Protein 7V6H (pdb70)

Foldseek 3Di:
DDDDLLCLLCPLQDQFKFFAPPFDVVCVPPDASSVRVLVVLVVVCVQFDLAAAFEEEEEDCFQLVSVVVSCVPSVYAYEYEAQPVVRQVNNCVVCVVVVNNPRYHYDHDQLLDDPAQFAGGQEYEYRAPQVVRDCNLSSQLSVLRHHHAFGKYKYKHKDLVHHQVVVVCSNVVSPWAWDDKDWSQRGIDGNLVRLLVVLVVVLVVVCVPPVVCNVVVLVVSLVVSCVPRNNSNSVVSVVVNVVVVDCVCVVVVSSMTMMMTMIGHHD/DDDDLQCLLCVLQDAAWFFDDPFDVVCVPPDARSVRSVVVLVVVLVPADQAAPFEEEEEDCFLLPSVVVSCPPRVYAYEYEHQDVVRLVNNQVVCVVVVNNVRYHYDHDQLLDDPAQFQAGLEYEYHQPQLPRDDRLSNQLVVNRRHHFFRKYKYKHKALNYHQVVVVVSNVVSQWAFDDKDWCQRGIGGNLRRLLVVLVVVLVVVCVPPVVCSVVVLVVSLVVSCVPSNNSNSVVSVVVNVVVVPCVCVVVRSSMTMMMTMTGHHD

Structure (mmCIF, N/CA/C/O backbone):
data_7V6H
#
_entry.id   7V6H
#
_cell.length_a   177.351
_cell.length_b   177.351
_cell.length_c   116.252
_cell.angle_alpha   90.00
_cell.angle_beta   90.00
_cell.angle_gamma   120.00
#
_symmetry.space_group_name_H-M   'H 3 2'
#
loop_
_entity.id
_entity.type
_entity.pdbx_description
1 polymer 'Cyclopropane fatty-acyl-phospholipid synthase-like methyltransferase'
2 non-polymer S-ADENOSYL-L-HOMOCYSTEINE
#
loop_
_atom_site.group_PDB
_atom_site.id
_atom_site.type_symbol
_atom_site.label_atom_id
_atom_site.label_alt_id
_atom_site.label_comp_id
_atom_site.label_asym_id
_atom_site.label_entity_id
_atom_site.label_seq_id
_atom_site.pdbx_PDB_ins_code
_atom_site.Cartn_x
_atom_site.Cartn_y
_atom_site.Cartn_z
_atom_site.occupancy
_atom_site.B_iso_or_equiv
_atom_site.auth_seq_id
_atom_site.auth_comp_id
_atom_site.auth_asym_id
_atom_site.auth_atom_id
_atom_site.pdbx_PDB_model_num
ATOM 1 N N . MET A 1 1 ? -31.032 35.968 -28.056 1.00 114.74 21 MET A N 1
ATOM 2 C CA . MET A 1 1 ? -32.359 35.376 -27.800 1.00 118.87 21 MET A CA 1
ATOM 3 C C . MET A 1 1 ? -33.117 34.951 -29.050 1.00 106.77 21 MET A C 1
ATOM 4 O O . MET A 1 1 ? -33.312 35.748 -29.957 1.00 122.19 21 MET A O 1
ATOM 9 N N . VAL A 1 2 ? -33.571 33.698 -29.065 1.00 88.56 22 VAL A N 1
ATOM 10 C CA . VAL A 1 2 ? -34.397 33.145 -30.141 1.00 79.66 22 VAL A CA 1
ATOM 11 C C . VAL A 1 2 ? -35.588 32.431 -29.524 1.00 81.68 22 VAL A C 1
ATOM 12 O O . VAL A 1 2 ? -35.425 31.464 -28.768 1.00 72.78 22 VAL A O 1
ATOM 16 N N . GLU A 1 3 ? -36.781 32.874 -29.884 1.00 87.49 23 GLU A N 1
ATOM 17 C CA . GLU A 1 3 ? -37.999 32.275 -29.383 1.00 86.11 23 GLU A CA 1
ATOM 18 C C . GLU A 1 3 ? -38.582 31.342 -30.424 1.00 86.82 23 GLU A C 1
ATOM 19 O O . GLU A 1 3 ? -38.362 31.494 -31.627 1.00 90.93 23 GLU A O 1
ATOM 25 N N . SER A 1 4 ? -39.273 30.325 -29.934 1.00 90.77 24 SER A N 1
ATOM 26 C CA . SER A 1 4 ? -40.147 29.574 -30.805 1.00 82.17 24 SER A CA 1
ATOM 27 C C . SER A 1 4 ? -41.031 30.536 -31.580 1.00 81.92 24 SER A C 1
ATOM 28 O O . SER A 1 4 ? -41.538 31.525 -31.042 1.00 80.75 24 SER A O 1
ATOM 31 N N . ILE A 1 5 ? -41.206 30.242 -32.861 1.00 81.00 25 ILE A N 1
ATOM 32 C CA . ILE A 1 5 ? -41.927 31.170 -33.706 1.00 80.29 25 ILE A CA 1
ATOM 33 C C . ILE A 1 5 ? -43.392 31.275 -33.273 1.00 83.43 25 ILE A C 1
ATOM 34 O O . ILE A 1 5 ? -44.034 32.313 -33.477 1.00 79.34 25 ILE A O 1
ATOM 39 N N . PHE A 1 6 ? -43.944 30.230 -32.645 1.00 84.89 26 PHE A N 1
ATOM 40 C CA . PHE A 1 6 ? -45.271 30.389 -32.053 1.00 73.61 26 PHE A CA 1
ATOM 41 C C . PHE A 1 6 ? -45.239 31.455 -30.957 1.00 73.58 26 PHE A C 1
ATOM 42 O O . PHE A 1 6 ? -45.995 32.434 -30.995 1.00 66.32 26 PHE A O 1
ATOM 50 N N . ASP A 1 7 ? -44.294 31.332 -30.018 1.00 88.69 27 ASP A N 1
ATOM 51 C CA . ASP A 1 7 ? -44.164 32.349 -28.977 1.00 83.32 27 ASP A CA 1
ATOM 52 C C . ASP A 1 7 ? -43.907 33.718 -29.601 1.00 77.12 27 ASP A C 1
ATOM 53 O O . ASP A 1 7 ? -44.477 34.731 -29.170 1.00 80.08 27 ASP A O 1
ATOM 58 N N . ALA A 1 8 ? -43.079 33.755 -30.646 1.00 71.41 28 ALA A N 1
ATOM 59 C CA . ALA A 1 8 ? -42.772 35.008 -31.326 1.00 67.04 28 ALA A CA 1
ATOM 60 C C . ALA A 1 8 ? -44.024 35.683 -31.908 1.00 76.56 28 ALA A C 1
ATOM 61 O O . ALA A 1 8 ? -44.145 36.915 -31.875 1.00 83.61 28 ALA A O 1
ATOM 63 N N . LEU A 1 9 ? -44.965 34.901 -32.450 1.00 71.78 29 LEU A N 1
ATOM 64 C CA . LEU A 1 9 ? -46.163 35.498 -33.031 1.00 54.13 29 LEU A CA 1
ATOM 65 C C . LEU A 1 9 ? -47.177 35.894 -31.971 1.00 69.67 29 LEU A C 1
ATOM 66 O O . LEU A 1 9 ? -47.844 36.936 -32.104 1.00 70.75 29 LEU A O 1
ATOM 71 N N . ALA A 1 10 ? -47.333 35.054 -30.938 1.00 78.86 30 ALA A N 1
ATOM 72 C CA . ALA A 1 10 ? -48.188 35.421 -29.813 1.00 77.44 30 ALA A CA 1
ATOM 73 C C . ALA A 1 10 ? -47.775 36.750 -29.229 1.00 79.49 30 ALA A C 1
ATOM 74 O O . ALA A 1 10 ? -48.623 37.507 -28.761 1.00 75.62 30 ALA A O 1
ATOM 76 N N . HIS A 1 11 ? -46.477 37.043 -29.250 1.00 76.75 31 HIS A N 1
ATOM 77 C CA . HIS A 1 11 ? -45.974 38.373 -28.980 1.00 82.93 31 HIS A CA 1
ATOM 78 C C . HIS A 1 11 ? -46.556 38.919 -27.685 1.00 85.43 31 HIS A C 1
ATOM 79 O O . HIS A 1 11 ? -47.049 40.044 -27.629 1.00 90.51 31 HIS A O 1
ATOM 86 N N . GLY A 1 12 ? -46.540 38.082 -26.644 1.00 79.51 32 GLY A N 1
ATOM 87 C CA . GLY A 1 12 ? -46.859 38.524 -25.307 1.00 76.11 32 GLY A CA 1
ATOM 88 C C . GLY A 1 12 ? -48.287 38.281 -24.873 1.00 78.40 32 GLY A C 1
ATOM 89 O O . GLY A 1 12 ? -48.564 38.287 -23.661 1.00 89.85 32 GLY A O 1
ATOM 90 N N . ARG A 1 13 ? -49.203 38.112 -25.813 1.00 78.38 33 ARG A N 1
ATOM 91 C CA . ARG A 1 13 ? -50.561 37.716 -25.483 1.00 72.04 33 ARG A CA 1
ATOM 92 C C . ARG A 1 13 ? -50.563 36.177 -25.367 1.00 68.03 33 ARG A C 1
ATOM 93 O O . ARG A 1 13 ? -49.522 35.531 -25.554 1.00 69.24 33 ARG A O 1
ATOM 101 N N . PRO A 1 14 ? -51.669 35.540 -24.966 1.00 58.39 34 PRO A N 1
ATOM 102 C CA . PRO A 1 14 ? -51.563 34.175 -24.414 1.00 51.86 34 PRO A CA 1
ATOM 103 C C . PRO A 1 14 ? -51.357 33.056 -25.436 1.00 59.95 34 PRO A C 1
ATOM 104 O O . PRO A 1 14 ? -51.635 33.184 -26.629 1.00 61.16 34 PRO A O 1
ATOM 108 N N . LEU A 1 15 ? -50.870 31.920 -24.921 1.00 61.67 35 LEU A N 1
ATOM 109 C CA . LEU A 1 15 ? -50.491 30.746 -25.709 1.00 66.99 35 LEU A CA 1
ATOM 110 C C . LEU A 1 15 ? -51.586 29.682 -25.794 1.00 75.43 35 LEU A C 1
ATOM 111 O O . LEU A 1 15 ? -51.271 28.519 -26.054 1.00 79.00 35 LEU A O 1
ATOM 116 N N . HIS A 1 16 ? -52.821 29.996 -25.424 1.00 77.01 36 HIS A N 1
ATOM 117 C CA . HIS A 1 16 ? -53.913 29.047 -25.588 1.00 72.58 36 HIS A CA 1
ATOM 118 C C . HIS A 1 16 ? -54.847 29.421 -26.749 1.00 82.21 36 HIS A C 1
ATOM 119 O O . HIS A 1 16 ? -54.633 30.387 -27.494 1.00 82.68 36 HIS A O 1
ATOM 126 N N . HIS A 1 17 ? -55.875 28.584 -26.927 1.00 75.10 37 HIS A N 1
ATOM 127 C CA . HIS A 1 17 ? -56.908 28.783 -27.932 1.00 59.55 37 HIS A CA 1
ATOM 128 C C . HIS A 1 17 ? -57.731 30.023 -27.665 1.00 59.15 37 HIS A C 1
ATOM 129 O O . HIS A 1 17 ? -57.765 30.559 -26.557 1.00 72.98 37 HIS A O 1
ATOM 136 N N . GLY A 1 18 ? -58.353 30.512 -28.735 1.00 62.29 38 GLY A N 1
ATOM 137 C CA . GLY A 1 18 ? -59.347 31.553 -28.602 1.00 72.13 38 GLY A CA 1
ATOM 138 C C . GLY A 1 18 ? -60.659 30.877 -28.270 1.00 90.17 38 GLY A C 1
ATOM 139 O O . GLY A 1 18 ? -60.935 29.769 -28.725 1.00 104.96 38 GLY A O 1
ATOM 140 N N . TYR A 1 19 ? -61.437 31.507 -27.405 1.00 80.74 39 TYR A N 1
ATOM 141 C CA . TYR A 1 19 ? -62.746 30.975 -27.062 1.00 73.63 39 TYR A CA 1
ATOM 142 C C . TYR A 1 19 ? -63.809 31.960 -27.513 1.00 77.87 39 TYR A C 1
ATOM 143 O O . TYR A 1 19 ? -63.925 33.053 -26.954 1.00 88.29 39 TYR A O 1
ATOM 152 N N . TRP A 1 20 ? -64.622 31.575 -28.472 1.00 90.88 40 TRP A N 1
ATOM 153 C CA . TRP A 1 20 ? -65.655 32.480 -28.941 1.00 93.20 40 TRP A CA 1
ATOM 154 C C . TRP A 1 20 ? -66.928 31.802 -28.496 1.00 90.72 40 TRP A C 1
ATOM 155 O O . TRP A 1 20 ? -67.325 30.803 -29.098 1.00 92.76 40 TRP A O 1
ATOM 166 N N . ALA A 1 21 ? -67.565 32.332 -27.453 1.00 91.92 41 ALA A N 1
ATOM 167 C CA . ALA A 1 21 ? -68.811 31.729 -26.981 1.00 92.45 41 ALA A CA 1
ATOM 168 C C . ALA A 1 21 ? -69.817 31.648 -28.129 1.00 107.05 41 ALA A C 1
ATOM 169 O O . ALA A 1 21 ? -69.890 32.542 -28.978 1.00 122.17 41 ALA A O 1
ATOM 171 N N . GLY A 1 22 ? -70.537 30.536 -28.207 1.00 100.45 42 GLY A N 1
ATOM 172 C CA . GLY A 1 22 ? -71.463 30.348 -29.309 1.00 103.77 42 GLY A CA 1
ATOM 173 C C . GLY A 1 22 ? -70.843 30.406 -30.693 1.00 109.21 42 GLY A C 1
ATOM 174 O O . GLY A 1 22 ? -71.282 31.165 -31.555 1.00 114.70 42 GLY A O 1
ATOM 175 N N . GLY A 1 23 ? -69.779 29.647 -30.892 1.00 109.65 43 GLY A N 1
ATOM 176 C CA . GLY A 1 23 ? -69.258 29.315 -32.203 1.00 105.09 43 GLY A CA 1
ATOM 177 C C . GLY A 1 23 ? -68.302 30.321 -32.793 1.00 100.85 43 GLY A C 1
ATOM 178 O O . GLY A 1 23 ? -68.497 31.540 -32.701 1.00 103.01 43 GLY A O 1
ATOM 179 N N . TYR A 1 24 ? -67.288 29.786 -33.468 1.00 96.54 44 TYR A N 1
ATOM 180 C CA . TYR A 1 24 ? -66.271 30.602 -34.120 1.00 94.74 44 TYR A CA 1
ATOM 181 C C . TYR A 1 24 ? -66.719 31.082 -35.499 1.00 101.67 44 TYR A C 1
ATOM 182 O O . TYR A 1 24 ? -66.599 32.275 -35.813 1.00 99.05 44 TYR A O 1
ATOM 191 N N . ARG A 1 25 ? -67.199 30.162 -36.358 1.00 98.02 45 ARG A N 1
ATOM 192 C CA . ARG A 1 25 ? -67.693 30.607 -37.655 1.00 99.08 45 ARG A CA 1
ATOM 193 C C . ARG A 1 25 ? -68.942 31.439 -37.477 1.00 106.31 45 ARG A C 1
ATOM 194 O O . ARG A 1 25 ? -69.210 32.340 -38.281 1.00 116.71 45 ARG A O 1
ATOM 202 N N . GLU A 1 26 ? -69.738 31.112 -36.460 1.00 104.48 46 GLU A N 1
ATOM 203 C CA . GLU A 1 26 ? -70.906 31.921 -36.158 1.00 114.97 46 GLU A CA 1
ATOM 204 C C . GLU A 1 26 ? -70.489 33.368 -35.937 1.00 111.37 46 GLU A C 1
ATOM 205 O O . GLU A 1 26 ? -71.129 34.300 -36.438 1.00 120.95 46 GLU A O 1
ATOM 211 N N . ASP A 1 27 ? -69.421 33.575 -35.166 1.00 105.68 47 ASP A N 1
ATOM 212 C CA . ASP A 1 27 ? -68.952 34.926 -34.893 1.00 106.34 47 ASP A CA 1
ATOM 213 C C . ASP A 1 27 ? -68.364 35.587 -36.138 1.00 111.55 47 ASP A C 1
ATOM 214 O O . ASP A 1 27 ? -68.163 36.810 -36.144 1.00 108.59 47 ASP A O 1
ATOM 219 N N . ALA A 1 28 ? -68.027 34.791 -37.161 1.00 116.89 48 ALA A N 1
ATOM 220 C CA . ALA A 1 28 ? -67.558 35.281 -38.463 1.00 119.24 48 ALA A CA 1
ATOM 221 C C . ALA A 1 28 ? -66.446 36.307 -38.305 1.00 120.06 48 ALA A C 1
ATOM 222 O O . ALA A 1 28 ? -66.303 37.225 -39.114 1.00 109.88 48 ALA A O 1
ATOM 224 N N . GLY A 1 29 ? -65.650 36.156 -37.255 1.00 130.46 49 GLY A N 1
ATOM 225 C CA . GLY A 1 29 ? -64.585 37.107 -37.013 1.00 134.90 49 GLY A CA 1
ATOM 226 C C . GLY A 1 29 ? -65.012 38.539 -36.768 1.00 136.68 49 GLY A C 1
ATOM 227 O O . GLY A 1 29 ? -64.408 39.460 -37.327 1.00 143.14 49 GLY A O 1
ATOM 228 N N . ALA A 1 30 ? -66.046 38.756 -35.962 1.00 121.13 50 ALA A N 1
ATOM 229 C CA . ALA A 1 30 ? -66.234 40.090 -35.406 1.00 118.74 50 ALA A CA 1
ATOM 230 C C . ALA A 1 30 ? -65.496 40.247 -34.087 1.00 120.54 50 ALA A C 1
ATOM 231 O O . ALA A 1 30 ? -65.324 41.380 -33.611 1.00 122.34 50 ALA A O 1
ATOM 233 N N . THR A 1 31 ? -65.066 39.125 -33.504 1.00 113.98 51 THR A N 1
ATOM 234 C CA . THR A 1 31 ? -64.313 39.053 -32.261 1.00 103.29 51 THR A CA 1
ATOM 235 C C . THR A 1 31 ? -62.981 38.395 -32.585 1.00 101.23 51 THR A C 1
ATOM 236 O O . THR A 1 31 ? -62.983 37.245 -33.041 1.00 104.52 51 THR A O 1
ATOM 240 N N . PRO A 1 32 ? -61.837 39.044 -32.347 1.00 104.47 52 PRO A N 1
ATOM 241 C CA . PRO A 1 32 ? -60.532 38.452 -32.700 1.00 93.39 52 PRO A CA 1
ATOM 242 C C . PRO A 1 32 ? -60.002 37.406 -31.713 1.00 87.02 52 PRO A C 1
ATOM 243 O O . PRO A 1 32 ? -60.374 37.352 -30.538 1.00 98.75 52 PRO A O 1
ATOM 247 N N . TRP A 1 33 ? -59.063 36.593 -32.215 1.00 65.75 53 TRP A N 1
ATOM 248 C CA . TRP A 1 33 ? -58.309 35.705 -31.336 1.00 57.56 53 TRP A CA 1
ATOM 249 C C . TRP A 1 33 ? -57.717 36.458 -30.156 1.00 79.28 53 TRP A C 1
ATOM 250 O O . TRP A 1 33 ? -57.848 36.026 -29.011 1.00 85.26 53 TRP A O 1
ATOM 261 N N . SER A 1 34 ? -57.047 37.587 -30.410 1.00 102.95 54 SER A N 1
ATOM 262 C CA . SER A 1 34 ? -56.357 38.265 -29.316 1.00 99.86 54 SER A CA 1
ATOM 263 C C . SER A 1 34 ? -57.300 38.464 -28.134 1.00 104.16 54 SER A C 1
ATOM 264 O O . SER A 1 34 ? -56.890 38.332 -26.972 1.00 112.01 54 SER A O 1
ATOM 267 N N . ASP A 1 35 ? -58.585 38.726 -28.423 1.00 99.42 55 ASP A N 1
ATOM 268 C CA . ASP A 1 35 ? -59.612 38.881 -27.396 1.00 97.85 55 ASP A CA 1
ATOM 269 C C . ASP A 1 35 ? -60.202 37.546 -26.951 1.00 92.46 55 ASP A C 1
ATOM 270 O O . ASP A 1 35 ? -60.494 37.349 -25.768 1.00 97.64 55 ASP A O 1
ATOM 275 N N . ALA A 1 36 ? -60.414 36.630 -27.884 1.00 95.42 56 ALA A N 1
ATOM 276 C CA . ALA A 1 36 ? -61.022 35.348 -27.535 1.00 92.90 56 ALA A CA 1
ATOM 277 C C . ALA A 1 36 ? -60.135 34.514 -26.607 1.00 93.44 56 ALA A C 1
ATOM 278 O O . ALA A 1 36 ? -60.638 33.721 -25.800 1.00 101.98 56 ALA A O 1
ATOM 280 N N . ALA A 1 37 ? -58.819 34.630 -26.738 1.00 83.82 57 ALA A N 1
ATOM 281 C CA . ALA A 1 37 ? -57.950 33.926 -25.819 1.00 82.56 57 ALA A CA 1
ATOM 282 C C . ALA A 1 37 ? -58.189 34.422 -24.419 1.00 87.06 57 ALA A C 1
ATOM 283 O O . ALA A 1 37 ? -58.279 33.628 -23.470 1.00 92.97 57 ALA A O 1
ATOM 285 N N . ASP A 1 38 ? -58.334 35.741 -24.282 1.00 87.76 58 ASP A N 1
ATOM 286 C CA . ASP A 1 38 ? -58.667 36.303 -22.983 1.00 94.39 58 ASP A CA 1
ATOM 287 C C . ASP A 1 38 ? -60.042 35.845 -22.530 1.00 94.53 58 ASP A C 1
ATOM 288 O O . ASP A 1 38 ? -60.239 35.581 -21.343 1.00 103.79 58 ASP A O 1
ATOM 293 N N . GLN A 1 39 ? -60.986 35.676 -23.460 1.00 95.14 59 GLN A N 1
ATOM 294 C CA . GLN A 1 39 ? -62.286 35.120 -23.086 1.00 97.62 59 GLN A CA 1
ATOM 295 C C . GLN A 1 39 ? -62.140 33.726 -22.500 1.00 90.92 59 GLN A C 1
ATOM 296 O O . GLN A 1 39 ? -62.772 33.403 -21.486 1.00 94.58 59 GLN A O 1
ATOM 302 N N . LEU A 1 40 ? -61.285 32.897 -23.107 1.00 86.83 60 LEU A N 1
ATOM 303 C CA . LEU A 1 40 ? -61.031 31.563 -22.572 1.00 79.54 60 LEU A CA 1
ATOM 304 C C . LEU A 1 40 ? -60.424 31.640 -21.171 1.00 80.94 60 LEU A C 1
ATOM 305 O O . LEU A 1 40 ? -60.813 30.878 -20.267 1.00 75.33 60 LEU A O 1
ATOM 310 N N . THR A 1 41 ? -59.474 32.566 -20.966 1.00 87.92 61 THR A N 1
ATOM 311 C CA . THR A 1 41 ? -58.921 32.762 -19.626 1.00 85.34 61 THR A CA 1
ATOM 312 C C . THR A 1 41 ? -60.024 33.084 -18.626 1.00 85.77 61 THR A C 1
ATOM 313 O O . THR A 1 41 ? -60.174 32.402 -17.604 1.00 79.54 61 THR A O 1
ATOM 317 N N . ASP A 1 42 ? -60.825 34.116 -18.923 1.00 97.90 62 ASP A N 1
ATOM 318 C CA . ASP A 1 42 ? -61.944 34.485 -18.060 1.00 108.57 62 ASP A CA 1
ATOM 319 C C . ASP A 1 42 ? -62.821 33.279 -17.790 1.00 98.42 62 ASP A C 1
ATOM 320 O O . ASP A 1 42 ? -63.454 33.178 -16.730 1.00 102.58 62 ASP A O 1
ATOM 325 N N . LEU A 1 43 ? -62.843 32.340 -18.729 1.00 91.81 63 LEU A N 1
ATOM 326 C CA . LEU A 1 43 ? -63.613 31.124 -18.529 1.00 88.82 63 LEU A CA 1
ATOM 327 C C . LEU A 1 43 ? -62.994 30.238 -17.446 1.00 84.90 63 LEU A C 1
ATOM 328 O O . LEU A 1 43 ? -63.728 29.702 -16.604 1.00 88.91 63 LEU A O 1
ATOM 333 N N . PHE A 1 44 ? -61.658 30.054 -17.440 1.00 83.37 64 PHE A N 1
ATOM 334 C CA . PHE A 1 44 ? -61.078 29.300 -16.315 1.00 82.03 64 PHE A CA 1
ATOM 335 C C . PHE A 1 44 ? -61.292 30.033 -14.992 1.00 98.11 64 PHE A C 1
ATOM 336 O O . PHE A 1 44 ? -61.404 29.406 -13.926 1.00 105.33 64 PHE A O 1
ATOM 344 N N . ILE A 1 45 ? -61.235 31.364 -15.032 1.00 93.85 65 ILE A N 1
ATOM 345 C CA . ILE A 1 45 ? -61.496 32.163 -13.842 1.00 86.03 65 ILE A CA 1
ATOM 346 C C . ILE A 1 45 ? -62.874 31.842 -13.280 1.00 91.23 65 ILE A C 1
ATOM 347 O O . ILE A 1 45 ? -63.034 31.559 -12.084 1.00 98.93 65 ILE A O 1
ATOM 352 N N . ASP A 1 46 ? -63.893 31.909 -14.134 1.00 94.62 66 ASP A N 1
ATOM 353 C CA . ASP A 1 46 ? -65.260 31.732 -13.665 1.00 115.73 66 ASP A CA 1
ATOM 354 C C . ASP A 1 46 ? -65.458 30.376 -13.024 1.00 115.92 66 ASP A C 1
ATOM 355 O O . ASP A 1 46 ? -66.187 30.247 -12.031 1.00 134.79 66 ASP A O 1
ATOM 360 N N . LYS A 1 47 ? -64.789 29.363 -13.554 1.00 98.28 67 LYS A N 1
ATOM 361 C CA . LYS A 1 47 ? -65.082 27.989 -13.194 1.00 91.20 67 LYS A CA 1
ATOM 362 C C . LYS A 1 47 ? -64.167 27.386 -12.131 1.00 101.59 67 LYS A C 1
ATOM 363 O O . LYS A 1 47 ? -64.365 26.220 -11.762 1.00 103.71 67 LYS A O 1
ATOM 369 N N . ALA A 1 48 ? -63.183 28.121 -11.618 1.00 102.46 68 ALA A N 1
ATOM 370 C CA . ALA A 1 48 ? -62.431 27.511 -10.535 1.00 101.42 68 ALA A CA 1
ATOM 371 C C . ALA A 1 48 ? -62.458 28.341 -9.265 1.00 118.17 68 ALA A C 1
ATOM 372 O O . ALA A 1 48 ? -63.360 28.189 -8.431 1.00 99.61 68 ALA A O 1
ATOM 374 N N . ALA A 1 49 ? -61.540 29.309 -9.182 1.00 147.41 69 ALA A N 1
ATOM 375 C CA . ALA A 1 49 ? -61.350 30.105 -7.974 1.00 151.50 69 ALA A CA 1
ATOM 376 C C . ALA A 1 49 ? -62.027 31.421 -8.250 1.00 134.48 69 ALA A C 1
ATOM 377 O O . ALA A 1 49 ? -61.442 32.335 -8.832 1.00 125.49 69 ALA A O 1
ATOM 379 N N . LEU A 1 50 ? -63.213 31.543 -7.740 1.00 123.77 70 LEU A N 1
ATOM 380 C CA . LEU A 1 50 ? -63.963 32.745 -7.968 1.00 141.39 70 LEU A CA 1
ATOM 381 C C . LEU A 1 50 ? -63.568 33.768 -6.928 1.00 140.19 70 LEU A C 1
ATOM 382 O O . LEU A 1 50 ? -63.913 34.946 -7.054 1.00 148.52 70 LEU A O 1
ATOM 387 N N . ARG A 1 51 ? -62.810 33.323 -5.936 1.00 126.86 71 ARG A N 1
ATOM 388 C CA . ARG A 1 51 ? -62.610 33.865 -4.604 1.00 128.04 71 ARG A CA 1
ATOM 389 C C . ARG A 1 51 ? -61.376 34.765 -4.525 1.00 126.25 71 ARG A C 1
ATOM 390 O O . ARG A 1 51 ? -60.267 34.314 -4.844 1.00 116.28 71 ARG A O 1
ATOM 398 N N . PRO A 1 52 ? -61.528 36.014 -4.061 1.00 128.14 72 PRO A N 1
ATOM 399 C CA . PRO A 1 52 ? -60.368 36.887 -3.838 1.00 115.06 72 PRO A CA 1
ATOM 400 C C . PRO A 1 52 ? -59.635 36.563 -2.549 1.00 108.63 72 PRO A C 1
ATOM 401 O O . PRO A 1 52 ? -60.233 36.196 -1.535 1.00 102.61 72 PRO A O 1
ATOM 405 N N . GLY A 1 53 ? -58.316 36.761 -2.591 1.00 114.35 73 GLY A N 1
ATOM 406 C CA . GLY A 1 53 ? -57.438 36.339 -1.526 1.00 120.77 73 GLY A CA 1
ATOM 407 C C . GLY A 1 53 ? -57.011 34.896 -1.623 1.00 116.76 73 GLY A C 1
ATOM 408 O O . GLY A 1 53 ? -56.001 34.513 -1.012 1.00 108.25 73 GLY A O 1
ATOM 409 N N . ALA A 1 54 ? -57.719 34.098 -2.416 1.00 122.45 74 ALA A N 1
ATOM 410 C CA . ALA A 1 54 ? -57.452 32.678 -2.481 1.00 122.46 74 ALA A CA 1
ATOM 411 C C . ALA A 1 54 ? -56.125 32.450 -3.196 1.00 112.95 74 ALA A C 1
ATOM 412 O O . ALA A 1 54 ? -55.499 33.384 -3.712 1.00 106.25 74 ALA A O 1
ATOM 414 N N . HIS A 1 55 ? -55.693 31.192 -3.254 1.00 108.29 75 HIS A N 1
ATOM 415 C CA . HIS A 1 55 ? -54.429 30.885 -3.896 1.00 100.95 75 HIS A CA 1
ATOM 416 C C . HIS A 1 55 ? -54.627 29.850 -5.003 1.00 100.89 75 HIS A C 1
ATOM 417 O O . HIS A 1 55 ? -55.332 28.831 -4.842 1.00 109.95 75 HIS A O 1
ATOM 424 N N . LEU A 1 56 ? -53.994 30.148 -6.132 1.00 93.08 76 LEU A N 1
ATOM 425 C CA . LEU A 1 56 ? -54.161 29.447 -7.391 1.00 80.49 76 LEU A CA 1
ATOM 426 C C . LEU A 1 56 ? -52.850 28.826 -7.826 1.00 76.42 76 LEU A C 1
ATOM 427 O O . LEU A 1 56 ? -51.825 29.524 -7.926 1.00 70.71 76 LEU A O 1
ATOM 432 N N . PHE A 1 57 ? -52.878 27.519 -8.072 1.00 74.72 77 PHE A N 1
ATOM 433 C CA . PHE A 1 57 ? -51.742 26.861 -8.702 1.00 80.77 77 PHE A CA 1
ATOM 434 C C . PHE A 1 57 ? -51.975 26.777 -10.207 1.00 87.20 77 PHE A C 1
ATOM 435 O O . PHE A 1 57 ? -52.949 26.154 -10.651 1.00 89.67 77 PHE A O 1
ATOM 443 N N . ASP A 1 58 ? -51.088 27.415 -10.983 1.00 80.93 78 ASP A N 1
ATOM 444 C CA . ASP A 1 58 ? -51.106 27.335 -12.445 1.00 84.97 78 ASP A CA 1
ATOM 445 C C . ASP A 1 58 ? -50.074 26.319 -12.929 1.00 86.57 78 ASP A C 1
ATOM 446 O O . ASP A 1 58 ? -48.866 26.506 -12.722 1.00 87.61 78 ASP A O 1
ATOM 451 N N . LEU A 1 59 ? -50.538 25.291 -13.641 1.00 73.12 79 LEU A N 1
ATOM 452 C CA . LEU A 1 59 ? -49.600 24.267 -14.062 1.00 64.69 79 LEU A CA 1
ATOM 453 C C . LEU A 1 59 ? -48.820 24.697 -15.305 1.00 75.38 79 LEU A C 1
ATOM 454 O O . LEU A 1 59 ? -47.646 25.062 -15.168 1.00 94.89 79 LEU A O 1
ATOM 459 N N . GLY A 1 60 ? -49.382 24.669 -16.514 1.00 64.43 80 GLY A N 1
ATOM 460 C CA . GLY A 1 60 ? -48.580 25.356 -17.528 1.00 74.54 80 GLY A CA 1
ATOM 461 C C . GLY A 1 60 ? -48.756 26.854 -17.463 1.00 80.38 80 GLY A C 1
ATOM 462 O O . GLY A 1 60 ? -49.826 27.316 -17.874 1.00 100.85 80 GLY A O 1
ATOM 463 N N . CYS A 1 61 ? -47.751 27.635 -17.015 1.00 65.15 81 CYS A N 1
ATOM 464 C CA . CYS A 1 61 ? -47.975 29.083 -16.872 1.00 80.40 81 CYS A CA 1
ATOM 465 C C . CYS A 1 61 ? -47.672 29.863 -18.137 1.00 89.65 81 CYS A C 1
ATOM 466 O O . CYS A 1 61 ? -48.202 30.967 -18.332 1.00 96.30 81 CYS A O 1
ATOM 469 N N . GLY A 1 62 ? -46.788 29.323 -18.956 1.00 85.29 82 GLY A N 1
ATOM 470 C CA . GLY A 1 62 ? -46.442 29.953 -20.203 1.00 87.03 82 GLY A CA 1
ATOM 471 C C . GLY A 1 62 ? -46.109 31.412 -20.046 1.00 88.14 82 GLY A C 1
ATOM 472 O O . GLY A 1 62 ? -45.385 31.838 -19.133 1.00 74.84 82 GLY A O 1
ATOM 473 N N . ASN A 1 63 ? -46.704 32.171 -20.958 1.00 96.66 83 ASN A N 1
ATOM 474 C CA . ASN A 1 63 ? -46.470 33.589 -21.117 1.00 89.61 83 ASN A CA 1
ATOM 475 C C . ASN A 1 63 ? -46.595 34.320 -19.806 1.00 96.97 83 ASN A C 1
ATOM 476 O O . ASN A 1 63 ? -45.841 35.258 -19.539 1.00 95.63 83 ASN A O 1
ATOM 481 N N . GLY A 1 64 ? -47.491 33.850 -18.949 1.00 98.98 84 GLY A N 1
ATOM 482 C CA . GLY A 1 64 ? -47.863 34.540 -17.756 1.00 83.67 84 GLY A CA 1
ATOM 483 C C . GLY A 1 64 ? -49.019 35.493 -17.939 1.00 90.18 84 GLY A C 1
ATOM 484 O O . GLY A 1 64 ? -49.676 35.832 -16.951 1.00 101.70 84 GLY A O 1
ATOM 485 N N . GLN A 1 65 ? -49.320 35.903 -19.181 1.00 84.08 85 GLN A N 1
ATOM 486 C CA . GLN A 1 65 ? -50.440 36.824 -19.347 1.00 70.89 85 GLN A CA 1
ATOM 487 C C . GLN A 1 65 ? -51.723 36.330 -18.668 1.00 76.79 85 GLN A C 1
ATOM 488 O O . GLN A 1 65 ? -52.282 37.055 -17.835 1.00 80.49 85 GLN A O 1
ATOM 494 N N . PRO A 1 66 ? -52.258 35.146 -19.014 1.00 87.58 86 PRO A N 1
ATOM 495 C CA . PRO A 1 66 ? -53.564 34.769 -18.426 1.00 81.58 86 PRO A CA 1
ATOM 496 C C . PRO A 1 66 ? -53.558 34.754 -16.899 1.00 77.26 86 PRO A C 1
ATOM 497 O O . PRO A 1 66 ? -54.500 35.267 -16.287 1.00 67.13 86 PRO A O 1
ATOM 501 N N . VAL A 1 67 ? -52.493 34.236 -16.268 1.00 88.23 87 VAL A N 1
ATOM 502 C CA . VAL A 1 67 ? -52.321 34.331 -14.810 1.00 89.47 87 VAL A CA 1
ATOM 503 C C . VAL A 1 67 ? -52.528 35.758 -14.310 1.00 83.99 87 VAL A C 1
ATOM 504 O O . VAL A 1 67 ? -53.203 36.004 -13.301 1.00 89.24 87 VAL A O 1
ATOM 508 N N . VAL A 1 68 ? -51.888 36.712 -14.964 1.00 78.98 88 VAL A N 1
ATOM 509 C CA . VAL A 1 68 ? -51.985 38.086 -14.505 1.00 91.81 88 VAL A CA 1
ATOM 510 C C . VAL A 1 68 ? -53.402 38.639 -14.690 1.00 102.66 88 VAL A C 1
ATOM 511 O O . VAL A 1 68 ? -53.927 39.331 -13.809 1.00 110.97 88 VAL A O 1
ATOM 515 N N . ARG A 1 69 ? -54.069 38.310 -15.802 1.00 105.67 89 ARG A N 1
ATOM 516 C CA . ARG A 1 69 ? -55.463 38.735 -15.940 1.00 105.94 89 ARG A CA 1
ATOM 517 C C . ARG A 1 69 ? -56.343 38.173 -14.821 1.00 109.93 89 ARG A C 1
ATOM 518 O O . ARG A 1 69 ? -57.288 38.842 -14.366 1.00 107.85 89 ARG A O 1
ATOM 526 N N . ALA A 1 70 ? -56.047 36.958 -14.352 1.00 118.47 90 ALA A N 1
ATOM 527 C CA . ALA A 1 70 ? -56.842 36.391 -13.264 1.00 121.42 90 ALA A CA 1
ATOM 528 C C . ALA A 1 70 ? -56.507 37.000 -11.903 1.00 121.55 90 ALA A C 1
ATOM 529 O O . ALA A 1 70 ? -57.404 37.168 -11.065 1.00 123.92 90 ALA A O 1
ATOM 531 N N . ALA A 1 71 ? -55.241 37.343 -11.663 1.00 108.97 91 ALA A N 1
ATOM 532 C CA . ALA A 1 71 ? -54.889 37.946 -10.384 1.00 100.88 91 ALA A CA 1
ATOM 533 C C . ALA A 1 71 ? -55.396 39.378 -10.272 1.00 103.02 91 ALA A C 1
ATOM 534 O O . ALA A 1 71 ? -55.589 39.871 -9.153 1.00 116.03 91 ALA A O 1
ATOM 536 N N . CYS A 1 72 ? -55.566 40.078 -11.405 1.00 97.63 92 CYS A N 1
ATOM 537 C CA . CYS A 1 72 ? -56.233 41.380 -11.398 1.00 99.98 92 CYS A CA 1
ATOM 538 C C . CYS A 1 72 ? -57.720 41.205 -11.188 1.00 117.33 92 CYS A C 1
ATOM 539 O O . CYS A 1 72 ? -58.275 41.650 -10.174 1.00 131.22 92 CYS A O 1
ATOM 542 N N . ALA A 1 73 ? -58.365 40.577 -12.170 1.00 115.23 93 ALA A N 1
ATOM 543 C CA . ALA A 1 73 ? -59.815 40.496 -12.166 1.00 116.74 93 ALA A CA 1
ATOM 544 C C . ALA A 1 73 ? -60.333 39.936 -10.843 1.00 124.69 93 ALA A C 1
ATOM 545 O O . ALA A 1 73 ? -61.100 40.596 -10.134 1.00 131.65 93 ALA A O 1
ATOM 547 N N . SER A 1 74 ? -59.873 38.740 -10.465 1.00 129.06 94 SER A N 1
ATOM 548 C CA . SER A 1 74 ? -60.395 38.050 -9.289 1.00 131.61 94 SER A CA 1
ATOM 549 C C . SER A 1 74 ? -59.636 38.369 -8.007 1.00 125.80 94 SER A C 1
ATOM 550 O O . SER A 1 74 ? -60.110 38.007 -6.923 1.00 134.02 94 SER A O 1
ATOM 553 N N . GLY A 1 75 ? -58.492 39.047 -8.100 1.00 111.20 95 GLY A N 1
ATOM 554 C CA . GLY A 1 75 ? -57.720 39.392 -6.924 1.00 108.73 95 GLY A CA 1
ATOM 555 C C . GLY A 1 75 ? -57.181 38.165 -6.214 1.00 110.64 95 GLY A C 1
ATOM 556 O O . GLY A 1 75 ? -57.359 38.001 -5.004 1.00 115.95 95 GLY A O 1
ATOM 557 N N . VAL A 1 76 ? -56.482 37.312 -6.946 1.00 107.31 96 VAL A N 1
ATOM 558 C CA . VAL A 1 76 ? -56.041 36.027 -6.427 1.00 104.96 96 VAL A CA 1
ATOM 559 C C . VAL A 1 76 ? -54.525 36.055 -6.362 1.00 101.58 96 VAL A C 1
ATOM 560 O O . VAL A 1 76 ? -53.869 36.771 -7.128 1.00 112.41 96 VAL A O 1
ATOM 564 N N . ARG A 1 77 ? -53.962 35.299 -5.428 1.00 89.67 97 ARG A N 1
ATOM 565 C CA . ARG A 1 77 ? -52.531 35.056 -5.459 1.00 95.62 97 ARG A CA 1
ATOM 566 C C . ARG A 1 77 ? -52.274 33.833 -6.325 1.00 91.53 97 ARG A C 1
ATOM 567 O O . ARG A 1 77 ? -53.100 32.916 -6.376 1.00 91.99 97 ARG A O 1
ATOM 575 N N . VAL A 1 78 ? -51.158 33.858 -7.056 1.00 83.31 98 VAL A N 1
ATOM 576 C CA . VAL A 1 78 ? -50.860 32.874 -8.089 1.00 77.90 98 VAL A CA 1
ATOM 577 C C . VAL A 1 78 ? -49.459 32.319 -7.912 1.00 84.33 98 VAL A C 1
ATOM 578 O O . VAL A 1 78 ? -48.499 33.071 -7.707 1.00 86.43 98 VAL A O 1
ATOM 582 N N . THR A 1 79 ? -49.329 31.006 -8.055 1.00 89.14 99 THR A N 1
ATOM 583 C CA . THR A 1 79 ? -48.018 30.385 -8.230 1.00 83.82 99 THR A CA 1
ATOM 584 C C . THR A 1 79 ? -48.104 29.501 -9.467 1.00 80.90 99 THR A C 1
ATOM 585 O O . THR A 1 79 ? -48.714 28.418 -9.411 1.00 81.49 99 THR A O 1
ATOM 589 N N . GLY A 1 80 ? -47.471 29.958 -10.587 1.00 74.20 100 GLY A N 1
ATOM 590 C CA . GLY A 1 80 ? -47.356 29.164 -11.794 1.00 83.81 100 GLY A CA 1
ATOM 591 C C . GLY A 1 80 ? -45.981 28.537 -12.000 1.00 90.46 100 GLY A C 1
ATOM 592 O O . GLY A 1 80 ? -44.958 29.087 -11.597 1.00 95.31 100 GLY A O 1
ATOM 593 N N . ILE A 1 81 ? -45.935 27.439 -12.761 1.00 82.74 101 ILE A N 1
ATOM 594 C CA . ILE A 1 81 ? -44.651 26.825 -13.063 1.00 71.92 101 ILE A CA 1
ATOM 595 C C . ILE A 1 81 ? -44.518 26.536 -14.551 1.00 73.47 101 ILE A C 1
ATOM 596 O O . ILE A 1 81 ? -45.491 26.514 -15.313 1.00 76.51 101 ILE A O 1
ATOM 601 N N . THR A 1 82 ? -43.268 26.383 -14.964 1.00 67.46 102 THR A N 1
ATOM 602 C CA . THR A 1 82 ? -42.943 26.107 -16.351 1.00 72.86 102 THR A CA 1
ATOM 603 C C . THR A 1 82 ? -41.592 25.417 -16.379 1.00 72.24 102 THR A C 1
ATOM 604 O O . THR A 1 82 ? -40.836 25.465 -15.407 1.00 79.43 102 THR A O 1
ATOM 608 N N . VAL A 1 83 ? -41.351 24.662 -17.451 1.00 72.29 103 VAL A N 1
ATOM 609 C CA . VAL A 1 83 ? -40.000 24.196 -17.738 1.00 86.37 103 VAL A CA 1
ATOM 610 C C . VAL A 1 83 ? -39.333 25.009 -18.846 1.00 83.43 103 VAL A C 1
ATOM 611 O O . VAL A 1 83 ? -38.140 24.805 -19.142 1.00 80.42 103 VAL A O 1
ATOM 615 N N . ASN A 1 84 ? -40.052 25.945 -19.451 1.00 75.89 104 ASN A N 1
ATOM 616 C CA . ASN A 1 84 ? -39.487 26.704 -20.558 1.00 86.59 104 ASN A CA 1
ATOM 617 C C . ASN A 1 84 ? -38.878 27.948 -19.950 1.00 86.00 104 ASN A C 1
ATOM 618 O O . ASN A 1 84 ? -39.598 28.846 -19.493 1.00 76.61 104 ASN A O 1
ATOM 623 N N . ALA A 1 85 ? -37.547 28.003 -19.977 1.00 89.39 105 ALA A N 1
ATOM 624 C CA . ALA A 1 85 ? -36.829 29.022 -19.230 1.00 70.86 105 ALA A CA 1
ATOM 625 C C . ALA A 1 85 ? -37.233 30.413 -19.682 1.00 77.86 105 ALA A C 1
ATOM 626 O O . ALA A 1 85 ? -37.279 31.338 -18.865 1.00 86.27 105 ALA A O 1
ATOM 628 N N . GLN A 1 86 ? -37.525 30.577 -20.978 1.00 79.18 106 GLN A N 1
ATOM 629 C CA . GLN A 1 86 ? -37.890 31.879 -21.524 1.00 77.79 106 GLN A CA 1
ATOM 630 C C . GLN A 1 86 ? -39.330 32.286 -21.162 1.00 78.92 106 GLN A C 1
ATOM 631 O O . GLN A 1 86 ? -39.618 33.492 -21.013 1.00 63.84 106 GLN A O 1
ATOM 637 N N . HIS A 1 87 ? -40.220 31.299 -20.941 1.00 82.72 107 HIS A N 1
ATOM 638 C CA . HIS A 1 87 ? -41.569 31.578 -20.438 1.00 85.96 107 HIS A CA 1
ATOM 639 C C . HIS A 1 87 ? -41.535 32.138 -19.024 1.00 91.20 107 HIS A C 1
ATOM 640 O O . HIS A 1 87 ? -42.170 33.163 -18.734 1.00 81.65 107 HIS A O 1
ATOM 647 N N . LEU A 1 88 ? -40.817 31.438 -18.128 1.00 102.31 108 LEU A N 1
ATOM 648 C CA . LEU A 1 88 ? -40.585 31.888 -16.754 1.00 94.62 108 LEU A CA 1
ATOM 649 C C . LEU A 1 88 ? -40.151 33.342 -16.716 1.00 104.54 108 LEU A C 1
ATOM 650 O O . LEU A 1 88 ? -40.615 34.127 -15.875 1.00 105.54 108 LEU A O 1
ATOM 655 N N . ALA A 1 89 ? -39.259 33.718 -17.628 1.00 106.94 109 ALA A N 1
ATOM 656 C CA . ALA A 1 89 ? -38.765 35.084 -17.648 1.00 88.69 109 ALA A CA 1
ATOM 657 C C . ALA A 1 89 ? -39.867 36.042 -18.091 1.00 87.84 109 ALA A C 1
ATOM 658 O O . ALA A 1 89 ? -40.172 37.008 -17.387 1.00 88.09 109 ALA A O 1
ATOM 660 N N . ALA A 1 90 ? -40.515 35.766 -19.232 1.00 83.98 110 ALA A N 1
ATOM 661 C CA . ALA A 1 90 ? -41.579 36.662 -19.678 1.00 92.35 110 ALA A CA 1
ATOM 662 C C . ALA A 1 90 ? -42.629 36.874 -18.585 1.00 96.04 110 ALA A C 1
ATOM 663 O O . ALA A 1 90 ? -43.047 38.011 -18.316 1.00 83.93 110 ALA A O 1
ATOM 665 N N . ALA A 1 91 ? -43.028 35.789 -17.914 1.00 102.69 111 ALA A N 1
ATOM 666 C CA . ALA A 1 91 ? -44.034 35.863 -16.856 1.00 94.51 111 ALA A CA 1
ATOM 667 C C . ALA A 1 91 ? -43.543 36.669 -15.651 1.00 93.74 111 ALA A C 1
ATOM 668 O O . ALA A 1 91 ? -44.267 37.536 -15.148 1.00 84.82 111 ALA A O 1
ATOM 670 N N . THR A 1 92 ? -42.318 36.393 -15.165 1.00 99.31 112 THR A N 1
ATOM 671 C CA . THR A 1 92 ? -41.798 37.123 -14.000 1.00 95.74 112 THR A CA 1
ATOM 672 C C . THR A 1 92 ? -41.678 38.609 -14.315 1.00 88.77 112 THR A C 1
ATOM 673 O O . THR A 1 92 ? -42.087 39.467 -13.524 1.00 82.39 112 THR A O 1
ATOM 677 N N . ARG A 1 93 ? -41.076 38.921 -15.464 1.00 85.91 113 ARG A N 1
ATOM 678 C CA . ARG A 1 93 ? -40.931 40.301 -15.903 1.00 86.60 113 ARG A CA 1
ATOM 679 C C . ARG A 1 93 ? -42.289 40.983 -15.940 1.00 93.45 113 ARG A C 1
ATOM 680 O O . ARG A 1 93 ? -42.471 42.065 -15.370 1.00 99.27 113 ARG A O 1
ATOM 688 N N . LEU A 1 94 ? -43.273 40.330 -16.567 1.00 95.46 114 LEU A N 1
ATOM 689 C CA . LEU A 1 94 ? -44.610 40.910 -16.650 1.00 101.02 114 LEU A CA 1
ATOM 690 C C . LEU A 1 94 ? -45.188 41.150 -15.256 1.00 95.31 114 LEU A C 1
ATOM 691 O O . LEU A 1 94 ? -45.829 42.178 -15.003 1.00 88.19 114 LEU A O 1
ATOM 696 N N . ALA A 1 95 ? -44.951 40.212 -14.338 1.00 91.40 115 ALA A N 1
ATOM 697 C CA . ALA A 1 95 ? -45.410 40.362 -12.964 1.00 91.28 115 ALA A CA 1
ATOM 698 C C . ALA A 1 95 ? -44.798 41.598 -12.312 1.00 101.25 115 ALA A C 1
ATOM 699 O O . ALA A 1 95 ? -45.493 42.372 -11.638 1.00 101.47 115 ALA A O 1
ATOM 701 N N . ASN A 1 96 ? -43.486 41.789 -12.482 1.00 100.97 116 ASN A N 1
ATOM 702 C CA . ASN A 1 96 ? -42.863 42.976 -11.914 1.00 104.41 116 ASN A CA 1
ATOM 703 C C . ASN A 1 96 ? -43.464 44.224 -12.528 1.00 105.92 116 ASN A C 1
ATOM 704 O O . ASN A 1 96 ? -43.783 45.181 -11.812 1.00 112.85 116 ASN A O 1
ATOM 709 N N . GLU A 1 97 ? -43.658 44.214 -13.853 1.00 101.39 117 GLU A N 1
ATOM 710 C CA . GLU A 1 97 ? -44.077 45.409 -14.576 1.00 108.66 117 GLU A CA 1
ATOM 711 C C . GLU A 1 97 ? -45.485 45.864 -14.224 1.00 104.37 117 GLU A C 1
ATOM 712 O O . GLU A 1 97 ? -45.861 46.991 -14.568 1.00 108.49 117 GLU A O 1
ATOM 718 N N . THR A 1 98 ? -46.284 45.010 -13.603 1.00 102.23 118 THR A N 1
ATOM 719 C CA . THR A 1 98 ? -47.632 45.372 -13.186 1.00 113.25 118 THR A CA 1
ATOM 720 C C . THR A 1 98 ? -47.781 45.702 -11.696 1.00 114.48 118 THR A C 1
ATOM 721 O O . THR A 1 98 ? -48.910 45.941 -11.245 1.00 114.44 118 THR A O 1
ATOM 725 N N . GLY A 1 99 ? -46.697 45.703 -10.917 1.00 107.63 119 GLY A N 1
ATOM 726 C CA . GLY A 1 99 ? -46.863 45.854 -9.482 1.00 107.02 119 GLY A CA 1
ATOM 727 C C . GLY A 1 99 ? -47.451 44.648 -8.790 1.00 105.88 119 GLY A C 1
ATOM 728 O O . GLY A 1 99 ? -47.772 44.711 -7.599 1.00 109.56 119 GLY A O 1
ATOM 729 N N . LEU A 1 100 ? -47.593 43.547 -9.505 1.00 104.64 120 LEU A N 1
ATOM 730 C CA . LEU A 1 100 ? -48.105 42.301 -8.969 1.00 103.21 120 LEU A CA 1
ATOM 731 C C . LEU A 1 100 ? -46.982 41.384 -8.508 1.00 99.18 120 LEU A C 1
ATOM 732 O O . LEU A 1 100 ? -47.237 40.230 -8.138 1.00 102.13 120 LEU A O 1
ATOM 737 N N . ALA A 1 101 ? -45.746 41.875 -8.528 1.00 94.36 121 ALA A N 1
ATOM 738 C CA . ALA A 1 101 ? -44.614 41.039 -8.165 1.00 104.69 121 ALA A CA 1
ATOM 739 C C . ALA A 1 101 ? -44.761 40.433 -6.775 1.00 96.89 121 ALA A C 1
ATOM 740 O O . ALA A 1 101 ? -44.134 39.406 -6.489 1.00 97.01 121 ALA A O 1
ATOM 742 N N . GLY A 1 102 ? -45.602 41.008 -5.924 1.00 90.38 122 GLY A N 1
ATOM 743 C CA . GLY A 1 102 ? -45.648 40.537 -4.561 1.00 97.50 122 GLY A CA 1
ATOM 744 C C . GLY A 1 102 ? -46.651 39.440 -4.294 1.00 112.05 122 GLY A C 1
ATOM 745 O O . GLY A 1 102 ? -46.449 38.623 -3.392 1.00 123.05 122 GLY A O 1
ATOM 746 N N . SER A 1 103 ? -47.710 39.362 -5.093 1.00 113.35 123 SER A N 1
ATOM 747 C CA . SER A 1 103 ? -48.684 38.298 -4.885 1.00 117.64 123 SER A CA 1
ATOM 748 C C . SER A 1 103 ? -48.261 37.045 -5.646 1.00 127.59 123 SER A C 1
ATOM 749 O O . SER A 1 103 ? -48.027 35.987 -5.043 1.00 133.87 123 SER A O 1
ATOM 752 N N . LEU A 1 104 ? -48.159 37.162 -6.969 1.00 120.28 124 LEU A N 1
ATOM 753 C CA . LEU A 1 104 ? -47.913 36.031 -7.851 1.00 105.92 124 LEU A CA 1
ATOM 754 C C . LEU A 1 104 ? -46.430 35.848 -8.155 1.00 90.40 124 LEU A C 1
ATOM 755 O O . LEU A 1 104 ? -45.759 36.776 -8.616 1.00 74.99 124 LEU A O 1
ATOM 760 N N . GLU A 1 105 ? -45.933 34.640 -7.877 1.00 94.77 125 GLU A N 1
ATOM 761 C CA . GLU A 1 105 ? -44.552 34.219 -8.075 1.00 99.03 125 GLU A CA 1
ATOM 762 C C . GLU A 1 105 ? -44.516 33.079 -9.091 1.00 98.07 125 GLU A C 1
ATOM 763 O O . GLU A 1 105 ? -45.411 32.226 -9.107 1.00 98.61 125 GLU A O 1
ATOM 769 N N . PHE A 1 106 ? -43.471 33.049 -9.927 1.00 93.72 126 PHE A N 1
ATOM 770 C CA . PHE A 1 106 ? -43.242 31.976 -10.895 1.00 80.46 126 PHE A CA 1
ATOM 771 C C . PHE A 1 106 ? -41.937 31.238 -10.589 1.00 89.13 126 PHE A C 1
ATOM 772 O O . PHE A 1 106 ? -40.942 31.856 -10.197 1.00 118.28 126 PHE A O 1
ATOM 780 N N . ASP A 1 107 ? -41.939 29.914 -10.753 1.00 73.93 127 ASP A N 1
ATOM 781 C CA . ASP A 1 107 ? -40.766 29.097 -10.455 1.00 83.04 127 ASP A CA 1
ATOM 782 C C . ASP A 1 107 ? -40.645 27.997 -11.506 1.00 82.59 127 ASP A C 1
ATOM 783 O O . ASP A 1 107 ? -41.618 27.301 -11.809 1.00 79.50 127 ASP A O 1
ATOM 788 N N . LEU A 1 108 ? -39.450 27.829 -12.055 1.00 89.69 128 LEU A N 1
ATOM 789 C CA . LEU A 1 108 ? -39.233 26.815 -13.077 1.00 73.66 128 LEU A CA 1
ATOM 790 C C . LEU A 1 108 ? -39.180 25.463 -12.377 1.00 71.93 128 LEU A C 1
ATOM 791 O O . LEU A 1 108 ? -38.233 25.176 -11.643 1.00 70.02 128 LEU A O 1
ATOM 796 N N . VAL A 1 109 ? -40.164 24.611 -12.644 1.00 80.42 129 VAL A N 1
ATOM 797 C CA . VAL A 1 109 ? -40.350 23.365 -11.909 1.00 78.70 129 VAL A CA 1
ATOM 798 C C . VAL A 1 109 ? -40.963 22.342 -12.843 1.00 89.41 129 VAL A C 1
ATOM 799 O O . VAL A 1 109 ? -41.940 22.646 -13.536 1.00 85.12 129 VAL A O 1
ATOM 803 N N . ASP A 1 110 ? -40.462 21.103 -12.787 1.00 101.47 130 ASP A N 1
ATOM 804 C CA . ASP A 1 110 ? -41.166 19.985 -13.413 1.00 97.62 130 ASP A CA 1
ATOM 805 C C . ASP A 1 110 ? -42.455 19.747 -12.640 1.00 97.81 130 ASP A C 1
ATOM 806 O O . ASP A 1 110 ? -42.440 19.605 -11.415 1.00 109.77 130 ASP A O 1
ATOM 811 N N . GLY A 1 111 ? -43.565 19.692 -13.357 1.00 87.06 131 GLY A N 1
ATOM 812 C CA . GLY A 1 111 ? -44.859 19.541 -12.738 1.00 74.73 131 GLY A CA 1
ATOM 813 C C . GLY A 1 111 ? -45.202 18.142 -12.284 1.00 76.00 131 GLY A C 1
ATOM 814 O O . GLY A 1 111 ? -46.278 17.931 -11.711 1.00 74.57 131 GLY A O 1
ATOM 815 N N . ALA A 1 112 ? -44.322 17.167 -12.521 1.00 74.78 132 ALA A N 1
ATOM 816 C CA . ALA A 1 112 ? -44.605 15.833 -12.017 1.00 80.56 132 ALA A CA 1
ATOM 817 C C . ALA A 1 112 ? -44.334 15.738 -10.512 1.00 101.33 132 ALA A C 1
ATOM 818 O O . ALA A 1 112 ? -45.096 15.083 -9.785 1.00 99.52 132 ALA A O 1
ATOM 820 N N . GLN A 1 113 ? -43.262 16.383 -10.023 1.00 107.48 133 GLN A N 1
ATOM 821 C CA . GLN A 1 113 ? -42.914 16.420 -8.599 1.00 102.08 133 GLN A CA 1
ATOM 822 C C . GLN A 1 113 ? -42.871 17.881 -8.147 1.00 94.01 133 GLN A C 1
ATOM 823 O O . GLN A 1 113 ? -41.941 18.621 -8.505 1.00 91.46 133 GLN A O 1
ATOM 829 N N . LEU A 1 114 ? -43.877 18.290 -7.298 1.00 84.71 134 LEU A N 1
ATOM 830 C CA . LEU A 1 114 ? -44.107 19.659 -6.816 1.00 89.06 134 LEU A CA 1
ATOM 831 C C . LEU A 1 114 ? -43.592 19.854 -5.398 1.00 93.74 134 LEU A C 1
ATOM 832 O O . LEU A 1 114 ? -43.952 19.081 -4.500 1.00 90.13 134 LEU A O 1
ATOM 837 N N . PRO A 1 115 ? -42.800 20.904 -5.151 1.00 104.38 135 PRO A N 1
ATOM 838 C CA . PRO A 1 115 ? -42.289 21.150 -3.789 1.00 104.71 135 PRO A CA 1
ATOM 839 C C . PRO A 1 115 ? -43.354 21.539 -2.777 1.00 108.77 135 PRO A C 1
ATOM 840 O O . PRO A 1 115 ? -43.159 21.316 -1.577 1.00 122.70 135 PRO A O 1
ATOM 844 N N . TYR A 1 116 ? -44.469 22.093 -3.227 1.00 101.60 136 TYR A N 1
ATOM 845 C CA . TYR A 1 116 ? -45.486 22.648 -2.349 1.00 102.57 136 TYR A CA 1
ATOM 846 C C . TYR A 1 116 ? -46.037 21.604 -1.369 1.00 106.16 136 TYR A C 1
ATOM 847 O O . TYR A 1 116 ? -45.951 20.389 -1.609 1.00 101.71 136 TYR A O 1
ATOM 856 N N . PRO A 1 117 ? -46.543 22.048 -0.219 1.00 107.30 137 PRO A N 1
ATOM 857 C CA . PRO A 1 117 ? -47.097 21.113 0.764 1.00 104.09 137 PRO A CA 1
ATOM 858 C C . PRO A 1 117 ? -48.481 20.630 0.341 1.00 103.49 137 PRO A C 1
ATOM 859 O O . PRO A 1 117 ? -49.123 21.175 -0.559 1.00 101.76 137 PRO A O 1
ATOM 863 N N . ASP A 1 118 ? -48.951 19.601 1.031 1.00 101.02 138 ASP A N 1
ATOM 864 C CA . ASP A 1 118 ? -50.269 19.081 0.727 1.00 92.81 138 ASP A CA 1
ATOM 865 C C . ASP A 1 118 ? -51.326 20.121 1.093 1.00 89.62 138 ASP A C 1
ATOM 866 O O . ASP A 1 118 ? -51.133 20.946 1.986 1.00 104.18 138 ASP A O 1
ATOM 871 N N . GLY A 1 119 ? -52.437 20.094 0.367 1.00 87.99 139 GLY A N 1
ATOM 872 C CA . GLY A 1 119 ? -53.608 20.896 0.706 1.00 88.17 139 GLY A CA 1
ATOM 873 C C . GLY A 1 119 ? -53.380 22.387 0.792 1.00 84.76 139 GLY A C 1
ATOM 874 O O . GLY A 1 119 ? -54.004 23.072 1.620 1.00 83.24 139 GLY A O 1
ATOM 875 N N . PHE A 1 120 ? -52.530 22.917 -0.080 1.00 91.70 140 PHE A N 1
ATOM 876 C CA . PHE A 1 120 ? -52.166 24.324 -0.002 1.00 99.06 140 PHE A CA 1
ATOM 877 C C . PHE A 1 120 ? -53.117 25.184 -0.829 1.00 111.51 140 PHE A C 1
ATOM 878 O O . PHE A 1 120 ? -53.754 26.096 -0.292 1.00 117.77 140 PHE A O 1
ATOM 886 N N . PHE A 1 121 ? -53.205 24.927 -2.137 1.00 109.70 141 PHE A N 1
ATOM 887 C CA . PHE A 1 121 ? -53.910 25.861 -3.003 1.00 95.24 141 PHE A CA 1
ATOM 888 C C . PHE A 1 121 ? -55.419 25.668 -2.910 1.00 76.70 141 PHE A C 1
ATOM 889 O O . PHE A 1 121 ? -55.913 24.595 -2.551 1.00 74.59 141 PHE A O 1
ATOM 897 N N . GLN A 1 122 ? -56.142 26.755 -3.176 1.00 70.55 142 GLN A N 1
ATOM 898 C CA . GLN A 1 122 ? -57.593 26.736 -3.308 1.00 90.26 142 GLN A CA 1
ATOM 899 C C . GLN A 1 122 ? -58.088 26.421 -4.719 1.00 94.00 142 GLN A C 1
ATOM 900 O O . GLN A 1 122 ? -59.265 26.048 -4.883 1.00 80.44 142 GLN A O 1
ATOM 906 N N . ALA A 1 123 ? -57.220 26.530 -5.731 1.00 98.07 143 ALA A N 1
ATOM 907 C CA . ALA A 1 123 ? -57.612 26.165 -7.092 1.00 88.35 143 ALA A CA 1
ATOM 908 C C . ALA A 1 123 ? -56.405 25.705 -7.889 1.00 74.08 143 ALA A C 1
ATOM 909 O O . ALA A 1 123 ? -55.254 25.939 -7.503 1.00 69.23 143 ALA A O 1
ATOM 911 N N . ALA A 1 124 ? -56.672 25.026 -9.008 1.00 76.74 144 ALA A N 1
ATOM 912 C CA . ALA A 1 124 ? -55.580 24.708 -9.930 1.00 80.02 144 ALA A CA 1
ATOM 913 C C . ALA A 1 124 ? -56.029 24.862 -11.382 1.00 87.86 144 ALA A C 1
ATOM 914 O O . ALA A 1 124 ? -57.212 24.729 -11.711 1.00 95.52 144 ALA A O 1
ATOM 916 N N . TRP A 1 125 ? -55.062 25.136 -12.254 1.00 84.41 145 TRP A N 1
ATOM 917 C CA . TRP A 1 125 ? -55.296 25.287 -13.683 1.00 76.09 145 TRP A CA 1
ATOM 918 C C . TRP A 1 125 ? -54.353 24.398 -14.486 1.00 70.69 145 TRP A C 1
ATOM 919 O O . TRP A 1 125 ? -53.168 24.291 -14.169 1.00 68.72 145 TRP A O 1
ATOM 930 N N . ALA A 1 126 ? -54.832 23.847 -15.589 1.00 71.02 146 ALA A N 1
ATOM 931 C CA . ALA A 1 126 ? -53.912 23.504 -16.665 1.00 65.51 146 ALA A CA 1
ATOM 932 C C . ALA A 1 126 ? -54.489 24.014 -17.979 1.00 71.51 146 ALA A C 1
ATOM 933 O O . ALA A 1 126 ? -55.276 23.301 -18.617 1.00 78.27 146 ALA A O 1
ATOM 935 N N . MET A 1 127 ? -53.952 25.133 -18.472 1.00 59.64 147 MET A N 1
ATOM 936 C CA . MET A 1 127 ? -54.335 25.625 -19.788 1.00 67.94 147 MET A CA 1
ATOM 937 C C . MET A 1 127 ? -53.332 25.070 -20.801 1.00 80.34 147 MET A C 1
ATOM 938 O O . MET A 1 127 ? -52.202 25.552 -20.895 1.00 80.98 147 MET A O 1
ATOM 943 N N . GLN A 1 128 ? -53.755 24.067 -21.573 1.00 85.18 148 GLN A N 1
ATOM 944 C CA . GLN A 1 128 ? -53.005 23.496 -22.711 1.00 85.04 148 GLN A CA 1
ATOM 945 C C . GLN A 1 128 ? -51.555 23.140 -22.383 1.00 84.35 148 GLN A C 1
ATOM 946 O O . GLN A 1 128 ? -50.674 23.205 -23.244 1.00 86.13 148 GLN A O 1
ATOM 952 N N . SER A 1 129 ? -51.277 22.832 -21.127 1.00 78.63 149 SER A N 1
ATOM 953 C CA . SER A 1 129 ? -49.995 22.260 -20.747 1.00 64.91 149 SER A CA 1
ATOM 954 C C . SER A 1 129 ? -49.961 20.732 -20.834 1.00 76.82 149 SER A C 1
ATOM 955 O O . SER A 1 129 ? -48.955 20.158 -21.270 1.00 83.65 149 SER A O 1
ATOM 958 N N . VAL A 1 130 ? -51.048 20.056 -20.453 1.00 71.64 150 VAL A N 1
ATOM 959 C CA . VAL A 1 130 ? -50.928 18.648 -20.087 1.00 71.05 150 VAL A CA 1
ATOM 960 C C . VAL A 1 130 ? -50.592 17.764 -21.289 1.00 69.74 150 VAL A C 1
ATOM 961 O O . VAL A 1 130 ? -50.029 16.672 -21.117 1.00 69.42 150 VAL A O 1
ATOM 965 N N . VAL A 1 131 ? -50.978 18.169 -22.505 1.00 69.65 151 VAL A N 1
ATOM 966 C CA . VAL A 1 131 ? -50.648 17.368 -23.683 1.00 76.75 151 VAL A CA 1
ATOM 967 C C . VAL A 1 131 ? -49.140 17.268 -23.846 1.00 80.21 151 VAL A C 1
ATOM 968 O O . VAL A 1 131 ? -48.607 16.220 -24.241 1.00 85.86 151 VAL A O 1
ATOM 972 N N . GLN A 1 132 ? -48.423 18.339 -23.511 1.00 73.65 152 GLN A N 1
ATOM 973 C CA . GLN A 1 132 ? -46.979 18.354 -23.695 1.00 68.97 152 GLN A CA 1
ATOM 974 C C . GLN A 1 132 ? -46.178 18.028 -22.427 1.00 69.64 152 GLN A C 1
ATOM 975 O O . GLN A 1 132 ? -44.937 18.052 -22.471 1.00 73.40 152 GLN A O 1
ATOM 981 N N . ILE A 1 133 ? -46.848 17.697 -21.310 1.00 56.21 153 ILE A N 1
ATOM 982 C CA . ILE A 1 133 ? -46.200 17.014 -20.192 1.00 55.13 153 ILE A CA 1
ATOM 983 C C . ILE A 1 133 ? -46.010 15.532 -20.507 1.00 69.93 153 ILE A C 1
ATOM 984 O O . ILE A 1 133 ? -46.877 14.894 -21.116 1.00 64.97 153 ILE A O 1
ATOM 989 N N . VAL A 1 134 ? -44.844 14.984 -20.144 1.00 87.74 154 VAL A N 1
ATOM 990 C CA . VAL A 1 134 ? -44.556 13.595 -20.490 1.00 96.60 154 VAL A CA 1
ATOM 991 C C . VAL A 1 134 ? -45.207 12.628 -19.509 1.00 112.61 154 VAL A C 1
ATOM 992 O O . VAL A 1 134 ? -45.885 11.671 -19.912 1.00 118.02 154 VAL A O 1
ATOM 996 N N . ASP A 1 135 ? -45.022 12.839 -18.206 1.00 115.42 155 ASP A N 1
ATOM 997 C CA . ASP A 1 135 ? -45.681 11.958 -17.258 1.00 114.11 155 ASP A CA 1
ATOM 998 C C . ASP A 1 135 ? -46.868 12.746 -16.739 1.00 99.11 155 ASP A C 1
ATOM 999 O O . ASP A 1 135 ? -46.788 13.411 -15.699 1.00 75.30 155 ASP A O 1
ATOM 1004 N N . GLN A 1 136 ? -48.011 12.505 -17.382 1.00 103.58 156 GLN A N 1
ATOM 1005 C CA . GLN A 1 136 ? -49.231 13.257 -17.125 1.00 95.80 156 GLN A CA 1
ATOM 1006 C C . GLN A 1 136 ? -49.881 12.706 -15.878 1.00 86.72 156 GLN A C 1
ATOM 1007 O O . GLN A 1 136 ? -50.314 13.466 -15.001 1.00 70.66 156 GLN A O 1
ATOM 1013 N N . ALA A 1 137 ? -49.891 11.372 -15.781 1.00 85.33 157 ALA A N 1
ATOM 1014 C CA . ALA A 1 137 ? -50.444 10.707 -14.614 1.00 82.75 157 ALA A CA 1
ATOM 1015 C C . ALA A 1 137 ? -49.815 11.260 -13.354 1.00 82.65 157 ALA A C 1
ATOM 1016 O O . ALA A 1 137 ? -50.510 11.793 -12.478 1.00 79.46 157 ALA A O 1
ATOM 1018 N N . ALA A 1 138 ? -48.482 11.220 -13.290 1.00 88.06 158 ALA A N 1
ATOM 1019 C CA . ALA A 1 138 ? -47.782 11.747 -12.128 1.00 82.69 158 ALA A CA 1
ATOM 1020 C C . ALA A 1 138 ? -48.109 13.221 -11.922 1.00 76.83 158 ALA A C 1
ATOM 1021 O O . ALA A 1 138 ? -48.489 13.642 -10.814 1.00 70.95 158 ALA A O 1
ATOM 1023 N N . ALA A 1 139 ? -48.053 14.004 -13.005 1.00 57.30 159 ALA A N 1
ATOM 1024 C CA . ALA A 1 139 ? -48.312 15.428 -12.883 1.00 62.31 159 ALA A CA 1
ATOM 1025 C C . ALA A 1 139 ? -49.652 15.681 -12.203 1.00 78.96 159 ALA A C 1
ATOM 1026 O O . ALA A 1 139 ? -49.769 16.543 -11.313 1.00 90.10 159 ALA A O 1
ATOM 1028 N N . ILE A 1 140 ? -50.666 14.907 -12.580 1.00 88.03 160 ILE A N 1
ATOM 1029 C CA . ILE A 1 140 ? -52.023 15.172 -12.115 1.00 98.28 160 ILE A CA 1
ATOM 1030 C C . ILE A 1 140 ? -52.280 14.597 -10.725 1.00 94.42 160 ILE A C 1
ATOM 1031 O O . ILE A 1 140 ? -52.938 15.246 -9.901 1.00 83.51 160 ILE A O 1
ATOM 1036 N N . ARG A 1 141 ? -51.755 13.402 -10.421 1.00 96.74 161 ARG A N 1
ATOM 1037 C CA . ARG A 1 141 ? -51.795 12.942 -9.033 1.00 90.47 161 ARG A CA 1
ATOM 1038 C C . ARG A 1 141 ? -51.155 13.974 -8.114 1.00 72.22 161 ARG A C 1
ATOM 1039 O O . ARG A 1 141 ? -51.693 14.295 -7.044 1.00 62.42 161 ARG A O 1
ATOM 1047 N N . GLU A 1 142 ? -50.070 14.586 -8.575 1.00 70.94 162 GLU A N 1
ATOM 1048 C CA . GLU A 1 142 ? -49.424 15.632 -7.802 1.00 85.08 162 GLU A CA 1
ATOM 1049 C C . GLU A 1 142 ? -50.378 16.801 -7.565 1.00 82.54 162 GLU A C 1
ATOM 1050 O O . GLU A 1 142 ? -50.544 17.261 -6.426 1.00 80.54 162 GLU A O 1
ATOM 1056 N N . VAL A 1 143 ? -51.053 17.261 -8.631 1.00 84.49 163 VAL A N 1
ATOM 1057 C CA . VAL A 1 143 ? -51.975 18.395 -8.510 1.00 76.04 163 VAL A CA 1
ATOM 1058 C C . VAL A 1 143 ? -53.149 18.065 -7.597 1.00 78.62 163 VAL A C 1
ATOM 1059 O O . VAL A 1 143 ? -53.684 18.942 -6.898 1.00 74.76 163 VAL A O 1
ATOM 1063 N N . HIS A 1 144 ? -53.594 16.813 -7.613 1.00 79.35 164 HIS A N 1
ATOM 1064 C CA . HIS A 1 144 ? -54.581 16.388 -6.638 1.00 75.98 164 HIS A CA 1
ATOM 1065 C C . HIS A 1 144 ? -54.049 16.567 -5.235 1.00 78.59 164 HIS A C 1
ATOM 1066 O O . HIS A 1 144 ? -54.727 17.115 -4.358 1.00 87.94 164 HIS A O 1
ATOM 1073 N N . ARG A 1 145 ? -52.824 16.110 -5.009 1.00 76.84 165 ARG A N 1
ATOM 1074 C CA . ARG A 1 145 ? -52.224 16.281 -3.695 1.00 87.69 165 ARG A CA 1
ATOM 1075 C C . ARG A 1 145 ? -52.233 17.743 -3.258 1.00 85.06 165 ARG A C 1
ATOM 1076 O O . ARG A 1 145 ? -52.578 18.056 -2.110 1.00 78.47 165 ARG A O 1
ATOM 1084 N N . ILE A 1 146 ? -51.972 18.650 -4.198 1.00 84.15 166 ILE A N 1
ATOM 1085 C CA . ILE A 1 146 ? -51.668 20.043 -3.876 1.00 81.51 166 ILE A CA 1
ATOM 1086 C C . ILE A 1 146 ? -52.880 20.833 -3.381 1.00 91.52 166 ILE A C 1
ATOM 1087 O O . ILE A 1 146 ? -52.725 21.782 -2.601 1.00 91.09 166 ILE A O 1
ATOM 1092 N N . LEU A 1 147 ? -54.090 20.499 -3.833 1.00 102.72 167 LEU A N 1
ATOM 1093 C CA . LEU A 1 147 ? -55.240 21.347 -3.533 1.00 95.64 167 LEU A CA 1
ATOM 1094 C C . LEU A 1 147 ? -55.814 21.073 -2.136 1.00 109.12 167 LEU A C 1
ATOM 1095 O O . LEU A 1 147 ? -55.666 19.985 -1.558 1.00 101.44 167 LEU A O 1
ATOM 1100 N N . GLU A 1 148 ? -56.492 22.095 -1.604 1.00 114.48 168 GLU A N 1
ATOM 1101 C CA . GLU A 1 148 ? -57.391 21.888 -0.485 1.00 106.45 168 GLU A CA 1
ATOM 1102 C C . GLU A 1 148 ? -58.429 20.844 -0.870 1.00 111.16 168 GLU A C 1
ATOM 1103 O O . GLU A 1 148 ? -58.848 20.771 -2.029 1.00 121.40 168 GLU A O 1
ATOM 1109 N N . PRO A 1 149 ? -58.896 20.057 0.082 1.00 100.67 169 PRO A N 1
ATOM 1110 C CA . PRO A 1 149 ? -60.206 19.435 -0.094 1.00 100.79 169 PRO A CA 1
ATOM 1111 C C . PRO A 1 149 ? -61.223 20.506 -0.478 1.00 97.43 169 PRO A C 1
ATOM 1112 O O . PRO A 1 149 ? -61.226 21.612 0.074 1.00 88.57 169 PRO A O 1
ATOM 1116 N N . GLY A 1 150 ? -62.036 20.200 -1.496 1.00 104.69 170 GLY A N 1
ATOM 1117 C CA . GLY A 1 150 ? -62.986 21.138 -2.067 1.00 109.81 170 GLY A CA 1
ATOM 1118 C C . GLY A 1 150 ? -62.445 22.042 -3.158 1.00 102.97 170 GLY A C 1
ATOM 1119 O O . GLY A 1 150 ? -63.239 22.686 -3.865 1.00 86.39 170 GLY A O 1
ATOM 1120 N N . GLY A 1 151 ? -61.131 22.090 -3.348 1.00 111.16 171 GLY A N 1
ATOM 1121 C CA . GLY A 1 151 ? -60.572 23.002 -4.332 1.00 109.97 171 GLY A CA 1
ATOM 1122 C C . GLY A 1 151 ? -60.921 22.577 -5.748 1.00 94.61 171 GLY A C 1
ATOM 1123 O O . GLY A 1 151 ? -60.911 21.392 -6.094 1.00 90.55 171 GLY A O 1
ATOM 1124 N N . ARG A 1 152 ? -61.314 23.549 -6.554 1.00 81.39 172 ARG A N 1
ATOM 1125 C CA . ARG A 1 152 ? -61.600 23.197 -7.924 1.00 75.48 172 ARG A CA 1
ATOM 1126 C C . ARG A 1 152 ? -60.315 23.157 -8.717 1.00 77.33 172 ARG A C 1
ATOM 1127 O O . ARG A 1 152 ? -59.311 23.802 -8.375 1.00 83.35 172 ARG A O 1
ATOM 1135 N N . PHE A 1 153 ? -60.345 22.333 -9.761 1.00 78.63 173 PHE A N 1
ATOM 1136 C CA . PHE A 1 153 ? -59.239 22.166 -10.693 1.00 77.80 173 PHE A CA 1
ATOM 1137 C C . PHE A 1 153 ? -59.795 22.137 -12.108 1.00 75.97 173 PHE A C 1
ATOM 1138 O O . PHE A 1 153 ? -60.719 21.372 -12.391 1.00 83.34 173 PHE A O 1
ATOM 1146 N N . VAL A 1 154 ? -59.272 23.010 -12.969 1.00 74.04 174 VAL A N 1
ATOM 1147 C CA . VAL A 1 154 ? -59.808 23.245 -14.310 1.00 62.58 174 VAL A CA 1
ATOM 1148 C C . VAL A 1 154 ? -58.723 22.960 -15.345 1.00 70.34 174 VAL A C 1
ATOM 1149 O O . VAL A 1 154 ? -57.733 23.710 -15.448 1.00 65.92 174 VAL A O 1
ATOM 1153 N N . LEU A 1 155 ? -58.932 21.922 -16.149 1.00 63.22 175 LEU A N 1
ATOM 1154 C CA . LEU A 1 155 ? -58.007 21.549 -17.210 1.00 54.18 175 LEU A CA 1
ATOM 1155 C C . LEU A 1 155 ? -58.651 21.776 -18.567 1.00 65.45 175 LEU A C 1
ATOM 1156 O O . LEU A 1 155 ? -59.836 21.491 -18.746 1.00 82.08 175 LEU A O 1
ATOM 1161 N N . GLY A 1 156 ? -57.875 22.233 -19.539 1.00 56.87 176 GLY A N 1
ATOM 1162 C CA . GLY A 1 156 ? -58.350 22.215 -20.914 1.00 54.32 176 GLY A CA 1
ATOM 1163 C C . GLY A 1 156 ? -57.187 22.097 -21.874 1.00 68.67 176 GLY A C 1
ATOM 1164 O O . GLY A 1 156 ? -56.111 22.674 -21.650 1.00 67.55 176 GLY A O 1
ATOM 1165 N N . ASP A 1 157 ? -57.431 21.424 -23.001 1.00 69.29 177 ASP A N 1
ATOM 1166 C CA . ASP A 1 157 ? -56.294 21.122 -23.864 1.00 71.92 177 ASP A CA 1
ATOM 1167 C C . ASP A 1 157 ? -56.830 20.531 -25.167 1.00 72.77 177 ASP A C 1
ATOM 1168 O O . ASP A 1 157 ? -58.044 20.411 -25.378 1.00 82.83 177 ASP A O 1
ATOM 1173 N N . ILE A 1 158 ? -55.915 20.131 -26.002 1.00 61.52 178 ILE A N 1
ATOM 1174 C CA . ILE A 1 158 ? -56.163 19.688 -27.360 1.00 55.08 178 ILE A CA 1
ATOM 1175 C C . ILE A 1 158 ? -56.479 18.197 -27.328 1.00 81.78 178 ILE A C 1
ATOM 1176 O O . ILE A 1 158 ? -55.944 17.467 -26.482 1.00 102.05 178 ILE A O 1
ATOM 1181 N N . ILE A 1 159 ? -57.377 17.738 -28.218 1.00 85.26 179 ILE A N 1
ATOM 1182 C CA . ILE A 1 159 ? -57.875 16.353 -28.265 1.00 84.03 179 ILE A CA 1
ATOM 1183 C C . ILE A 1 159 ? -58.046 15.930 -29.721 1.00 87.23 179 ILE A C 1
ATOM 1184 O O . ILE A 1 159 ? -57.874 16.738 -30.638 1.00 84.49 179 ILE A O 1
ATOM 1189 N N . THR A 1 160 ? -58.523 14.687 -29.927 1.00 98.46 180 THR A N 1
ATOM 1190 C CA . THR A 1 160 ? -58.727 14.106 -31.287 1.00 105.09 180 THR A CA 1
ATOM 1191 C C . THR A 1 160 ? -60.219 14.011 -31.729 1.00 104.02 180 THR A C 1
ATOM 1192 O O . THR A 1 160 ? -60.659 13.138 -32.505 1.00 99.42 180 THR A O 1
ATOM 1196 N N . ALA A 1 177 ? -52.783 13.974 -28.680 1.00 110.81 197 ALA A N 1
ATOM 1197 C CA . ALA A 1 177 ? -52.522 12.669 -28.059 1.00 107.61 197 ALA A CA 1
ATOM 1198 C C . ALA A 1 177 ? -53.807 11.974 -27.574 1.00 95.29 197 ALA A C 1
ATOM 1199 O O . ALA A 1 177 ? -54.120 10.872 -27.988 1.00 66.68 197 ALA A O 1
ATOM 1201 N N . HIS A 1 178 ? -54.538 12.651 -26.681 1.00 109.09 198 HIS A N 1
ATOM 1202 C CA . HIS A 1 178 ? -55.685 12.113 -25.955 1.00 95.83 198 HIS A CA 1
ATOM 1203 C C . HIS A 1 178 ? -57.041 12.468 -26.584 1.00 89.36 198 HIS A C 1
ATOM 1204 O O . HIS A 1 178 ? -57.161 13.214 -27.560 1.00 96.77 198 HIS A O 1
ATOM 1211 N N . THR A 1 179 ? -58.090 11.965 -25.944 1.00 85.05 199 THR A N 1
ATOM 1212 C CA . THR A 1 179 ? -59.484 12.196 -26.292 1.00 83.12 199 THR A CA 1
ATOM 1213 C C . THR A 1 179 ? -60.271 12.517 -25.030 1.00 90.14 199 THR A C 1
ATOM 1214 O O . THR A 1 179 ? -59.772 12.394 -23.909 1.00 99.86 199 THR A O 1
ATOM 1218 N N . LEU A 1 180 ? -61.523 12.931 -25.230 1.00 81.81 200 LEU A N 1
ATOM 1219 C CA . LEU A 1 180 ? -62.366 13.314 -24.105 1.00 74.17 200 LEU A CA 1
ATOM 1220 C C . LEU A 1 180 ? -62.505 12.166 -23.104 1.00 75.46 200 LEU A C 1
ATOM 1221 O O . LEU A 1 180 ? -62.338 12.359 -21.883 1.00 69.42 200 LEU A O 1
ATOM 1226 N N . ASN A 1 181 ? -62.732 10.944 -23.608 1.00 73.43 201 ASN A N 1
ATOM 1227 C CA . ASN A 1 181 ? -62.787 9.799 -22.710 1.00 61.73 201 ASN A CA 1
ATOM 1228 C C . ASN A 1 181 ? -61.461 9.624 -21.984 1.00 77.15 201 ASN A C 1
ATOM 1229 O O . ASN A 1 181 ? -61.428 9.474 -20.758 1.00 78.73 201 ASN A O 1
ATOM 1234 N N . SER A 1 182 ? -60.347 9.653 -22.725 1.00 81.02 202 SER A N 1
ATOM 1235 C CA . SER A 1 182 ? -59.064 9.315 -22.117 1.00 78.54 202 SER A CA 1
ATOM 1236 C C . SER A 1 182 ? -58.638 10.362 -21.089 1.00 80.07 202 SER A C 1
ATOM 1237 O O . SER A 1 182 ? -58.062 10.001 -20.055 1.00 91.29 202 SER A O 1
ATOM 1240 N N . PHE A 1 183 ? -58.889 11.659 -21.353 1.00 64.47 203 PHE A N 1
ATOM 1241 C CA . PHE A 1 183 ? -58.667 12.679 -20.319 1.00 72.35 203 PHE A CA 1
ATOM 1242 C C . PHE A 1 183 ? -59.514 12.416 -19.076 1.00 87.90 203 PHE A C 1
ATOM 1243 O O . PHE A 1 183 ? -59.017 12.514 -17.945 1.00 93.17 203 PHE A O 1
ATOM 1251 N N . THR A 1 184 ? -60.819 12.177 -19.248 1.00 57.85 204 THR A N 1
ATOM 1252 C CA . THR A 1 184 ? -61.608 11.945 -18.041 1.00 90.30 204 THR A CA 1
ATOM 1253 C C . THR A 1 184 ? -61.046 10.775 -17.229 1.00 80.92 204 THR A C 1
ATOM 1254 O O . THR A 1 184 ? -61.012 10.825 -15.989 1.00 70.62 204 THR A O 1
ATOM 1258 N N . ALA A 1 185 ? -60.589 9.717 -17.909 1.00 76.38 205 ALA A N 1
ATOM 1259 C CA . ALA A 1 185 ? -59.929 8.627 -17.198 1.00 77.41 205 ALA A CA 1
ATOM 1260 C C . ALA A 1 185 ? -58.692 9.147 -16.473 1.00 84.78 205 ALA A C 1
ATOM 1261 O O . ALA A 1 185 ? -58.471 8.857 -15.292 1.00 89.18 205 ALA A O 1
ATOM 1263 N N . LEU A 1 186 ? -57.865 9.919 -17.172 1.00 80.97 206 LEU A N 1
ATOM 1264 C CA . LEU A 1 186 ? -56.617 10.346 -16.567 1.00 75.15 206 LEU A CA 1
ATOM 1265 C C . LEU A 1 186 ? -56.889 11.095 -15.273 1.00 70.39 206 LEU A C 1
ATOM 1266 O O . LEU A 1 186 ? -56.254 10.831 -14.247 1.00 86.72 206 LEU A O 1
ATOM 1271 N N . VAL A 1 187 ? -57.894 11.961 -15.275 1.00 72.25 207 VAL A N 1
ATOM 1272 C CA . VAL A 1 187 ? -58.096 12.812 -14.109 1.00 72.53 207 VAL A CA 1
ATOM 1273 C C . VAL A 1 187 ? -58.887 12.117 -12.997 1.00 65.76 207 VAL A C 1
ATOM 1274 O O . VAL A 1 187 ? -58.635 12.358 -11.808 1.00 58.44 207 VAL A O 1
ATOM 1278 N N . SER A 1 188 ? -59.844 11.255 -13.322 1.00 71.70 208 SER A N 1
ATOM 1279 C CA . SER A 1 188 ? -60.471 10.545 -12.211 1.00 83.09 208 SER A CA 1
ATOM 1280 C C . SER A 1 188 ? -59.499 9.549 -11.610 1.00 86.10 208 SER A C 1
ATOM 1281 O O . SER A 1 188 ? -59.470 9.379 -10.387 1.00 97.32 208 SER A O 1
ATOM 1284 N N . GLU A 1 189 ? -58.616 8.984 -12.431 1.00 86.23 209 GLU A N 1
ATOM 1285 C CA . GLU A 1 189 ? -57.706 7.967 -11.938 1.00 94.90 209 GLU A CA 1
ATOM 1286 C C . GLU A 1 189 ? -56.677 8.536 -10.976 1.00 98.15 209 GLU A C 1
ATOM 1287 O O . GLU A 1 189 ? -55.969 7.758 -10.339 1.00 114.66 209 GLU A O 1
ATOM 1293 N N . ALA A 1 190 ? -56.609 9.858 -10.822 1.00 99.88 210 ALA A N 1
ATOM 1294 C CA . ALA A 1 190 ? -55.789 10.520 -9.810 1.00 107.45 210 ALA A CA 1
ATOM 1295 C C . ALA A 1 190 ? -56.572 10.904 -8.556 1.00 107.14 210 ALA A C 1
ATOM 1296 O O . ALA A 1 190 ? -56.010 11.561 -7.670 1.00 108.67 210 ALA A O 1
ATOM 1298 N N . GLY A 1 191 ? -57.857 10.553 -8.474 1.00 96.25 211 GLY A N 1
ATOM 1299 C CA . GLY A 1 191 ? -58.655 10.787 -7.283 1.00 91.11 211 GLY A CA 1
ATOM 1300 C C . GLY A 1 191 ? -59.709 11.872 -7.391 1.00 84.48 211 GLY A C 1
ATOM 1301 O O . GLY A 1 191 ? -60.561 11.978 -6.479 1.00 67.09 211 GLY A O 1
ATOM 1302 N N . PHE A 1 192 ? -59.710 12.654 -8.479 1.00 79.41 212 PHE A N 1
ATOM 1303 C CA . PHE A 1 192 ? -60.614 13.793 -8.580 1.00 72.40 212 PHE A CA 1
ATOM 1304 C C . PHE A 1 192 ? -62.067 13.388 -8.815 1.00 79.59 212 PHE A C 1
ATOM 1305 O O . PHE A 1 192 ? -62.385 12.310 -9.332 1.00 95.51 212 PHE A O 1
ATOM 1313 N N . GLU A 1 193 ? -62.954 14.307 -8.424 1.00 80.67 213 GLU A N 1
ATOM 1314 C CA . GLU A 1 193 ? -64.395 14.225 -8.645 1.00 86.22 213 GLU A CA 1
ATOM 1315 C C . GLU A 1 193 ? -64.711 15.109 -9.848 1.00 100.23 213 GLU A C 1
ATOM 1316 O O . GLU A 1 193 ? -64.619 16.342 -9.767 1.00 103.75 213 GLU A O 1
ATOM 1322 N N . ILE A 1 194 ? -65.031 14.475 -10.972 1.00 99.26 214 ILE A N 1
ATOM 1323 C CA . ILE A 1 194 ? -65.253 15.179 -12.231 1.00 94.90 214 ILE A CA 1
ATOM 1324 C C . ILE A 1 194 ? -66.690 15.653 -12.221 1.00 91.92 214 ILE A C 1
ATOM 1325 O O . ILE A 1 194 ? -67.610 14.835 -12.125 1.00 83.35 214 ILE A O 1
ATOM 1330 N N . LEU A 1 195 ? -66.901 16.959 -12.222 1.00 98.05 215 LEU A N 1
ATOM 1331 C CA . LEU A 1 195 ? -68.269 17.449 -12.292 1.00 105.53 215 LEU A CA 1
ATOM 1332 C C . LEU A 1 195 ? -68.680 18.066 -13.630 1.00 99.54 215 LEU A C 1
ATOM 1333 O O . LEU A 1 195 ? -69.865 18.377 -13.804 1.00 101.29 215 LEU A O 1
ATOM 1338 N N . GLU A 1 196 ? -67.760 18.259 -14.571 1.00 90.24 216 GLU A N 1
ATOM 1339 C CA . GLU A 1 196 ? -68.126 18.853 -15.850 1.00 85.83 216 GLU A CA 1
ATOM 1340 C C . GLU A 1 196 ? -67.098 18.475 -16.900 1.00 77.77 216 GLU A C 1
ATOM 1341 O O . GLU A 1 196 ? -65.896 18.552 -16.626 1.00 81.79 216 GLU A O 1
ATOM 1347 N N . VAL A 1 197 ? -67.544 18.171 -18.124 1.00 80.46 217 VAL A N 1
ATOM 1348 C CA . VAL A 1 197 ? -66.597 18.019 -19.241 1.00 78.30 217 VAL A CA 1
ATOM 1349 C C . VAL A 1 197 ? -67.289 18.430 -20.545 1.00 76.38 217 VAL A C 1
ATOM 1350 O O . VAL A 1 197 ? -68.430 18.021 -20.808 1.00 74.81 217 VAL A O 1
ATOM 1354 N N . THR A 1 198 ? -66.552 19.135 -21.417 1.00 75.00 218 THR A N 1
ATOM 1355 C CA . THR A 1 198 ? -67.139 19.742 -22.609 1.00 76.34 218 THR A CA 1
ATOM 1356 C C . THR A 1 198 ? -66.191 19.736 -23.805 1.00 79.38 218 THR A C 1
ATOM 1357 O O . THR A 1 198 ? -65.011 20.076 -23.682 1.00 78.79 218 THR A O 1
ATOM 1361 N N . ASP A 1 199 ? -66.752 19.440 -24.977 1.00 86.92 219 ASP A N 1
ATOM 1362 C CA . ASP A 1 199 ? -66.044 19.547 -26.246 1.00 82.53 219 ASP A CA 1
ATOM 1363 C C . ASP A 1 199 ? -66.299 20.957 -26.771 1.00 81.52 219 ASP A C 1
ATOM 1364 O O . ASP A 1 199 ? -67.415 21.291 -27.191 1.00 95.00 219 ASP A O 1
ATOM 1369 N N . LEU A 1 200 ? -65.260 21.780 -26.747 1.00 75.93 220 LEU A N 1
ATOM 1370 C CA . LEU A 1 200 ? -65.320 23.163 -27.201 1.00 86.30 220 LEU A CA 1
ATOM 1371 C C . LEU A 1 200 ? -64.865 23.348 -28.645 1.00 93.18 220 LEU A C 1
ATOM 1372 O O . LEU A 1 200 ? -64.643 24.495 -29.056 1.00 102.14 220 LEU A O 1
ATOM 1377 N N . THR A 1 201 ? -64.639 22.256 -29.387 1.00 77.17 221 THR A N 1
ATOM 1378 C CA . THR A 1 201 ? -64.122 22.366 -30.751 1.00 66.54 221 THR A CA 1
ATOM 1379 C C . THR A 1 201 ? -64.871 23.422 -31.551 1.00 69.79 221 THR A C 1
ATOM 1380 O O . THR A 1 201 ? -64.246 24.267 -32.201 1.00 90.09 221 THR A O 1
ATOM 1384 N N . ALA A 1 202 ? -66.203 23.457 -31.444 1.00 74.24 222 ALA A N 1
ATOM 1385 C CA . ALA A 1 202 ? -66.983 24.440 -32.204 1.00 83.90 222 ALA A CA 1
ATOM 1386 C C . ALA A 1 202 ? -66.613 25.876 -31.831 1.00 90.80 222 ALA A C 1
ATOM 1387 O O . ALA A 1 202 ? -66.684 26.788 -32.665 1.00 99.71 222 ALA A O 1
ATOM 1389 N N . GLN A 1 203 ? -66.310 26.110 -30.566 1.00 85.63 223 GLN A N 1
ATOM 1390 C CA . GLN A 1 203 ? -66.180 27.455 -30.037 1.00 90.63 223 GLN A CA 1
ATOM 1391 C C . GLN A 1 203 ? -64.738 27.945 -29.895 1.00 82.12 223 GLN A C 1
ATOM 1392 O O . GLN A 1 203 ? -64.528 29.051 -29.387 1.00 90.56 223 GLN A O 1
ATOM 1398 N N . THR A 1 204 ? -63.741 27.179 -30.330 1.00 76.67 224 THR A N 1
ATOM 1399 C CA . THR A 1 204 ? -62.349 27.556 -30.097 1.00 78.02 224 THR A CA 1
ATOM 1400 C C . THR A 1 204 ? -61.536 27.525 -31.397 1.00 80.94 224 THR A C 1
ATOM 1401 O O . THR A 1 204 ? -61.870 26.784 -32.336 1.00 72.59 224 THR A O 1
ATOM 1405 N N . ARG A 1 205 ? -60.452 28.329 -31.441 1.00 79.80 225 ARG A N 1
ATOM 1406 C CA . ARG A 1 205 ? -59.434 28.214 -32.492 1.00 71.30 225 ARG A CA 1
ATOM 1407 C C . ARG A 1 205 ? -58.024 28.493 -31.990 1.00 70.15 225 ARG A C 1
ATOM 1408 O O . ARG A 1 205 ? -57.779 29.298 -31.085 1.00 54.88 225 ARG A O 1
ATOM 1416 N N . CYS A 1 206 ? -57.107 27.811 -32.656 1.00 80.38 226 CYS A N 1
ATOM 1417 C CA . CYS A 1 206 ? -55.677 28.049 -32.601 1.00 61.18 226 CYS A CA 1
ATOM 1418 C C . CYS A 1 206 ? -55.367 29.507 -32.951 1.00 68.89 226 CYS A C 1
ATOM 1419 O O . CYS A 1 206 ? -56.047 30.122 -33.771 1.00 77.25 226 CYS A O 1
ATOM 1422 N N . MET A 1 207 ? -54.369 30.093 -32.295 1.00 80.84 227 MET A N 1
ATOM 1423 C CA . MET A 1 207 ? -53.877 31.398 -32.744 1.00 75.77 227 MET A CA 1
ATOM 1424 C C . MET A 1 207 ? -53.570 31.417 -34.240 1.00 69.35 227 MET A C 1
ATOM 1425 O O . MET A 1 207 ? -54.103 32.245 -35.004 1.00 76.34 227 MET A O 1
ATOM 1430 N N . VAL A 1 208 ? -52.711 30.491 -34.676 1.00 53.79 228 VAL A N 1
ATOM 1431 C CA . VAL A 1 208 ? -52.290 30.469 -36.076 1.00 56.84 228 VAL A CA 1
ATOM 1432 C C . VAL A 1 208 ? -53.472 30.215 -37.014 1.00 65.58 228 VAL A C 1
ATOM 1433 O O . VAL A 1 208 ? -53.615 30.876 -38.061 1.00 69.60 228 VAL A O 1
ATOM 1437 N N . SER A 1 209 ? -54.313 29.232 -36.684 1.00 59.09 229 SER A N 1
ATOM 1438 C CA . SER A 1 209 ? -55.463 28.978 -37.542 1.00 68.87 229 SER A CA 1
ATOM 1439 C C . SER A 1 209 ? -56.274 30.253 -37.735 1.00 63.73 229 SER A C 1
ATOM 1440 O O . SER A 1 209 ? -56.763 30.519 -38.843 1.00 52.23 229 SER A O 1
ATOM 1443 N N . TRP A 1 210 ? -56.372 31.089 -36.690 1.00 63.44 230 TRP A N 1
ATOM 1444 C CA . TRP A 1 210 ? -57.123 32.337 -36.830 1.00 75.19 230 TRP A CA 1
ATOM 1445 C C . TRP A 1 210 ? -56.441 33.305 -37.806 1.00 85.68 230 TRP A C 1
ATOM 1446 O O . TRP A 1 210 ? -57.076 33.777 -38.767 1.00 78.31 230 TRP A O 1
ATOM 1457 N N . TYR A 1 211 ? -55.154 33.626 -37.583 1.00 77.98 231 TYR A N 1
ATOM 1458 C CA . TYR A 1 211 ? -54.498 34.534 -38.531 1.00 77.12 231 TYR A CA 1
ATOM 1459 C C . TYR A 1 211 ? -54.702 34.066 -39.977 1.00 74.09 231 TYR A C 1
ATOM 1460 O O . TYR A 1 211 ? -55.119 34.848 -40.851 1.00 84.60 231 TYR A O 1
ATOM 1469 N N . VAL A 1 212 ? -54.486 32.771 -40.230 1.00 59.38 232 VAL A N 1
ATOM 1470 C CA . VAL A 1 212 ? -54.674 32.264 -41.586 1.00 63.14 232 VAL A CA 1
ATOM 1471 C C . VAL A 1 212 ? -56.124 32.420 -42.025 1.00 71.66 232 VAL A C 1
ATOM 1472 O O . VAL A 1 212 ? -56.407 32.696 -43.205 1.00 73.89 232 VAL A O 1
ATOM 1476 N N . ASP A 1 213 ? -57.066 32.222 -41.097 1.00 66.97 233 ASP A N 1
ATOM 1477 C CA . ASP A 1 213 ? -58.477 32.329 -41.459 1.00 83.21 233 ASP A CA 1
ATOM 1478 C C . ASP A 1 213 ? -58.830 33.741 -41.885 1.00 89.72 233 ASP A C 1
ATOM 1479 O O . ASP A 1 213 ? -59.516 33.934 -42.895 1.00 95.99 233 ASP A O 1
ATOM 1484 N N . GLU A 1 214 ? -58.421 34.743 -41.099 1.00 83.75 234 GLU A N 1
ATOM 1485 C CA . GLU A 1 214 ? -58.623 36.111 -41.555 1.00 89.17 234 GLU A CA 1
ATOM 1486 C C . GLU A 1 214 ? -58.028 36.303 -42.937 1.00 75.50 234 GLU A C 1
ATOM 1487 O O . GLU A 1 214 ? -58.743 36.668 -43.887 1.00 66.92 234 GLU A O 1
ATOM 1493 N N . LEU A 1 215 ? -56.741 35.962 -43.089 1.00 68.50 235 LEU A N 1
ATOM 1494 C CA . LEU A 1 215 ? -56.093 36.198 -44.371 1.00 75.10 235 LEU A CA 1
ATOM 1495 C C . LEU A 1 215 ? -56.953 35.657 -45.516 1.00 82.94 235 LEU A C 1
ATOM 1496 O O . LEU A 1 215 ? -57.378 36.406 -46.403 1.00 84.87 235 LEU A O 1
ATOM 1501 N N . LEU A 1 216 ? -57.306 34.382 -45.455 1.00 74.18 236 LEU A N 1
ATOM 1502 C CA . LEU A 1 216 ? -58.001 33.781 -46.582 1.00 71.31 236 LEU A CA 1
ATOM 1503 C C . LEU A 1 216 ? -59.444 34.280 -46.720 1.00 72.54 236 LEU A C 1
ATOM 1504 O O . LEU A 1 216 ? -60.011 34.231 -47.822 1.00 70.01 236 LEU A O 1
ATOM 1509 N N . ARG A 1 217 ? -60.080 34.678 -45.612 1.00 83.62 237 ARG A N 1
ATOM 1510 C CA . ARG A 1 217 ? -61.399 35.321 -45.614 1.00 85.93 237 ARG A CA 1
ATOM 1511 C C . ARG A 1 217 ? -61.310 36.546 -46.497 1.00 92.66 237 ARG A C 1
ATOM 1512 O O . ARG A 1 217 ? -61.882 36.586 -47.595 1.00 93.80 237 ARG A O 1
ATOM 1520 N N . LYS A 1 218 ? -60.525 37.526 -46.042 1.00 92.67 238 LYS A N 1
ATOM 1521 C CA . LYS A 1 218 ? -60.429 38.768 -46.786 1.00 87.02 238 LYS A CA 1
ATOM 1522 C C . LYS A 1 218 ? -59.915 38.536 -48.207 1.00 90.40 238 LYS A C 1
ATOM 1523 O O . LYS A 1 218 ? -60.331 39.243 -49.134 1.00 96.79 238 LYS A O 1
ATOM 1529 N N . LEU A 1 219 ? -59.067 37.519 -48.417 1.00 80.82 239 LEU A N 1
ATOM 1530 C CA . LEU A 1 219 ? -58.619 37.239 -49.778 1.00 69.22 239 LEU A CA 1
ATOM 1531 C C . LEU A 1 219 ? -59.739 36.688 -50.638 1.00 90.35 239 LEU A C 1
ATOM 1532 O O . LEU A 1 219 ? -59.748 36.942 -51.844 1.00 114.88 239 LEU A O 1
ATOM 1537 N N . ASP A 1 220 ? -60.676 35.921 -50.071 1.00 88.85 240 ASP A N 1
ATOM 1538 C CA . ASP A 1 220 ? -61.726 35.362 -50.923 1.00 97.20 240 ASP A CA 1
ATOM 1539 C C . ASP A 1 220 ? -62.807 36.422 -51.199 1.00 100.53 240 ASP A C 1
ATOM 1540 O O . ASP A 1 220 ? -63.397 36.457 -52.299 1.00 94.42 240 ASP A O 1
ATOM 1545 N N . GLU A 1 221 ? -63.018 37.326 -50.231 1.00 106.81 241 GLU A N 1
ATOM 1546 C CA . GLU A 1 221 ? -63.811 38.542 -50.439 1.00 110.93 241 GLU A CA 1
ATOM 1547 C C . GLU A 1 221 ? -63.226 39.403 -51.568 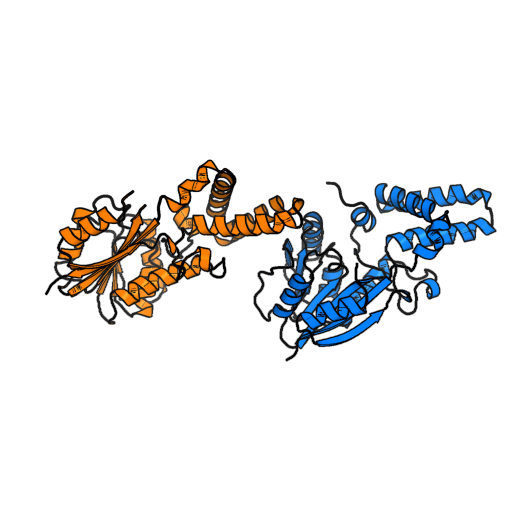1.00 98.67 241 GLU A C 1
ATOM 1548 O O . GLU A 1 221 ? -63.924 39.774 -52.526 1.00 83.84 241 GLU A O 1
ATOM 1554 N N . LEU A 1 222 ? -61.946 39.762 -51.449 1.00 92.70 242 LEU A N 1
ATOM 1555 C CA . LEU A 1 222 ? -61.284 40.503 -52.515 1.00 91.16 242 LEU A CA 1
ATOM 1556 C C . LEU A 1 222 ? -61.335 39.744 -53.841 1.00 89.87 242 LEU A C 1
ATOM 1557 O O . LEU A 1 222 ? -61.447 40.351 -54.911 1.00 100.70 242 LEU A O 1
ATOM 1562 N N . ALA A 1 223 ? -61.262 38.414 -53.786 1.00 92.33 243 ALA A N 1
ATOM 1563 C CA . ALA A 1 223 ? -61.176 37.598 -55.000 1.00 115.73 243 ALA A CA 1
ATOM 1564 C C . ALA A 1 223 ? -62.454 37.668 -55.815 1.00 130.44 243 ALA A C 1
ATOM 1565 O O . ALA A 1 223 ? -62.413 37.650 -57.056 1.00 119.53 243 ALA A O 1
ATOM 1567 N N . GLY A 1 224 ? -63.602 37.712 -55.139 1.00 151.74 244 GLY A N 1
ATOM 1568 C CA . GLY A 1 224 ? -64.798 37.899 -55.935 1.00 154.80 244 GLY A CA 1
ATOM 1569 C C . GLY A 1 224 ? -64.885 39.258 -56.595 1.00 145.29 244 GLY A C 1
ATOM 1570 O O . GLY A 1 224 ? -65.737 39.444 -57.471 1.00 143.24 244 GLY A O 1
ATOM 1571 N N . VAL A 1 225 ? -63.988 40.184 -56.233 1.00 124.57 245 VAL A N 1
ATOM 1572 C CA . VAL A 1 225 ? -63.984 41.542 -56.761 1.00 99.64 245 VAL A CA 1
ATOM 1573 C C . VAL A 1 225 ? -62.913 41.664 -57.835 1.00 94.16 245 VAL A C 1
ATOM 1574 O O . VAL A 1 225 ? -63.213 41.617 -59.031 1.00 96.85 245 VAL A O 1
ATOM 1578 N N . GLU A 1 226 ? -61.648 41.767 -57.432 1.00 92.89 246 GLU A N 1
ATOM 1579 C CA . GLU A 1 226 ? -60.549 41.807 -58.392 1.00 95.49 246 GLU A CA 1
ATOM 1580 C C . GLU A 1 226 ? -59.567 40.689 -58.069 1.00 100.21 246 GLU A C 1
ATOM 1581 O O . GLU A 1 226 ? -58.653 40.868 -57.241 1.00 100.14 246 GLU A O 1
ATOM 1587 N N . PRO A 1 227 ? -59.722 39.519 -58.709 1.00 89.81 247 PRO A N 1
ATOM 1588 C CA . PRO A 1 227 ? -58.771 38.417 -58.476 1.00 84.05 247 PRO A CA 1
ATOM 1589 C C . PRO A 1 227 ? -57.326 38.831 -58.730 1.00 85.31 247 PRO A C 1
ATOM 1590 O O . PRO A 1 227 ? -56.415 38.475 -57.966 1.00 81.87 247 PRO A O 1
ATOM 1594 N N . ALA A 1 228 ? -57.109 39.665 -59.743 1.00 84.76 248 ALA A N 1
ATOM 1595 C CA . ALA A 1 228 ? -55.767 40.144 -60.018 1.00 85.96 248 ALA A CA 1
ATOM 1596 C C . ALA A 1 228 ? -55.145 40.879 -58.820 1.00 87.26 248 ALA A C 1
ATOM 1597 O O . ALA A 1 228 ? -53.917 41.064 -58.776 1.00 86.85 248 ALA A O 1
ATOM 1599 N N . ALA A 1 229 ? -55.956 41.313 -57.853 1.00 77.71 249 ALA A N 1
ATOM 1600 C CA . ALA A 1 229 ? -55.426 42.021 -56.694 1.00 77.47 249 ALA A CA 1
ATOM 1601 C C . ALA A 1 229 ? -54.960 41.087 -55.598 1.00 88.75 249 ALA A C 1
ATOM 1602 O O . ALA A 1 229 ? -54.277 41.544 -54.668 1.00 80.44 249 ALA A O 1
ATOM 1604 N N . VAL A 1 230 ? -55.340 39.806 -55.676 1.00 89.77 250 VAL A N 1
ATOM 1605 C CA . VAL A 1 230 ? -55.209 38.911 -54.526 1.00 82.05 250 VAL A CA 1
ATOM 1606 C C . VAL A 1 230 ? -53.762 38.831 -54.062 1.00 80.86 250 VAL A C 1
ATOM 1607 O O . VAL A 1 230 ? -53.445 39.120 -52.901 1.00 71.20 250 VAL A O 1
ATOM 1611 N N . GLY A 1 231 ? -52.866 38.426 -54.963 1.00 86.95 251 GLY A N 1
ATOM 1612 C CA . GLY A 1 231 ? -51.466 38.341 -54.589 1.00 92.25 251 GLY A CA 1
ATOM 1613 C C . GLY A 1 231 ? -50.989 39.589 -53.881 1.00 86.27 251 GLY A C 1
ATOM 1614 O O . GLY A 1 231 ? -50.318 39.523 -52.845 1.00 85.95 251 GLY A O 1
ATOM 1615 N N . THR A 1 232 ? -51.351 40.745 -54.413 1.00 93.99 252 THR A N 1
ATOM 1616 C CA . THR A 1 232 ? -50.933 41.983 -53.776 1.00 100.10 252 THR A CA 1
ATOM 1617 C C . THR A 1 232 ? -51.475 42.088 -52.359 1.00 93.62 252 THR A C 1
ATOM 1618 O O . THR A 1 232 ? -50.717 42.331 -51.412 1.00 81.85 252 THR A O 1
ATOM 1622 N N . TYR A 1 233 ? -52.793 41.931 -52.197 1.00 96.57 253 TYR A N 1
ATOM 1623 C CA . TYR A 1 233 ? -53.369 42.096 -50.869 1.00 91.16 253 TYR A CA 1
ATOM 1624 C C . TYR A 1 233 ? -52.733 41.122 -49.888 1.00 77.11 253 TYR A C 1
ATOM 1625 O O . TYR A 1 233 ? -52.360 41.527 -48.785 1.00 71.29 253 TYR A O 1
ATOM 1634 N N . GLN A 1 234 ? -52.559 39.847 -50.294 1.00 72.71 254 GLN A N 1
ATOM 1635 C CA . GLN A 1 234 ? -51.871 38.857 -49.456 1.00 69.85 254 GLN A CA 1
ATOM 1636 C C . GLN A 1 234 ? -50.526 39.380 -49.004 1.00 71.69 254 GLN A C 1
ATOM 1637 O O . GLN A 1 234 ? -50.198 39.391 -47.806 1.00 59.58 254 GLN A O 1
ATOM 1643 N N . GLN A 1 235 ? -49.731 39.826 -49.967 1.00 76.84 255 GLN A N 1
ATOM 1644 C CA . GLN A 1 235 ? -48.433 40.361 -49.625 1.00 59.27 255 GLN A CA 1
ATOM 1645 C C . GLN A 1 235 ? -48.558 41.509 -48.625 1.00 69.58 255 GLN A C 1
ATOM 1646 O O . GLN A 1 235 ? -47.729 41.636 -47.708 1.00 79.21 255 GLN A O 1
ATOM 1652 N N . ARG A 1 236 ? -49.568 42.375 -48.798 1.00 76.52 256 ARG A N 1
ATOM 1653 C CA . ARG A 1 236 ? -49.765 43.466 -47.844 1.00 84.97 256 ARG A CA 1
ATOM 1654 C C . ARG A 1 236 ? -50.142 42.950 -46.452 1.00 80.64 256 ARG A C 1
ATOM 1655 O O . ARG A 1 236 ? -49.555 43.369 -45.450 1.00 73.40 256 ARG A O 1
ATOM 1663 N N . TYR A 1 237 ? -51.116 42.039 -46.365 1.00 85.09 257 TYR A N 1
ATOM 1664 C CA . TYR A 1 237 ? -51.553 41.533 -45.063 1.00 83.64 257 TYR A CA 1
ATOM 1665 C C . TYR A 1 237 ? -50.378 40.899 -44.301 1.00 70.70 257 TYR A C 1
ATOM 1666 O O . TYR A 1 237 ? -50.145 41.191 -43.111 1.00 63.11 257 TYR A O 1
ATOM 1675 N N . LEU A 1 238 ? -49.610 40.043 -44.976 1.00 66.30 258 LEU A N 1
ATOM 1676 C CA . LEU A 1 238 ? -48.397 39.523 -44.355 1.00 67.29 258 LEU A CA 1
ATOM 1677 C C . LEU A 1 238 ? -47.483 40.678 -43.923 1.00 78.86 258 LEU A C 1
ATOM 1678 O O . LEU A 1 238 ? -46.909 40.654 -42.827 1.00 75.30 258 LEU A O 1
ATOM 1683 N N . GLY A 1 239 ? -47.348 41.705 -44.775 1.00 79.99 259 GLY A N 1
ATOM 1684 C CA . GLY A 1 239 ? -46.625 42.908 -44.381 1.00 83.81 259 GLY A CA 1
ATOM 1685 C C . GLY A 1 239 ? -47.072 43.504 -43.049 1.00 85.70 259 GLY A C 1
ATOM 1686 O O . GLY A 1 239 ? -46.248 43.835 -42.193 1.00 81.22 259 GLY A O 1
ATOM 1687 N N . ASP A 1 240 ? -48.382 43.713 -42.877 1.00 87.88 260 ASP A N 1
ATOM 1688 C CA . ASP A 1 240 ? -48.876 44.286 -41.624 1.00 75.99 260 ASP A CA 1
ATOM 1689 C C . ASP A 1 240 ? -48.521 43.391 -40.441 1.00 71.24 260 ASP A C 1
ATOM 1690 O O . ASP A 1 240 ? -48.081 43.890 -39.394 1.00 84.28 260 ASP A O 1
ATOM 1695 N N . ILE A 1 241 ? -48.702 42.060 -40.582 1.00 70.30 261 ILE A N 1
ATOM 1696 C CA . ILE A 1 241 ? -48.306 41.156 -39.494 1.00 75.07 261 ILE A CA 1
ATOM 1697 C C . ILE A 1 241 ? -46.817 41.302 -39.206 1.00 69.51 261 ILE A C 1
ATOM 1698 O O . ILE A 1 241 ? -46.392 41.518 -38.059 1.00 60.27 261 ILE A O 1
ATOM 1703 N N . ALA A 1 242 ? -46.002 41.208 -40.252 1.00 66.59 262 ALA A N 1
ATOM 1704 C CA . ALA A 1 242 ? -44.574 41.409 -40.085 1.00 67.51 262 ALA A CA 1
ATOM 1705 C C . ALA A 1 242 ? -44.295 42.700 -39.321 1.00 78.39 262 ALA A C 1
ATOM 1706 O O . ALA A 1 242 ? -43.458 42.717 -38.417 1.00 79.55 262 ALA A O 1
ATOM 1708 N N . ALA A 1 243 ? -45.056 43.763 -39.615 1.00 80.13 263 ALA A N 1
ATOM 1709 C CA . ALA A 1 243 ? -44.872 45.051 -38.945 1.00 73.87 263 ALA A CA 1
ATOM 1710 C C . ALA A 1 243 ? -45.152 44.958 -37.444 1.00 73.39 263 ALA A C 1
ATOM 1711 O O . ALA A 1 243 ? -44.348 45.422 -36.633 1.00 81.15 263 ALA A O 1
ATOM 1713 N N . LYS A 1 244 ? -46.284 44.361 -37.041 1.00 72.53 264 LYS A N 1
ATOM 1714 C CA . LYS A 1 244 ? -46.584 44.339 -35.604 1.00 72.83 264 LYS A CA 1
ATOM 1715 C C . LYS A 1 244 ? -45.675 43.354 -34.864 1.00 83.76 264 LYS A C 1
ATOM 1716 O O . LYS A 1 244 ? -45.046 43.713 -33.856 1.00 75.60 264 LYS A O 1
ATOM 1722 N N . HIS A 1 245 ? -45.619 42.096 -35.342 1.00 86.55 265 HIS A N 1
ATOM 1723 C CA . HIS A 1 245 ? -45.031 40.953 -34.640 1.00 79.12 265 HIS A CA 1
ATOM 1724 C C . HIS A 1 245 ? -43.651 40.518 -35.108 1.00 74.97 265 HIS A C 1
ATOM 1725 O O . HIS A 1 245 ? -43.105 39.556 -34.556 1.00 74.21 265 HIS A O 1
ATOM 1732 N N . GLY A 1 246 ? -43.081 41.159 -36.111 1.00 71.64 266 GLY A N 1
ATOM 1733 C CA . GLY A 1 246 ? -41.778 40.765 -36.566 1.00 69.21 266 GLY A CA 1
ATOM 1734 C C . GLY A 1 246 ? -41.956 39.855 -37.744 1.00 82.72 266 GLY A C 1
ATOM 1735 O O . GLY A 1 246 ? -43.054 39.361 -38.002 1.00 102.66 266 GLY A O 1
ATOM 1736 N N . PRO A 1 247 ? -40.880 39.637 -38.501 1.00 83.70 267 PRO A N 1
ATOM 1737 C CA . PRO A 1 247 ? -40.995 38.857 -39.751 1.00 87.01 267 PRO A CA 1
ATOM 1738 C C . PRO A 1 247 ? -41.257 37.363 -39.568 1.00 91.13 267 PRO A C 1
ATOM 1739 O O . PRO A 1 247 ? -41.942 36.769 -40.409 1.00 89.71 267 PRO A O 1
ATOM 1743 N N . GLY A 1 248 ? -40.701 36.723 -38.535 1.00 89.69 268 GLY A N 1
ATOM 1744 C CA . GLY A 1 248 ? -40.865 35.295 -38.359 1.00 74.97 268 GLY A CA 1
ATOM 1745 C C . GLY A 1 248 ? -42.319 34.881 -38.446 1.00 75.65 268 GLY A C 1
ATOM 1746 O O . GLY A 1 248 ? -42.708 34.052 -39.282 1.00 80.70 268 GLY A O 1
ATOM 1747 N N . PRO A 1 249 ? -43.157 35.487 -37.600 1.00 59.73 269 PRO A N 1
ATOM 1748 C CA . PRO A 1 249 ? -44.612 35.235 -37.671 1.00 67.11 269 PRO A CA 1
ATOM 1749 C C . PRO A 1 249 ? -45.227 35.451 -39.055 1.00 68.39 269 PRO A C 1
ATOM 1750 O O . PRO A 1 249 ? -46.085 34.652 -39.501 1.00 69.05 269 PRO A O 1
ATOM 1754 N N . ALA A 1 250 ? -44.850 36.537 -39.733 1.00 50.57 270 ALA A N 1
ATOM 1755 C CA . ALA A 1 250 ? -45.365 36.737 -41.081 1.00 66.45 270 ALA A CA 1
ATOM 1756 C C . ALA A 1 250 ? -44.978 35.572 -42.005 1.00 75.98 270 ALA A C 1
ATOM 1757 O O . ALA A 1 250 ? -45.838 34.996 -42.692 1.00 87.43 270 ALA A O 1
ATOM 1759 N N . GLN A 1 251 ? -43.691 35.196 -42.015 1.00 59.59 271 GLN A N 1
ATOM 1760 C CA . GLN A 1 251 ? -43.225 34.099 -42.861 1.00 59.59 271 GLN A CA 1
ATOM 1761 C C . GLN A 1 251 ? -43.942 32.796 -42.524 1.00 62.31 271 GLN A C 1
ATOM 1762 O O . GLN A 1 251 ? -44.351 32.034 -43.421 1.00 62.44 271 GLN A O 1
ATOM 1768 N N . LEU A 1 252 ? -44.157 32.560 -41.237 1.00 57.36 272 LEU A N 1
ATOM 1769 C CA . LEU A 1 252 ? -45.007 31.477 -40.765 1.00 60.47 272 LEU A CA 1
ATOM 1770 C C . LEU A 1 252 ? -46.387 31.449 -41.423 1.00 67.41 272 LEU A C 1
ATOM 1771 O O . LEU A 1 252 ? -46.738 30.541 -42.211 1.00 58.61 272 LEU A O 1
ATOM 1776 N N . ILE A 1 253 ? -47.177 32.467 -41.095 1.00 72.43 273 ILE A N 1
ATOM 1777 C CA . ILE A 1 253 ? -48.534 32.510 -41.610 1.00 77.59 273 ILE A CA 1
ATOM 1778 C C . ILE A 1 253 ? -48.537 32.347 -43.121 1.00 80.96 273 ILE A C 1
ATOM 1779 O O . ILE A 1 253 ? -49.374 31.635 -43.685 1.00 77.32 273 ILE A O 1
ATOM 1784 N N . ALA A 1 254 ? -47.579 32.974 -43.797 1.00 82.88 274 ALA A N 1
ATOM 1785 C CA . ALA A 1 254 ? -47.513 32.820 -45.238 1.00 81.49 274 ALA A CA 1
ATOM 1786 C C . ALA A 1 254 ? -47.456 31.341 -45.609 1.00 79.12 274 ALA A C 1
ATOM 1787 O O . ALA A 1 254 ? -48.198 30.882 -46.491 1.00 88.30 274 ALA A O 1
ATOM 1789 N N . ALA A 1 255 ? -46.673 30.557 -44.859 1.00 72.54 275 ALA A N 1
ATOM 1790 C CA . ALA A 1 255 ? -46.521 29.146 -45.217 1.00 61.08 275 ALA A CA 1
ATOM 1791 C C . ALA A 1 255 ? -47.791 28.348 -44.940 1.00 69.84 275 ALA A C 1
ATOM 1792 O O . ALA A 1 255 ? -48.191 27.501 -45.756 1.00 76.72 275 ALA A O 1
ATOM 1794 N N . VAL A 1 256 ? -48.427 28.583 -43.790 1.00 63.17 276 VAL A N 1
ATOM 1795 C CA . VAL A 1 256 ? -49.676 27.879 -43.494 1.00 65.00 276 VAL A CA 1
ATOM 1796 C C . VAL A 1 256 ? -50.748 28.218 -44.539 1.00 78.74 276 VAL A C 1
ATOM 1797 O O . VAL A 1 256 ? -51.522 27.345 -44.977 1.00 86.49 276 VAL A O 1
ATOM 1801 N N . ALA A 1 257 ? -50.836 29.504 -44.912 1.00 72.27 277 ALA A N 1
ATOM 1802 C CA . ALA A 1 257 ? -51.670 29.941 -46.027 1.00 65.82 277 ALA A CA 1
ATOM 1803 C C . ALA A 1 257 ? -51.419 29.095 -47.271 1.00 77.64 277 ALA A C 1
ATOM 1804 O O . ALA A 1 257 ? -52.371 28.567 -47.863 1.00 79.79 277 ALA A O 1
ATOM 1806 N N . GLU A 1 258 ? -50.132 28.936 -47.670 1.00 67.86 278 GLU A N 1
ATOM 1807 C CA . GLU A 1 258 ? -49.793 28.098 -48.830 1.00 64.35 278 GLU A CA 1
ATOM 1808 C C . GLU A 1 258 ? -50.275 26.650 -48.672 1.00 79.37 278 GLU A C 1
ATOM 1809 O O . GLU A 1 258 ? -50.604 26.008 -49.676 1.00 90.62 278 GLU A O 1
ATOM 1815 N N . TYR A 1 259 ? -50.300 26.101 -47.433 1.00 80.02 279 TYR A N 1
ATOM 1816 C CA . TYR A 1 259 ? -50.719 24.706 -47.244 1.00 91.76 279 TYR A CA 1
ATOM 1817 C C . TYR A 1 259 ? -52.226 24.498 -47.200 1.00 98.42 279 TYR A C 1
ATOM 1818 O O . TYR A 1 259 ? -52.696 23.390 -47.486 1.00 107.42 279 TYR A O 1
ATOM 1827 N N . ARG A 1 260 ? -52.998 25.508 -46.845 1.00 87.42 280 ARG A N 1
ATOM 1828 C CA . ARG A 1 260 ? -54.443 25.363 -46.903 1.00 58.26 280 ARG A CA 1
ATOM 1829 C C . ARG A 1 260 ? -54.972 25.708 -48.279 1.00 85.52 280 ARG A C 1
ATOM 1830 O O . ARG A 1 260 ? -56.166 25.548 -48.537 1.00 85.95 280 ARG A O 1
ATOM 1838 N N . LYS A 1 261 ? -54.086 26.157 -49.172 1.00 125.37 281 LYS A N 1
ATOM 1839 C CA . LYS A 1 261 ? -54.340 26.313 -50.599 1.00 145.90 281 LYS A CA 1
ATOM 1840 C C . LYS A 1 261 ? -54.357 24.955 -51.311 1.00 158.81 281 LYS A C 1
ATOM 1841 O O . LYS A 1 261 ? -54.571 24.899 -52.531 1.00 163.72 281 LYS A O 1
ATOM 1847 N N . HIS A 1 262 ? -54.110 23.869 -50.572 1.00 156.19 282 HIS A N 1
ATOM 1848 C CA . HIS A 1 262 ? -54.209 22.507 -51.077 1.00 145.98 282 HIS A CA 1
ATOM 1849 C C . HIS A 1 262 ? -55.272 21.712 -50.330 1.00 165.72 282 HIS A C 1
ATOM 1850 O O . HIS A 1 262 ? -55.251 21.675 -49.090 1.00 162.22 282 HIS A O 1
ATOM 1857 N N . PRO A 1 263 ? -56.248 21.117 -51.022 1.00 193.41 283 PRO A N 1
ATOM 1858 C CA . PRO A 1 263 ? -57.284 20.325 -50.330 1.00 201.96 283 PRO A CA 1
ATOM 1859 C C . PRO A 1 263 ? -56.864 18.938 -49.809 1.00 209.38 283 PRO A C 1
ATOM 1860 O O . PRO A 1 263 ? -57.623 18.393 -49.000 1.00 207.74 283 PRO A O 1
ATOM 1864 N N . ASP A 1 264 ? -55.735 18.320 -50.223 1.00 202.60 284 ASP A N 1
ATOM 1865 C CA . ASP A 1 264 ? -55.344 17.093 -49.500 1.00 191.40 284 ASP A CA 1
ATOM 1866 C C . ASP A 1 264 ? -55.195 17.374 -48.013 1.00 176.20 284 ASP A C 1
ATOM 1867 O O . ASP A 1 264 ? -55.102 16.436 -47.216 1.00 179.59 284 ASP A O 1
ATOM 1872 N N . TYR A 1 265 ? -55.161 18.653 -47.652 1.00 158.21 285 TYR A N 1
ATOM 1873 C CA . TYR A 1 265 ? -55.299 19.161 -46.300 1.00 142.44 285 TYR A CA 1
ATOM 1874 C C . TYR A 1 265 ? -56.734 19.147 -45.780 1.00 159.85 285 TYR A C 1
ATOM 1875 O O . TYR A 1 265 ? -56.930 19.063 -44.562 1.00 158.39 285 TYR A O 1
ATOM 1884 N N . ALA A 1 266 ? -57.738 19.202 -46.669 1.00 179.93 286 ALA A N 1
ATOM 1885 C CA . ALA A 1 266 ? -59.063 19.740 -46.324 1.00 188.74 286 ALA A CA 1
ATOM 1886 C C . ALA A 1 266 ? -59.658 19.162 -45.031 1.00 197.10 286 ALA A C 1
ATOM 1887 O O . ALA A 1 266 ? -60.012 19.911 -44.110 1.00 192.80 286 ALA A O 1
ATOM 1889 N N . ARG A 1 267 ? -59.759 17.832 -44.928 1.00 196.80 287 ARG A N 1
ATOM 1890 C CA . ARG A 1 267 ? -60.450 17.234 -43.787 1.00 186.75 287 ARG A CA 1
ATOM 1891 C C . ARG A 1 267 ? -59.596 17.209 -42.517 1.00 169.85 287 ARG A C 1
ATOM 1892 O O . ARG A 1 267 ? -60.144 16.986 -41.430 1.00 165.90 287 ARG A O 1
ATOM 1900 N N . ASN A 1 268 ? -58.286 17.484 -42.620 1.00 161.27 288 ASN A N 1
ATOM 1901 C CA . ASN A 1 268 ? -57.387 17.524 -41.463 1.00 150.38 288 ASN A CA 1
ATOM 1902 C C . ASN A 1 268 ? -57.676 18.678 -40.517 1.00 141.11 288 ASN A C 1
ATOM 1903 O O . ASN A 1 268 ? -57.125 18.701 -39.411 1.00 133.16 288 ASN A O 1
ATOM 1908 N N . GLU A 1 269 ? -58.480 19.650 -40.932 1.00 141.44 289 GLU A N 1
ATOM 1909 C CA . GLU A 1 269 ? -58.775 20.778 -40.065 1.00 143.55 289 GLU A CA 1
ATOM 1910 C C . GLU A 1 269 ? -59.363 20.302 -38.735 1.00 136.16 289 GLU A C 1
ATOM 1911 O O . GLU A 1 269 ? -58.688 20.373 -37.700 1.00 129.25 289 GLU A O 1
ATOM 1917 N N . GLU A 1 270 ? -60.587 19.762 -38.752 1.00 131.41 290 GLU A N 1
ATOM 1918 C CA . GLU A 1 270 ? -61.284 19.509 -37.498 1.00 133.58 290 GLU A CA 1
ATOM 1919 C C . GLU A 1 270 ? -60.896 18.191 -36.837 1.00 127.11 290 GLU A C 1
ATOM 1920 O O . GLU A 1 270 ? -61.412 17.899 -35.753 1.00 141.85 290 GLU A O 1
ATOM 1926 N N . SER A 1 271 ? -59.999 17.400 -37.433 1.00 113.66 291 SER A N 1
ATOM 1927 C CA . SER A 1 271 ? -59.507 16.191 -36.770 1.00 113.25 291 SER A CA 1
ATOM 1928 C C . SER A 1 271 ? -58.757 16.475 -35.457 1.00 116.37 291 SER A C 1
ATOM 1929 O O . SER A 1 271 ? -58.445 15.534 -34.712 1.00 117.08 291 SER A O 1
ATOM 1932 N N . MET A 1 272 ? -58.423 17.721 -35.163 1.00 111.80 292 MET A N 1
ATOM 1933 C CA . MET A 1 272 ? -58.095 18.087 -33.795 1.00 112.16 292 MET A CA 1
ATOM 1934 C C . MET A 1 272 ? -59.196 18.978 -33.218 1.00 87.81 292 MET A C 1
ATOM 1935 O O . MET A 1 272 ? -59.948 19.638 -33.946 1.00 69.12 292 MET A O 1
ATOM 1940 N N . GLY A 1 273 ? -59.320 18.946 -31.894 1.00 81.57 293 GLY A N 1
ATOM 1941 C CA . GLY A 1 273 ? -60.321 19.736 -31.213 1.00 83.47 293 GLY A CA 1
ATOM 1942 C C . GLY A 1 273 ? -59.851 20.146 -29.831 1.00 81.40 293 GLY A C 1
ATOM 1943 O O . GLY A 1 273 ? -58.712 19.891 -29.437 1.00 85.18 293 GLY A O 1
ATOM 1944 N N . PHE A 1 274 ? -60.740 20.818 -29.104 1.00 71.84 294 PHE A N 1
ATOM 1945 C CA . PHE A 1 274 ? -60.441 21.301 -27.770 1.00 76.56 294 PHE A CA 1
ATOM 1946 C C . PHE A 1 274 ? -61.467 20.793 -26.756 1.00 72.87 294 PHE A C 1
ATOM 1947 O O . PHE A 1 274 ? -62.622 20.528 -27.093 1.00 69.19 294 PHE A O 1
ATOM 1955 N N . MET A 1 275 ? -61.030 20.588 -25.519 1.00 70.76 295 MET A N 1
ATOM 1956 C CA . MET A 1 275 ? -61.959 20.211 -24.465 1.00 70.88 295 MET A CA 1
ATOM 1957 C C . MET A 1 275 ? -61.631 20.976 -23.186 1.00 82.03 295 MET A C 1
ATOM 1958 O O . MET A 1 275 ? -60.478 21.382 -22.948 1.00 89.95 295 MET A O 1
ATOM 1963 N N . LEU A 1 276 ? -62.667 21.132 -22.346 1.00 74.36 296 LEU A N 1
ATOM 1964 C CA . LEU A 1 276 ? -62.556 21.731 -21.022 1.00 64.20 296 LEU A CA 1
ATOM 1965 C C . LEU A 1 276 ? -63.168 20.811 -19.979 1.00 72.44 296 LEU A C 1
ATOM 1966 O O . LEU A 1 276 ? -64.337 20.424 -20.085 1.00 80.57 296 LEU A O 1
ATOM 1971 N N . LEU A 1 277 ? -62.398 20.537 -18.929 1.00 81.03 297 LEU A N 1
ATOM 1972 C CA . LEU A 1 277 ? -62.760 19.621 -17.851 1.00 80.30 297 LEU A CA 1
ATOM 1973 C C . LEU A 1 277 ? -62.709 20.370 -16.530 1.00 78.31 297 LEU A C 1
ATOM 1974 O O . LEU A 1 277 ? -61.688 20.996 -16.201 1.00 82.73 297 LEU A O 1
ATOM 1979 N N . GLN A 1 278 ? -63.816 20.309 -15.787 1.00 67.01 298 GLN A N 1
ATOM 1980 C CA . GLN A 1 278 ? -63.904 20.911 -14.471 1.00 67.83 298 GLN A CA 1
ATOM 1981 C C . GLN A 1 278 ? -64.049 19.806 -13.446 1.00 72.58 298 GLN A C 1
ATOM 1982 O O . GLN A 1 278 ? -64.988 19.002 -13.520 1.00 85.10 298 GLN A O 1
ATOM 1988 N N . ALA A 1 279 ? -63.152 19.816 -12.458 1.00 70.66 299 ALA A N 1
ATOM 1989 C CA . ALA A 1 279 ? -63.065 18.788 -11.433 1.00 71.79 299 ALA A CA 1
ATOM 1990 C C . ALA A 1 279 ? -63.003 19.443 -10.062 1.00 79.46 299 ALA A C 1
ATOM 1991 O O . ALA A 1 279 ? -62.718 20.640 -9.932 1.00 95.97 299 ALA A O 1
ATOM 1993 N N . ARG A 1 280 ? -63.259 18.645 -9.030 1.00 76.03 300 ARG A N 1
ATOM 1994 C CA . ARG A 1 280 ? -63.129 19.146 -7.674 1.00 80.91 300 ARG A CA 1
ATOM 1995 C C . ARG A 1 280 ? -62.513 18.037 -6.840 1.00 76.99 300 ARG A C 1
ATOM 1996 O O . ARG A 1 280 ? -62.632 16.863 -7.181 1.00 79.44 300 ARG A O 1
ATOM 2004 N N . LYS A 1 281 ? -61.828 18.413 -5.768 1.00 75.33 301 LYS A N 1
ATOM 2005 C CA . LYS A 1 281 ? -61.315 17.448 -4.809 1.00 77.37 301 LYS A CA 1
ATOM 2006 C C . LYS A 1 281 ? -62.356 17.277 -3.696 1.00 82.22 301 LYS A C 1
ATOM 2007 O O . LYS A 1 281 ? -62.998 18.250 -3.291 1.00 91.05 301 LYS A O 1
ATOM 2013 N N . LYS A 1 282 ? -62.565 16.040 -3.231 1.00 80.17 302 LYS A N 1
ATOM 2014 C CA . LYS A 1 282 ? -63.628 15.802 -2.244 1.00 94.00 302 LYS A CA 1
ATOM 2015 C C . LYS A 1 282 ? -63.301 16.445 -0.879 1.00 102.11 302 LYS A C 1
ATOM 2016 O O . LYS A 1 282 ? -62.143 16.734 -0.551 1.00 90.96 302 LYS A O 1
ATOM 2022 N N . GLN A 1 283 ? -64.343 16.676 -0.074 1.00 112.84 303 GLN A N 1
ATOM 2023 C CA . GLN A 1 283 ? -64.159 17.271 1.246 1.00 118.28 303 GLN A CA 1
ATOM 2024 C C . GLN A 1 283 ? -64.153 16.206 2.323 1.00 115.69 303 GLN A C 1
ATOM 2025 O O . GLN A 1 283 ? -64.223 16.527 3.506 1.00 120.60 303 GLN A O 1
ATOM 2031 N N . MET B 1 1 ? -17.228 41.723 10.244 1.00 139.72 21 MET B N 1
ATOM 2032 C CA . MET B 1 1 ? -17.549 40.329 10.571 1.00 149.95 21 MET B CA 1
ATOM 2033 C C . MET B 1 1 ? -17.323 39.334 9.440 1.00 152.41 21 MET B C 1
ATOM 2034 O O . MET B 1 1 ? -17.842 39.539 8.345 1.00 165.24 21 MET B O 1
ATOM 2039 N N . VAL B 1 2 ? -16.547 38.269 9.698 1.00 139.68 22 VAL B N 1
ATOM 2040 C CA . VAL B 1 2 ? -16.357 37.180 8.733 1.00 112.23 22 VAL B CA 1
ATOM 2041 C C . VAL B 1 2 ? -16.412 35.837 9.452 1.00 104.28 22 VAL B C 1
ATOM 2042 O O . VAL B 1 2 ? -15.634 35.595 10.380 1.00 105.91 22 VAL B O 1
ATOM 2046 N N . GLU B 1 3 ? -17.308 34.963 9.001 1.00 103.35 23 GLU B N 1
ATOM 2047 C CA . GLU B 1 3 ? -17.537 33.622 9.517 1.00 108.71 23 GLU B CA 1
ATOM 2048 C C . GLU B 1 3 ? -16.913 32.586 8.578 1.00 102.56 23 GLU B C 1
ATOM 2049 O O . GLU B 1 3 ? -16.712 32.856 7.397 1.00 101.20 23 GLU B O 1
ATOM 2055 N N . SER B 1 4 ? -16.514 31.431 9.117 1.00 105.31 24 SER B N 1
ATOM 2056 C CA . SER B 1 4 ? -16.232 30.275 8.258 1.00 105.06 24 SER B CA 1
ATOM 2057 C C . SER B 1 4 ? -17.432 29.975 7.356 1.00 105.74 24 SER B C 1
ATOM 2058 O O . SER B 1 4 ? -18.585 30.110 7.773 1.00 111.06 24 SER B O 1
ATOM 2061 N N . ILE B 1 5 ? -17.161 29.596 6.100 1.00 97.88 25 ILE B N 1
ATOM 2062 C CA . ILE B 1 5 ? -18.250 29.404 5.134 1.00 84.55 25 ILE B CA 1
ATOM 2063 C C . ILE B 1 5 ? -19.096 28.162 5.467 1.00 91.17 25 ILE B C 1
ATOM 2064 O O . ILE B 1 5 ? -20.297 28.126 5.160 1.00 101.46 25 ILE B O 1
ATOM 2069 N N . PHE B 1 6 ? -18.520 27.139 6.108 1.00 88.46 26 PHE B N 1
ATOM 2070 C CA . PHE B 1 6 ? -19.355 26.048 6.612 1.00 92.60 26 PHE B CA 1
ATOM 2071 C C . PHE B 1 6 ? -20.335 26.568 7.659 1.00 94.85 26 PHE B C 1
ATOM 2072 O O . PHE B 1 6 ? -21.502 26.166 7.690 1.00 95.26 26 PHE B O 1
ATOM 2080 N N . ASP B 1 7 ? -19.844 27.394 8.588 1.00 99.37 27 ASP B N 1
ATOM 2081 C CA . ASP B 1 7 ? -20.719 28.028 9.570 1.00 102.42 27 ASP B CA 1
ATOM 2082 C C . ASP B 1 7 ? -21.746 28.933 8.896 1.00 102.55 27 ASP B C 1
ATOM 2083 O O . ASP B 1 7 ? -22.928 28.924 9.263 1.00 108.62 27 ASP B O 1
ATOM 2088 N N . ALA B 1 8 ? -21.311 29.725 7.906 1.00 97.72 28 ALA B N 1
ATOM 2089 C CA . ALA B 1 8 ? -22.218 30.652 7.234 1.00 91.11 28 ALA B CA 1
ATOM 2090 C C . ALA B 1 8 ? -23.354 29.918 6.564 1.00 94.24 28 ALA B C 1
ATOM 2091 O O . ALA B 1 8 ? -24.473 30.439 6.502 1.00 104.91 28 ALA B O 1
ATOM 2093 N N . LEU B 1 9 ? -23.072 28.724 6.034 1.00 91.11 29 LEU B N 1
ATOM 2094 C CA . LEU B 1 9 ? -24.095 27.896 5.404 1.00 87.32 29 LEU B CA 1
ATOM 2095 C C . LEU B 1 9 ? -24.982 27.207 6.439 1.00 100.90 29 LEU B C 1
ATOM 2096 O O . LEU B 1 9 ? -26.208 27.191 6.287 1.00 112.44 29 LEU B O 1
ATOM 2101 N N . ALA B 1 10 ? -24.405 26.634 7.500 1.00 96.82 30 ALA B N 1
ATOM 2102 C CA . ALA B 1 10 ? -25.275 26.110 8.545 1.00 84.97 30 ALA B CA 1
ATOM 2103 C C . ALA B 1 10 ? -26.192 27.201 9.066 1.00 89.18 30 ALA B C 1
ATOM 2104 O O . ALA B 1 10 ? -27.340 26.935 9.397 1.00 99.14 30 ALA B O 1
ATOM 2106 N N . HIS B 1 11 ? -25.731 28.444 9.083 1.00 98.15 31 HIS B N 1
ATOM 2107 C CA . HIS B 1 11 ? -26.604 29.579 9.369 1.00 102.13 31 HIS B CA 1
ATOM 2108 C C . HIS B 1 11 ? -27.400 29.315 10.642 1.00 92.22 31 HIS B C 1
ATOM 2109 O O . HIS B 1 11 ? -28.620 29.439 10.675 1.00 97.53 31 HIS B O 1
ATOM 2116 N N . GLY B 1 12 ? -26.692 28.864 11.678 1.00 84.13 32 GLY B N 1
ATOM 2117 C CA . GLY B 1 12 ? -27.231 28.727 13.008 1.00 70.88 32 GLY B CA 1
ATOM 2118 C C . GLY B 1 12 ? -27.704 27.333 13.370 1.00 85.01 32 GLY B C 1
ATOM 2119 O O . GLY B 1 12 ? -27.773 27.006 14.564 1.00 98.97 32 GLY B O 1
ATOM 2120 N N . ARG B 1 13 ? -28.029 26.504 12.389 1.00 86.92 33 ARG B N 1
ATOM 2121 C CA . ARG B 1 13 ? -28.383 25.121 12.670 1.00 83.99 33 ARG B CA 1
ATOM 2122 C C . ARG B 1 13 ? -27.092 24.314 12.812 1.00 83.82 33 ARG B C 1
ATOM 2123 O O . ARG B 1 13 ? -26.012 24.819 12.502 1.00 87.14 33 ARG B O 1
ATOM 2131 N N . PRO B 1 14 ? -27.154 23.074 13.307 1.00 86.24 34 PRO B N 1
ATOM 2132 C CA . PRO B 1 14 ? -25.972 22.484 13.942 1.00 97.24 34 PRO B CA 1
ATOM 2133 C C . PRO B 1 14 ? -24.920 21.998 12.954 1.00 104.35 34 PRO B C 1
ATOM 2134 O O . PRO B 1 14 ? -25.196 21.657 11.804 1.00 102.63 34 PRO B O 1
ATOM 2138 N N . LEU B 1 15 ? -23.691 21.902 13.460 1.00 116.93 35 LEU B N 1
ATOM 2139 C CA . LEU B 1 15 ? -22.526 21.553 12.646 1.00 105.72 35 LEU B CA 1
ATOM 2140 C C . LEU B 1 15 ? -22.248 20.070 12.887 1.00 115.25 35 LEU B C 1
ATOM 2141 O O . LEU B 1 15 ? -21.459 19.723 13.772 1.00 134.45 35 LEU B O 1
ATOM 2146 N N . HIS B 1 16 ? -22.790 19.202 12.036 1.00 102.83 36 HIS B N 1
ATOM 2147 C CA . HIS B 1 16 ? -22.506 17.767 12.106 1.00 105.41 36 HIS B CA 1
ATOM 2148 C C . HIS B 1 16 ? -23.354 17.078 11.056 1.00 100.77 36 HIS B C 1
ATOM 2149 O O . HIS B 1 16 ? -24.340 17.639 10.560 1.00 88.93 36 HIS B O 1
ATOM 2156 N N . HIS B 1 17 ? -23.038 15.803 10.829 1.00 98.60 37 HIS B N 1
ATOM 2157 C CA . HIS B 1 17 ? -23.700 15.094 9.750 1.00 101.49 37 HIS B CA 1
ATOM 2158 C C . HIS B 1 17 ? -25.186 14.932 10.029 1.00 100.43 37 HIS B C 1
ATOM 2159 O O . HIS B 1 17 ? -25.653 15.059 11.163 1.00 104.64 37 HIS B O 1
ATOM 2166 N N . GLY B 1 18 ? -25.945 14.714 8.960 1.00 106.29 38 GLY B N 1
ATOM 2167 C CA . GLY B 1 18 ? -27.345 14.373 9.128 1.00 120.07 38 GLY B CA 1
ATOM 2168 C C . GLY B 1 18 ? -27.519 12.887 9.402 1.00 125.74 38 GLY B C 1
ATOM 2169 O O . GLY B 1 18 ? -26.909 12.034 8.756 1.00 125.34 38 GLY B O 1
ATOM 2170 N N . TYR B 1 19 ? -28.430 12.583 10.321 1.00 130.22 39 TYR B N 1
ATOM 2171 C CA . TYR B 1 19 ? -28.756 11.205 10.674 1.00 137.97 39 TYR B CA 1
ATOM 2172 C C . TYR B 1 19 ? -30.151 10.930 10.151 1.00 128.74 39 TYR B C 1
ATOM 2173 O O . TYR B 1 19 ? -31.128 11.546 10.590 1.00 115.01 39 TYR B O 1
ATOM 2182 N N . TRP B 1 20 ? -30.232 10.038 9.188 1.00 135.64 40 TRP B N 1
ATOM 2183 C CA . TRP B 1 20 ? -31.496 9.706 8.577 1.00 135.80 40 TRP B CA 1
ATOM 2184 C C . TRP B 1 20 ? -31.657 8.261 9.014 1.00 140.64 40 TRP B C 1
ATOM 2185 O O . TRP B 1 20 ? -30.891 7.402 8.567 1.00 145.59 40 TRP B O 1
ATOM 2196 N N . ALA B 1 21 ? -32.587 8.006 9.940 1.00 139.77 41 ALA B N 1
ATOM 2197 C CA . ALA B 1 21 ? -32.711 6.674 10.533 1.00 131.65 41 ALA B CA 1
ATOM 2198 C C . ALA B 1 21 ? -32.847 5.614 9.449 1.00 135.26 41 ALA B C 1
ATOM 2199 O O . ALA B 1 21 ? -33.594 5.785 8.479 1.00 130.58 41 ALA B O 1
ATOM 2201 N N . GLY B 1 22 ? -32.103 4.522 9.614 1.00 142.57 42 GLY B N 1
ATOM 2202 C CA . GLY B 1 22 ? -32.049 3.503 8.592 1.00 145.88 42 GLY B CA 1
ATOM 2203 C C . GLY B 1 22 ? -31.559 4.021 7.254 1.00 158.20 42 GLY B C 1
ATOM 2204 O O . GLY B 1 22 ? -32.224 3.805 6.241 1.00 147.08 42 GLY B O 1
ATOM 2205 N N . GLY B 1 23 ? -30.415 4.703 7.236 1.00 173.68 43 GLY B N 1
ATOM 2206 C CA . GLY B 1 23 ? -29.680 5.032 6.017 1.00 174.12 43 GLY B CA 1
ATOM 2207 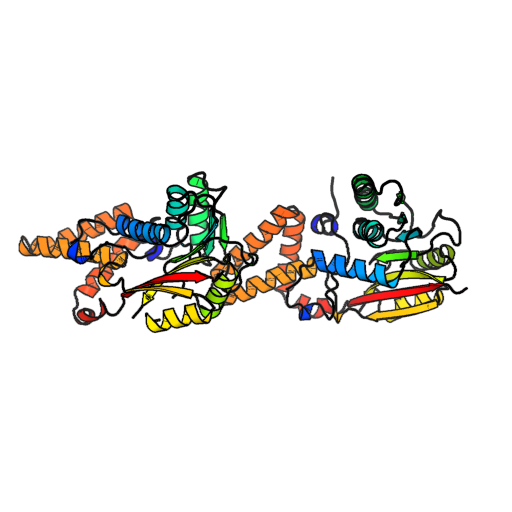C C . GLY B 1 23 ? -30.111 6.341 5.383 1.00 167.41 43 GLY B C 1
ATOM 2208 O O . GLY B 1 23 ? -31.275 6.740 5.422 1.00 160.90 43 GLY B O 1
ATOM 2209 N N . TYR B 1 24 ? -29.139 7.013 4.759 1.00 161.34 44 TYR B N 1
ATOM 2210 C CA . TYR B 1 24 ? -29.425 8.269 4.074 1.00 155.86 44 TYR B CA 1
ATOM 2211 C C . TYR B 1 24 ? -30.081 8.048 2.715 1.00 154.95 44 TYR B C 1
ATOM 2212 O O . TYR B 1 24 ? -31.083 8.700 2.388 1.00 146.81 44 TYR B O 1
ATOM 2221 N N . ARG B 1 25 ? -29.509 7.157 1.895 1.00 155.93 45 ARG B N 1
ATOM 2222 C CA . ARG B 1 25 ? -30.085 6.884 0.581 1.00 143.33 45 ARG B CA 1
ATOM 2223 C C . ARG B 1 25 ? -31.494 6.342 0.705 1.00 134.67 45 ARG B C 1
ATOM 2224 O O . ARG B 1 25 ? -32.357 6.636 -0.130 1.00 119.03 45 ARG B O 1
ATOM 2232 N N . GLU B 1 26 ? -31.736 5.575 1.765 1.00 146.84 46 GLU B N 1
ATOM 2233 C CA . GLU B 1 26 ? -33.052 5.033 2.066 1.00 152.08 46 GLU B CA 1
ATOM 2234 C C . GLU B 1 26 ? -34.144 6.104 2.093 1.00 153.13 46 GLU B C 1
ATOM 2235 O O . GLU B 1 26 ? -35.233 5.901 1.541 1.00 150.84 46 GLU B O 1
ATOM 2241 N N . ASP B 1 27 ? -33.867 7.260 2.695 1.00 150.42 47 ASP B N 1
ATOM 2242 C CA . ASP B 1 27 ? -34.890 8.296 2.806 1.00 140.71 47 ASP B CA 1
ATOM 2243 C C . ASP B 1 27 ? -35.317 8.862 1.452 1.00 130.07 47 ASP B C 1
ATOM 2244 O O . ASP B 1 27 ? -36.392 9.462 1.364 1.00 125.07 47 ASP B O 1
ATOM 2249 N N . ALA B 1 28 ? -34.531 8.655 0.394 1.00 131.81 48 ALA B N 1
ATOM 2250 C CA . ALA B 1 28 ? -34.873 9.126 -0.959 1.00 133.59 48 ALA B CA 1
ATOM 2251 C C . ALA B 1 28 ? -35.156 10.631 -1.006 1.00 128.39 48 ALA B C 1
ATOM 2252 O O . ALA B 1 28 ? -35.943 11.112 -1.829 1.00 117.35 48 ALA B O 1
ATOM 2254 N N . GLY B 1 29 ? -34.480 11.392 -0.152 1.00 132.62 49 GLY B N 1
ATOM 2255 C CA . GLY B 1 29 ? -34.746 12.818 -0.080 1.00 131.55 49 GLY B CA 1
ATOM 2256 C C . GLY B 1 29 ? -36.163 13.138 0.341 1.00 127.52 49 GLY B C 1
ATOM 2257 O O . GLY B 1 29 ? -36.819 13.982 -0.279 1.00 130.09 49 GLY B O 1
ATOM 2258 N N . ALA B 1 30 ? -36.672 12.439 1.351 1.00 127.42 50 ALA B N 1
ATOM 2259 C CA . ALA B 1 30 ? -37.904 12.818 2.024 1.00 124.65 50 ALA B CA 1
ATOM 2260 C C . ALA B 1 30 ? -37.681 13.712 3.232 1.00 132.68 50 ALA B C 1
ATOM 2261 O O . ALA B 1 30 ? -38.638 14.323 3.723 1.00 135.41 50 ALA B O 1
ATOM 2263 N N . THR B 1 31 ? -36.445 13.816 3.706 1.00 136.95 51 THR B N 1
ATOM 2264 C CA . THR B 1 31 ? -36.050 14.585 4.871 1.00 132.58 51 THR B CA 1
ATOM 2265 C C . THR B 1 31 ? -34.985 15.606 4.491 1.00 131.49 51 THR B C 1
ATOM 2266 O O . THR B 1 31 ? -34.090 15.284 3.708 1.00 140.92 51 THR B O 1
ATOM 2270 N N . PRO B 1 32 ? -35.077 16.847 4.961 1.00 126.74 52 PRO B N 1
ATOM 2271 C CA . PRO B 1 32 ? -33.998 17.799 4.694 1.00 129.69 52 PRO B CA 1
ATOM 2272 C C . PRO B 1 32 ? -32.827 17.521 5.626 1.00 126.40 52 PRO B C 1
ATOM 2273 O O . PRO B 1 32 ? -32.963 16.862 6.662 1.00 130.49 52 PRO B O 1
ATOM 2277 N N . TRP B 1 33 ? -31.644 17.990 5.217 1.00 115.04 53 TRP B N 1
ATOM 2278 C CA . TRP B 1 33 ? -30.506 17.925 6.129 1.00 95.61 53 TRP B CA 1
ATOM 2279 C C . TRP B 1 33 ? -30.828 18.600 7.457 1.00 95.10 53 TRP B C 1
ATOM 2280 O O . TRP B 1 33 ? -30.508 18.060 8.529 1.00 99.22 53 TRP B O 1
ATOM 2291 N N . SER B 1 34 ? -31.467 19.784 7.398 1.00 94.25 54 SER B N 1
ATOM 2292 C CA . SER B 1 34 ? -31.723 20.592 8.592 1.00 93.38 54 SER B CA 1
ATOM 2293 C C . SER B 1 34 ? -32.403 19.788 9.700 1.00 98.95 54 SER B C 1
ATOM 2294 O O . SER B 1 34 ? -32.096 19.970 10.888 1.00 99.15 54 SER B O 1
ATOM 2297 N N . ASP B 1 35 ? -33.303 18.872 9.331 1.00 103.51 55 ASP B N 1
ATOM 2298 C CA . ASP B 1 35 ? -33.970 18.026 10.324 1.00 103.77 55 ASP B CA 1
ATOM 2299 C C . ASP B 1 35 ? -33.123 16.820 10.721 1.00 95.67 55 ASP B C 1
ATOM 2300 O O . ASP B 1 35 ? -33.139 16.398 11.888 1.00 93.09 55 ASP B O 1
ATOM 2305 N N . ALA B 1 36 ? -32.387 16.248 9.769 1.00 89.83 56 ALA B N 1
ATOM 2306 C CA . ALA B 1 36 ? -31.594 15.064 10.068 1.00 89.85 56 ALA B CA 1
ATOM 2307 C C . ALA B 1 36 ? -30.516 15.351 11.102 1.00 105.19 56 ALA B C 1
ATOM 2308 O O . ALA B 1 36 ? -30.219 14.492 11.951 1.00 118.16 56 ALA B O 1
ATOM 2310 N N . ALA B 1 37 ? -29.942 16.558 11.074 1.00 106.21 57 ALA B N 1
ATOM 2311 C CA . ALA B 1 37 ? -28.990 16.933 12.118 1.00 112.23 57 ALA B CA 1
ATOM 2312 C C . ALA B 1 37 ? -29.651 16.935 13.495 1.00 120.89 57 ALA B C 1
ATOM 2313 O O . ALA B 1 37 ? -29.062 16.456 14.481 1.00 118.62 57 ALA B O 1
ATOM 2315 N N . ASP B 1 38 ? -30.887 17.462 13.579 1.00 129.79 58 ASP B N 1
ATOM 2316 C CA . ASP B 1 38 ? -31.649 17.406 14.831 1.00 129.52 58 ASP B CA 1
ATOM 2317 C C . ASP B 1 38 ? -31.965 15.961 15.249 1.00 119.88 58 ASP B C 1
ATOM 2318 O O . ASP B 1 38 ? -32.028 15.666 16.454 1.00 124.34 58 ASP B O 1
ATOM 2323 N N . GLN B 1 39 ? -32.159 15.044 14.285 1.00 109.07 59 GLN B N 1
ATOM 2324 C CA . GLN B 1 39 ? -32.298 13.628 14.644 1.00 103.86 59 GLN B CA 1
ATOM 2325 C C . GLN B 1 39 ? -31.035 13.076 15.299 1.00 108.47 59 GLN B C 1
ATOM 2326 O O . GLN B 1 39 ? -31.113 12.341 16.294 1.00 119.43 59 GLN B O 1
ATOM 2332 N N . LEU B 1 40 ? -29.861 13.408 14.755 1.00 106.47 60 LEU B N 1
ATOM 2333 C CA . LEU B 1 40 ? -28.624 12.939 15.377 1.00 108.09 60 LEU B CA 1
ATOM 2334 C C . LEU B 1 40 ? -28.462 13.495 16.792 1.00 115.94 60 LEU B C 1
ATOM 2335 O O . LEU B 1 40 ? -27.984 12.787 17.699 1.00 117.43 60 LEU B O 1
ATOM 2340 N N . THR B 1 41 ? -28.817 14.776 16.995 1.00 121.49 61 THR B N 1
ATOM 2341 C CA . THR B 1 41 ? -28.789 15.342 18.349 1.00 125.93 61 THR B CA 1
ATOM 2342 C C . THR B 1 41 ? -29.690 14.535 19.294 1.00 133.42 61 THR B C 1
ATOM 2343 O O . THR B 1 41 ? -29.241 14.073 20.358 1.00 136.67 61 THR B O 1
ATOM 2347 N N . ASP B 1 42 ? -30.968 14.343 18.907 1.00 130.05 62 ASP B N 1
ATOM 2348 C CA . ASP B 1 42 ? -31.897 13.530 19.703 1.00 122.69 62 ASP B CA 1
ATOM 2349 C C . ASP B 1 42 ? -31.335 12.149 20.000 1.00 117.96 62 ASP B C 1
ATOM 2350 O O . ASP B 1 42 ? -31.624 11.557 21.056 1.00 130.62 62 ASP B O 1
ATOM 2355 N N . LEU B 1 43 ? -30.513 11.638 19.087 1.00 103.91 63 LEU B N 1
ATOM 2356 C CA . LEU B 1 43 ? -29.857 10.355 19.287 1.00 102.95 63 LEU B CA 1
ATOM 2357 C C . LEU B 1 43 ? -28.824 10.416 20.416 1.00 105.68 63 LEU B C 1
ATOM 2358 O O . LEU B 1 43 ? -28.796 9.529 21.283 1.00 113.41 63 LEU B O 1
ATOM 2363 N N . PHE B 1 44 ? -27.970 11.457 20.448 1.00 107.34 64 PHE B N 1
ATOM 2364 C CA . PHE B 1 44 ? -27.048 11.532 21.588 1.00 115.94 64 PHE B CA 1
ATOM 2365 C C . PHE B 1 44 ? -27.812 11.686 22.893 1.00 122.52 64 PHE B C 1
ATOM 2366 O O . PHE B 1 44 ? -27.466 11.057 23.902 1.00 127.36 64 PHE B O 1
ATOM 2374 N N . ILE B 1 45 ? -28.867 12.508 22.881 1.00 126.92 65 ILE B N 1
ATOM 2375 C CA . ILE B 1 45 ? -29.622 12.785 24.104 1.00 129.08 65 ILE B CA 1
ATOM 2376 C C . ILE B 1 45 ? -30.191 11.498 24.686 1.00 141.10 65 ILE B C 1
ATOM 2377 O O . ILE B 1 45 ? -29.909 11.140 25.837 1.00 151.21 65 ILE B O 1
ATOM 2382 N N . ASP B 1 46 ? -30.989 10.774 23.889 1.00 139.65 66 ASP B N 1
ATOM 2383 C CA . ASP B 1 46 ? -31.667 9.597 24.421 1.00 152.93 66 ASP B CA 1
ATOM 2384 C C . ASP B 1 46 ? -30.675 8.588 24.951 1.00 157.79 66 ASP B C 1
ATOM 2385 O O . ASP B 1 46 ? -30.964 7.855 25.910 1.00 165.74 66 ASP B O 1
ATOM 2390 N N . LYS B 1 47 ? -29.497 8.562 24.361 1.00 145.65 67 LYS B N 1
ATOM 2391 C CA . LYS B 1 47 ? -28.517 7.554 24.677 1.00 141.44 67 LYS B CA 1
ATOM 2392 C C . LYS B 1 47 ? -27.503 8.014 25.710 1.00 147.46 67 LYS B C 1
ATOM 2393 O O . LYS B 1 47 ? -26.640 7.223 26.095 1.00 160.26 67 LYS B O 1
ATOM 2399 N N . ALA B 1 48 ? -27.592 9.250 26.201 1.00 145.99 68 ALA B N 1
ATOM 2400 C CA . ALA B 1 48 ? -26.652 9.639 27.246 1.00 143.63 68 ALA B CA 1
ATOM 2401 C C . ALA B 1 48 ? -27.304 10.093 28.546 1.00 151.94 68 ALA B C 1
ATOM 2402 O O . ALA B 1 48 ? -27.510 9.294 29.470 1.00 145.26 68 ALA B O 1
ATOM 2404 N N . ALA B 1 49 ? -27.718 11.354 28.592 1.00 158.51 69 ALA B N 1
ATOM 2405 C CA . ALA B 1 49 ? -28.165 11.962 29.837 1.00 168.38 69 ALA B CA 1
ATOM 2406 C C . ALA B 1 49 ? -29.675 11.927 29.806 1.00 169.11 69 ALA B C 1
ATOM 2407 O O . ALA B 1 49 ? -30.320 12.751 29.153 1.00 168.19 69 ALA B O 1
ATOM 2409 N N . LEU B 1 50 ? -30.237 10.964 30.511 1.00 166.91 70 LEU B N 1
ATOM 2410 C CA . LEU B 1 50 ? -31.676 10.834 30.485 1.00 172.41 70 LEU B CA 1
ATOM 2411 C C . LEU B 1 50 ? -32.360 11.676 31.562 1.00 170.70 70 LEU B C 1
ATOM 2412 O O . LEU B 1 50 ? -33.540 12.018 31.402 1.00 173.92 70 LEU B O 1
ATOM 2417 N N . ARG B 1 51 ? -31.619 12.068 32.672 1.00 163.66 71 ARG B N 1
ATOM 2418 C CA . ARG B 1 51 ? -32.339 12.611 33.831 1.00 161.97 71 ARG B CA 1
ATOM 2419 C C . ARG B 1 51 ? -32.230 14.132 33.842 1.00 158.49 71 ARG B C 1
ATOM 2420 O O . ARG B 1 51 ? -31.135 14.657 33.588 1.00 149.73 71 ARG B O 1
ATOM 2428 N N . PRO B 1 52 ? -33.332 14.864 34.059 1.00 156.89 72 PRO B N 1
ATOM 2429 C CA . PRO B 1 52 ? -33.249 16.327 34.186 1.00 147.61 72 PRO B CA 1
ATOM 2430 C C . PRO B 1 52 ? -32.649 16.774 35.515 1.00 141.13 72 PRO B C 1
ATOM 2431 O O . PRO B 1 52 ? -32.743 16.089 36.537 1.00 143.52 72 PRO B O 1
ATOM 2435 N N . GLY B 1 53 ? -32.060 17.974 35.492 1.00 139.72 73 GLY B N 1
ATOM 2436 C CA . GLY B 1 53 ? -31.276 18.499 36.589 1.00 146.80 73 GLY B CA 1
ATOM 2437 C C . GLY B 1 53 ? -29.791 18.201 36.523 1.00 145.28 73 GLY B C 1
ATOM 2438 O O . GLY B 1 53 ? -29.009 18.861 37.222 1.00 127.69 73 GLY B O 1
ATOM 2439 N N . ALA B 1 54 ? -29.378 17.248 35.689 1.00 155.80 74 ALA B N 1
ATOM 2440 C CA . ALA B 1 54 ? -27.977 16.865 35.600 1.00 160.00 74 ALA B CA 1
ATOM 2441 C C . ALA B 1 54 ? -27.178 17.970 34.910 1.00 159.31 74 ALA B C 1
ATOM 2442 O O . ALA B 1 54 ? -27.722 18.987 34.466 1.00 162.79 74 ALA B O 1
ATOM 2444 N N . HIS B 1 55 ? -25.868 17.756 34.797 1.00 152.49 75 HIS B N 1
ATOM 2445 C CA . HIS B 1 55 ? -24.961 18.720 34.188 1.00 137.97 75 HIS B CA 1
ATOM 2446 C C . HIS B 1 55 ? -24.227 18.060 33.022 1.00 123.83 75 HIS B C 1
ATOM 2447 O O . HIS B 1 55 ? -23.710 16.937 33.147 1.00 110.96 75 HIS B O 1
ATOM 2454 N N . LEU B 1 56 ? -24.200 18.759 31.884 1.00 128.26 76 LEU B N 1
ATOM 2455 C CA . LEU B 1 56 ? -23.677 18.240 30.622 1.00 128.67 76 LEU B CA 1
ATOM 2456 C C . LEU B 1 56 ? -22.525 19.121 30.151 1.00 131.12 76 LEU B C 1
ATOM 2457 O O . LEU B 1 56 ? -22.709 20.320 29.921 1.00 130.59 76 LEU B O 1
ATOM 2462 N N . PHE B 1 57 ? -21.349 18.524 29.981 1.00 132.38 77 PHE B N 1
ATOM 2463 C CA . PHE B 1 57 ? -20.195 19.195 29.388 1.00 136.96 77 PHE B CA 1
ATOM 2464 C C . PHE B 1 57 ? -20.114 18.820 27.911 1.00 138.22 77 PHE B C 1
ATOM 2465 O O . PHE B 1 57 ? -19.954 17.642 27.587 1.00 147.75 77 PHE B O 1
ATOM 2473 N N . ASP B 1 58 ? -20.217 19.802 27.018 1.00 123.58 78 ASP B N 1
ATOM 2474 C CA . ASP B 1 58 ? -20.035 19.563 25.591 1.00 125.10 78 ASP B CA 1
ATOM 2475 C C . ASP B 1 58 ? -18.616 20.000 25.225 1.00 129.85 78 ASP B C 1
ATOM 2476 O O . ASP B 1 58 ? -18.207 21.123 25.549 1.00 134.31 78 ASP B O 1
ATOM 2481 N N . LEU B 1 59 ? -17.854 19.106 24.581 1.00 124.34 79 LEU B N 1
ATOM 2482 C CA . LEU B 1 59 ? -16.445 19.378 24.338 1.00 126.18 79 LEU B CA 1
ATOM 2483 C C . LEU B 1 59 ? -16.312 20.377 23.199 1.00 125.52 79 LEU B C 1
ATOM 2484 O O . LEU B 1 59 ? -16.024 21.548 23.464 1.00 130.11 79 LEU B O 1
ATOM 2489 N N . GLY B 1 60 ? -16.488 19.969 21.940 1.00 120.5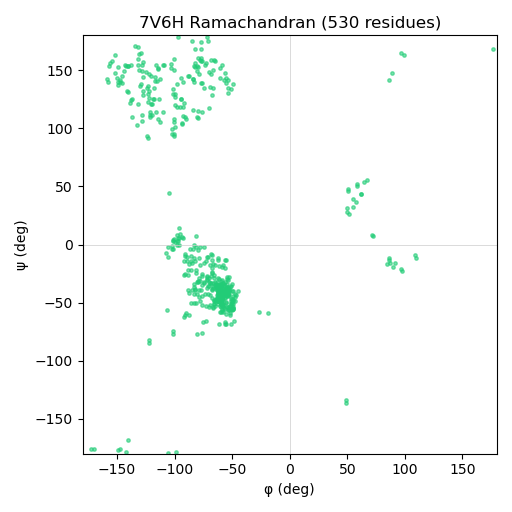3 80 GLY B N 1
ATOM 2490 C CA . GLY B 1 60 ? -16.693 21.012 20.947 1.00 114.74 80 GLY B CA 1
ATOM 2491 C C . GLY B 1 60 ? -18.127 21.494 20.969 1.00 114.04 80 GLY B C 1
ATOM 2492 O O . GLY B 1 60 ? -18.992 20.790 20.437 1.00 116.08 80 GLY B O 1
ATOM 2493 N N . CYS B 1 61 ? -18.408 22.712 21.439 1.00 111.85 81 CYS B N 1
ATOM 2494 C CA . CYS B 1 61 ? -19.815 23.092 21.540 1.00 117.71 81 CYS B CA 1
ATOM 2495 C C . CYS B 1 61 ? -20.333 23.667 20.240 1.00 121.54 81 CYS B C 1
ATOM 2496 O O . CYS B 1 61 ? -21.556 23.677 20.019 1.00 130.58 81 CYS B O 1
ATOM 2499 N N . GLY B 1 62 ? -19.424 24.154 19.404 1.00 118.65 82 GLY B N 1
ATOM 2500 C CA . GLY B 1 62 ? -19.757 24.710 18.111 1.00 118.94 82 GLY B CA 1
ATOM 2501 C C . GLY B 1 62 ? -20.879 25.707 18.204 1.00 123.12 82 GLY B C 1
ATOM 2502 O O . GLY B 1 62 ? -20.941 26.535 19.126 1.00 126.84 82 GLY B O 1
ATOM 2503 N N . ASN B 1 63 ? -21.807 25.599 17.254 1.00 121.20 83 ASN B N 1
ATOM 2504 C CA . ASN B 1 63 ? -22.892 26.559 17.168 1.00 120.63 83 ASN B CA 1
ATOM 2505 C C . ASN B 1 63 ? -23.674 26.694 18.471 1.00 120.77 83 ASN B C 1
ATOM 2506 O O . ASN B 1 63 ? -24.270 27.747 18.724 1.00 119.73 83 ASN B O 1
ATOM 2511 N N . GLY B 1 64 ? -23.745 25.636 19.279 1.00 115.86 84 GLY B N 1
ATOM 2512 C CA . GLY B 1 64 ? -24.568 25.663 20.460 1.00 110.38 84 GLY B CA 1
ATOM 2513 C C . GLY B 1 64 ? -26.007 25.249 20.231 1.00 112.94 84 GLY B C 1
ATOM 2514 O O . GLY B 1 64 ? -26.725 24.995 21.206 1.00 102.09 84 GLY B O 1
ATOM 2515 N N . GLN B 1 65 ? -26.466 25.216 18.968 1.00 113.69 85 GLN B N 1
ATOM 2516 C CA . GLN B 1 65 ? -27.829 24.768 18.739 1.00 109.01 85 GLN B CA 1
ATOM 2517 C C . GLN B 1 65 ? -28.054 23.418 19.427 1.00 111.43 85 GLN B C 1
ATOM 2518 O O . GLN B 1 65 ? -28.921 23.324 20.302 1.00 116.99 85 GLN B O 1
ATOM 2524 N N . PRO B 1 66 ? -27.307 22.352 19.079 1.00 97.32 86 PRO B N 1
ATOM 2525 C CA . PRO B 1 66 ? -27.635 21.039 19.662 1.00 100.60 86 PRO B CA 1
ATOM 2526 C C . PRO B 1 66 ? -27.579 21.002 21.186 1.00 98.55 86 PRO B C 1
ATOM 2527 O O . PRO B 1 66 ? -28.417 20.348 21.823 1.00 90.81 86 PRO B O 1
ATOM 2531 N N . VAL B 1 67 ? -26.591 21.667 21.786 1.00 104.66 87 VAL B N 1
ATOM 2532 C CA . VAL B 1 67 ? -26.570 21.846 23.240 1.00 104.98 87 VAL B CA 1
ATOM 2533 C C . VAL B 1 67 ? -27.899 22.381 23.749 1.00 102.29 87 VAL B C 1
ATOM 2534 O O . VAL B 1 67 ? -28.497 21.836 24.685 1.00 110.06 87 VAL B O 1
ATOM 2538 N N . VAL B 1 68 ? -28.375 23.468 23.143 1.00 101.90 88 VAL B N 1
ATOM 2539 C CA . VAL B 1 68 ? -29.590 24.119 23.620 1.00 103.70 88 VAL B CA 1
ATOM 2540 C C . VAL B 1 68 ? -30.797 23.213 23.404 1.00 107.67 88 VAL B C 1
ATOM 2541 O O . VAL B 1 68 ? -31.726 23.175 24.228 1.00 109.15 88 VAL B O 1
ATOM 2545 N N . ARG B 1 69 ? -30.795 22.457 22.304 1.00 110.10 89 ARG B N 1
ATOM 2546 C CA . ARG B 1 69 ? -31.861 21.494 22.072 1.00 105.68 89 ARG B CA 1
ATOM 2547 C C . ARG B 1 69 ? -31.907 20.464 23.194 1.00 107.43 89 ARG B C 1
ATOM 2548 O O . ARG B 1 69 ? -32.990 20.033 23.618 1.00 117.52 89 ARG B O 1
ATOM 2556 N N . ALA B 1 70 ? -30.736 20.081 23.707 1.00 105.11 90 ALA B N 1
ATOM 2557 C CA . ALA B 1 70 ? -30.697 19.120 24.804 1.00 113.68 90 ALA B CA 1
ATOM 2558 C C . ALA B 1 70 ? -31.109 19.741 26.135 1.00 134.24 90 ALA B C 1
ATOM 2559 O O . ALA B 1 70 ? -31.651 19.041 27.005 1.00 143.98 90 ALA B O 1
ATOM 2561 N N . ALA B 1 71 ? -30.823 21.031 26.340 1.00 130.29 91 ALA B N 1
ATOM 2562 C CA . ALA B 1 71 ? -31.253 21.668 27.582 1.00 122.01 91 ALA B CA 1
ATOM 2563 C C . ALA B 1 71 ? -32.762 21.883 27.611 1.00 116.92 91 ALA B C 1
ATOM 2564 O O . ALA B 1 71 ? -33.363 21.886 28.693 1.00 122.81 91 ALA B O 1
ATOM 2566 N N . CYS B 1 72 ? -33.391 22.075 26.450 1.00 108.71 92 CYS B N 1
ATOM 2567 C CA . CYS B 1 72 ? -34.847 22.083 26.439 1.00 115.44 92 CYS B CA 1
ATOM 2568 C C . CYS B 1 72 ? -35.392 20.659 26.580 1.00 123.66 92 CYS B C 1
ATOM 2569 O O . CYS B 1 72 ? -35.977 20.323 27.615 1.00 122.54 92 CYS B O 1
ATOM 2572 N N . ALA B 1 73 ? -35.166 19.804 25.577 1.00 124.91 93 ALA B N 1
ATOM 2573 C CA . ALA B 1 73 ? -35.806 18.489 25.539 1.00 130.81 93 ALA B CA 1
ATOM 2574 C C . ALA B 1 73 ? -35.578 17.686 26.824 1.00 132.51 93 ALA B C 1
ATOM 2575 O O . ALA B 1 73 ? -36.530 17.237 27.471 1.00 141.13 93 ALA B O 1
ATOM 2577 N N . SER B 1 74 ? -34.327 17.470 27.206 1.00 131.49 94 SER B N 1
ATOM 2578 C CA . SER B 1 74 ? -34.095 16.649 28.382 1.00 133.28 94 SER B CA 1
ATOM 2579 C C . SER B 1 74 ? -34.060 17.471 29.661 1.00 132.84 94 SER B C 1
ATOM 2580 O O . SER B 1 74 ? -34.123 16.893 30.755 1.00 137.58 94 SER B O 1
ATOM 2583 N N . GLY B 1 75 ? -34.021 18.801 29.545 1.00 126.56 95 GLY B N 1
ATOM 2584 C CA . GLY B 1 75 ? -33.987 19.697 30.687 1.00 120.95 95 GLY B CA 1
ATOM 2585 C C . GLY B 1 75 ? -32.718 19.631 31.513 1.00 122.58 95 GLY B C 1
ATOM 2586 O O . GLY B 1 75 ? -32.774 19.400 32.723 1.00 122.77 95 GLY B O 1
ATOM 2587 N N . VAL B 1 76 ? -31.563 19.837 30.878 1.00 126.75 96 VAL B N 1
ATOM 2588 C CA . VAL B 1 76 ? -30.265 19.648 31.521 1.00 124.66 96 VAL B CA 1
ATOM 2589 C C . VAL B 1 76 ? -29.555 21.000 31.579 1.00 129.57 96 VAL B C 1
ATOM 2590 O O . VAL B 1 76 ? -29.856 21.893 30.778 1.00 127.20 96 VAL B O 1
ATOM 2594 N N . ARG B 1 77 ? -28.635 21.165 32.549 1.00 131.30 97 ARG B N 1
ATOM 2595 C CA . ARG B 1 77 ? -27.678 22.283 32.528 1.00 127.01 97 ARG B CA 1
ATOM 2596 C C . ARG B 1 77 ? -26.463 21.943 31.661 1.00 118.91 97 ARG B C 1
ATOM 2597 O O . ARG B 1 77 ? -25.967 20.809 31.678 1.00 110.87 97 ARG B O 1
ATOM 2605 N N . VAL B 1 78 ? -25.950 22.939 30.926 1.00 118.40 98 VAL B N 1
ATOM 2606 C CA . VAL B 1 78 ? -24.907 22.684 29.935 1.00 116.55 98 VAL B CA 1
ATOM 2607 C C . VAL B 1 78 ? -23.721 23.636 30.126 1.00 112.19 98 VAL B C 1
ATOM 2608 O O . VAL B 1 78 ? -23.893 24.833 30.383 1.00 99.73 98 VAL B O 1
ATOM 2612 N N . THR B 1 79 ? -22.512 23.089 29.995 1.00 114.67 99 THR B N 1
ATOM 2613 C CA . THR B 1 79 ? -21.273 23.858 29.933 1.00 114.70 99 THR B CA 1
ATOM 2614 C C . THR B 1 79 ? -20.507 23.395 28.702 1.00 120.89 99 THR B C 1
ATOM 2615 O O . THR B 1 79 ? -20.052 22.246 28.655 1.00 119.84 99 THR B O 1
ATOM 2619 N N . GLY B 1 80 ? -20.400 24.273 27.686 1.00 123.91 100 GLY B N 1
ATOM 2620 C CA . GLY B 1 80 ? -19.554 24.032 26.538 1.00 119.75 100 GLY B CA 1
ATOM 2621 C C . GLY B 1 80 ? -18.247 24.801 26.650 1.00 130.48 100 GLY B C 1
ATOM 2622 O O . GLY B 1 80 ? -18.141 25.769 27.403 1.00 130.30 100 GLY B O 1
ATOM 2623 N N . ILE B 1 81 ? -17.236 24.345 25.903 1.00 138.95 101 ILE B N 1
ATOM 2624 C CA . ILE B 1 81 ? -15.971 25.063 25.754 1.00 145.42 101 ILE B CA 1
ATOM 2625 C C . ILE B 1 81 ? -15.639 25.120 24.269 1.00 158.32 101 ILE B C 1
ATOM 2626 O O . ILE B 1 81 ? -16.087 24.278 23.482 1.00 159.89 101 ILE B O 1
ATOM 2631 N N . THR B 1 82 ? -14.856 26.125 23.879 1.00 163.44 102 THR B N 1
ATOM 2632 C CA . THR B 1 82 ? -14.434 26.212 22.486 1.00 152.51 102 THR B CA 1
ATOM 2633 C C . THR B 1 82 ? -13.159 27.044 22.391 1.00 163.51 102 THR B C 1
ATOM 2634 O O . THR B 1 82 ? -12.864 27.858 23.272 1.00 156.25 102 THR B O 1
ATOM 2638 N N . VAL B 1 83 ? -12.372 26.773 21.346 1.00 181.35 103 VAL B N 1
ATOM 2639 C CA . VAL B 1 83 ? -11.281 27.650 20.936 1.00 182.60 103 VAL B CA 1
ATOM 2640 C C . VAL B 1 83 ? -11.648 28.512 19.734 1.00 176.88 103 VAL B C 1
ATOM 2641 O O . VAL B 1 83 ? -10.834 29.339 19.303 1.00 191.29 103 VAL B O 1
ATOM 2645 N N . ASN B 1 84 ? -12.838 28.329 19.169 1.00 151.88 104 ASN B N 1
ATOM 2646 C CA . ASN B 1 84 ? -13.323 29.136 18.057 1.00 129.96 104 ASN B CA 1
ATOM 2647 C C . ASN B 1 84 ? -14.130 30.310 18.599 1.00 129.16 104 ASN B C 1
ATOM 2648 O O . ASN B 1 84 ? -15.126 30.116 19.298 1.00 126.69 104 ASN B O 1
ATOM 2653 N N . ALA B 1 85 ? -13.660 31.527 18.319 1.00 140.84 105 ALA B N 1
ATOM 2654 C CA . ALA B 1 85 ? -14.224 32.715 18.954 1.00 140.47 105 ALA B CA 1
ATOM 2655 C C . ALA B 1 85 ? -15.702 32.918 18.603 1.00 128.87 105 ALA B C 1
ATOM 2656 O O . ALA B 1 85 ? -16.533 33.128 19.496 1.00 118.25 105 ALA B O 1
ATOM 2658 N N . GLN B 1 86 ? -16.064 32.813 17.313 1.00 125.37 106 GLN B N 1
ATOM 2659 C CA . GLN B 1 86 ? -17.449 33.094 16.936 1.00 124.28 106 GLN B CA 1
ATOM 2660 C C . GLN B 1 86 ? -18.395 31.938 17.267 1.00 122.49 106 GLN B C 1
ATOM 2661 O O . GLN B 1 86 ? -19.624 32.134 17.267 1.00 118.09 106 GLN B O 1
ATOM 2667 N N . HIS B 1 87 ? -17.853 30.736 17.500 1.00 117.47 107 HIS B N 1
ATOM 2668 C CA . HIS B 1 87 ? -18.648 29.652 18.077 1.00 113.92 107 HIS B CA 1
ATOM 2669 C C . HIS B 1 87 ? -19.077 29.972 19.513 1.00 109.80 107 HIS B C 1
ATOM 2670 O O . HIS B 1 87 ? -20.260 29.841 19.867 1.00 113.01 107 HIS B O 1
ATOM 2677 N N . LEU B 1 88 ? -18.123 30.352 20.364 1.00 103.98 108 LEU B N 1
ATOM 2678 C CA . LEU B 1 88 ? -18.464 30.865 21.686 1.00 115.52 108 LEU B CA 1
ATOM 2679 C C . LEU B 1 88 ? -19.542 31.939 21.603 1.00 122.93 108 LEU B C 1
ATOM 2680 O O . LEU B 1 88 ? -20.453 31.985 22.440 1.00 121.83 108 LEU B O 1
ATOM 2685 N N . ALA B 1 89 ? -19.449 32.812 20.593 1.00 130.26 109 ALA B N 1
ATOM 2686 C CA . ALA B 1 89 ? -20.369 33.943 20.463 1.00 137.73 109 ALA B CA 1
ATOM 2687 C C . ALA B 1 89 ? -21.778 33.501 20.088 1.00 132.84 109 ALA B C 1
ATOM 2688 O O . ALA B 1 89 ? -22.751 33.897 20.744 1.00 115.95 109 ALA B O 1
ATOM 2690 N N . ALA B 1 90 ? -21.918 32.729 19.001 1.00 143.65 110 ALA B N 1
ATOM 2691 C CA . ALA B 1 90 ? -23.238 32.213 18.634 1.00 154.86 110 ALA B CA 1
ATOM 2692 C C . ALA B 1 90 ? -23.858 31.423 19.790 1.00 158.33 110 ALA B C 1
ATOM 2693 O O . ALA B 1 90 ? -25.050 31.588 20.107 1.00 156.91 110 ALA B O 1
ATOM 2695 N N . ALA B 1 91 ? -23.044 30.593 20.458 1.00 155.48 111 ALA B N 1
ATOM 2696 C CA . ALA B 1 91 ? -23.526 29.781 21.570 1.00 133.14 111 ALA B CA 1
ATOM 2697 C C . ALA B 1 91 ? -24.024 30.661 22.709 1.00 136.34 111 ALA B C 1
ATOM 2698 O O . ALA B 1 91 ? -25.105 30.427 23.268 1.00 134.39 111 ALA B O 1
ATOM 2700 N N . THR B 1 92 ? -23.240 31.686 23.062 1.00 136.37 112 THR B N 1
ATOM 2701 C CA . THR B 1 92 ? -23.605 32.589 24.152 1.00 135.03 112 THR B CA 1
ATOM 2702 C C . THR B 1 92 ? -24.869 33.388 23.834 1.00 138.61 112 THR B C 1
ATOM 2703 O O . THR B 1 92 ? -25.808 33.424 24.636 1.00 140.21 112 THR B O 1
ATOM 2707 N N . ARG B 1 93 ? -24.899 34.063 22.677 1.00 136.75 113 ARG B N 1
ATOM 2708 C CA . ARG B 1 93 ? -26.057 34.888 22.343 1.00 132.44 113 ARG B CA 1
ATOM 2709 C C . ARG B 1 93 ? -27.324 34.041 22.323 1.00 135.62 113 ARG B C 1
ATOM 2710 O O . ARG B 1 93 ? -28.315 34.377 22.984 1.00 136.41 113 ARG B O 1
ATOM 2718 N N . LEU B 1 94 ? -27.292 32.908 21.599 1.00 130.97 114 LEU B N 1
ATOM 2719 C CA . LEU B 1 94 ? -28.454 32.019 21.557 1.00 113.27 114 LEU B CA 1
ATOM 2720 C C . LEU B 1 94 ? -28.814 31.534 22.955 1.00 105.80 114 LEU B C 1
ATOM 2721 O O . LEU B 1 94 ? -29.998 31.392 23.285 1.00 96.04 114 LEU B O 1
ATOM 2726 N N . ALA B 1 95 ? -27.799 31.279 23.786 1.00 111.55 115 ALA B N 1
ATOM 2727 C CA . ALA B 1 95 ? -28.031 30.874 25.165 1.00 115.62 115 ALA B CA 1
ATOM 2728 C C . ALA B 1 95 ? -28.827 31.931 25.920 1.00 127.64 115 ALA B C 1
ATOM 2729 O O . ALA B 1 95 ? -29.815 31.611 26.586 1.00 121.24 115 ALA B O 1
ATOM 2731 N N . ASN B 1 96 ? -28.425 33.205 25.806 1.00 149.76 116 ASN B N 1
ATOM 2732 C CA . ASN B 1 96 ? -29.166 34.287 26.456 1.00 153.99 116 ASN B CA 1
ATOM 2733 C C . ASN B 1 96 ? -30.583 34.380 25.907 1.00 153.77 116 ASN B C 1
ATOM 2734 O O . ASN B 1 96 ? -31.559 34.459 26.661 1.00 159.65 116 ASN B O 1
ATOM 2739 N N .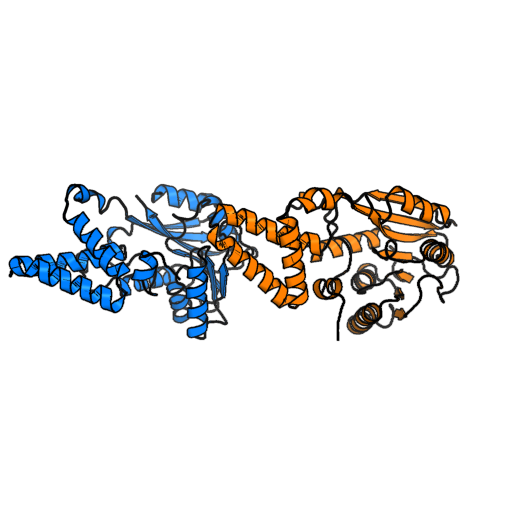 GLU B 1 97 ? -30.702 34.376 24.585 1.00 145.36 117 GLU B N 1
ATOM 2740 C CA . GLU B 1 97 ? -31.945 34.629 23.878 1.00 145.49 117 GLU B CA 1
ATOM 2741 C C . GLU B 1 97 ? -32.968 33.508 24.007 1.00 145.27 117 GLU B C 1
ATOM 2742 O O . GLU B 1 97 ? -34.106 33.690 23.565 1.00 143.91 117 GLU B O 1
ATOM 2748 N N . THR B 1 98 ? -32.594 32.345 24.530 1.00 144.37 118 THR B N 1
ATOM 2749 C CA . THR B 1 98 ? -33.539 31.248 24.714 1.00 139.40 118 THR B CA 1
ATOM 2750 C C . THR B 1 98 ? -34.112 31.191 26.140 1.00 141.85 118 THR B C 1
ATOM 2751 O O . THR B 1 98 ? -34.873 30.267 26.464 1.00 138.49 118 THR B O 1
ATOM 2755 N N . GLY B 1 99 ? -33.785 32.176 26.985 1.00 135.40 119 GLY B N 1
ATOM 2756 C CA . GLY B 1 99 ? -34.114 32.149 28.394 1.00 128.32 119 GLY B CA 1
ATOM 2757 C C . GLY B 1 99 ? -33.290 31.161 29.173 1.00 131.77 119 GLY B C 1
ATOM 2758 O O . GLY B 1 99 ? -33.568 30.928 30.354 1.00 142.64 119 GLY B O 1
ATOM 2759 N N . LEU B 1 100 ? -32.285 30.570 28.525 1.00 122.58 120 LEU B N 1
ATOM 2760 C CA . LEU B 1 100 ? -31.401 29.557 29.081 1.00 118.46 120 LEU B CA 1
ATOM 2761 C C . LEU B 1 100 ? -30.075 30.108 29.600 1.00 125.89 120 LEU B C 1
ATOM 2762 O O . LEU B 1 100 ? -29.190 29.322 29.959 1.00 129.70 120 LEU B O 1
ATOM 2767 N N . ALA B 1 101 ? -29.896 31.432 29.611 1.00 129.95 121 ALA B N 1
ATOM 2768 C CA . ALA B 1 101 ? -28.625 32.006 30.051 1.00 133.31 121 ALA B CA 1
ATOM 2769 C C . ALA B 1 101 ? -28.258 31.629 31.481 1.00 147.80 121 ALA B C 1
ATOM 2770 O O . ALA B 1 101 ? -27.085 31.742 31.848 1.00 145.91 121 ALA B O 1
ATOM 2772 N N . GLY B 1 102 ? -29.222 31.201 32.301 1.00 162.09 122 GLY B N 1
ATOM 2773 C CA . GLY B 1 102 ? -28.941 30.942 33.703 1.00 172.03 122 GLY B CA 1
ATOM 2774 C C . GLY B 1 102 ? -28.532 29.518 34.030 1.00 179.28 122 GLY B C 1
ATOM 2775 O O . GLY B 1 102 ? -27.847 29.265 35.030 1.00 188.81 122 GLY B O 1
ATOM 2776 N N . SER B 1 103 ? -28.965 28.570 33.202 1.00 163.98 123 SER B N 1
ATOM 2777 C CA . SER B 1 103 ? -28.544 27.185 33.363 1.00 144.67 123 SER B CA 1
ATOM 2778 C C . SER B 1 103 ? -27.295 26.907 32.536 1.00 139.54 123 SER B C 1
ATOM 2779 O O . SER B 1 103 ? -26.222 26.617 33.081 1.00 141.71 123 SER B O 1
ATOM 2782 N N . LEU B 1 104 ? -27.411 27.039 31.219 1.00 132.67 124 LEU B N 1
ATOM 2783 C CA . LEU B 1 104 ? -26.344 26.628 30.321 1.00 127.57 124 LEU B CA 1
ATOM 2784 C C . LEU B 1 104 ? -25.420 27.816 30.057 1.00 113.43 124 LEU B C 1
ATOM 2785 O O . LEU B 1 104 ? -25.864 28.869 29.591 1.00 105.59 124 LEU B O 1
ATOM 2790 N N . GLU B 1 105 ? -24.141 27.643 30.385 1.00 115.90 125 GLU B N 1
ATOM 2791 C CA . GLU B 1 105 ? -23.098 28.642 30.199 1.00 127.60 125 GLU B CA 1
ATOM 2792 C C . GLU B 1 105 ? -21.994 28.122 29.284 1.00 126.78 125 GLU B C 1
ATOM 2793 O O . GLU B 1 105 ? -21.639 26.938 29.316 1.00 111.14 125 GLU B O 1
ATOM 2799 N N . PHE B 1 106 ? -21.432 29.038 28.489 1.00 132.69 126 PHE B N 1
ATOM 2800 C CA . PHE B 1 106 ? -20.290 28.770 27.628 1.00 135.53 126 PHE B CA 1
ATOM 2801 C C . PHE B 1 106 ? -19.103 29.599 28.106 1.00 142.04 126 PHE B C 1
ATOM 2802 O O . PHE B 1 106 ? -19.262 30.752 28.522 1.00 143.33 126 PHE B O 1
ATOM 2810 N N . ASP B 1 107 ? -17.915 28.999 28.061 1.00 147.22 127 ASP B N 1
ATOM 2811 C CA . ASP B 1 107 ? -16.695 29.632 28.542 1.00 160.27 127 ASP B CA 1
ATOM 2812 C C . ASP B 1 107 ? -15.592 29.265 27.558 1.00 162.10 127 ASP B C 1
ATOM 2813 O O . ASP B 1 107 ? -15.446 28.090 27.202 1.00 161.37 127 ASP B O 1
ATOM 2818 N N . LEU B 1 108 ? -14.824 30.263 27.110 1.00 161.06 128 LEU B N 1
ATOM 2819 C CA . LEU B 1 108 ? -13.760 29.999 26.148 1.00 149.00 128 LEU B CA 1
ATOM 2820 C C . LEU B 1 108 ? -12.658 29.232 26.848 1.00 139.85 128 LEU B C 1
ATOM 2821 O O . LEU B 1 108 ? -12.014 29.754 27.768 1.00 134.34 128 LEU B O 1
ATOM 2826 N N . VAL B 1 109 ? -12.407 28.012 26.387 1.00 140.95 129 VAL B N 1
ATOM 2827 C CA . VAL B 1 109 ? -11.505 27.127 27.105 1.00 153.16 129 VAL B CA 1
ATOM 2828 C C . VAL B 1 109 ? -10.789 26.251 26.090 1.00 153.87 129 VAL B C 1
ATOM 2829 O O . VAL B 1 109 ? -11.347 25.858 25.064 1.00 130.35 129 VAL B O 1
ATOM 2833 N N . ASP B 1 110 ? -9.521 26.017 26.372 1.00 178.41 130 ASP B N 1
ATOM 2834 C CA . ASP B 1 110 ? -8.733 25.000 25.703 1.00 183.00 130 ASP B CA 1
ATOM 2835 C C . ASP B 1 110 ? -9.271 23.609 26.059 1.00 176.17 130 ASP B C 1
ATOM 2836 O O . ASP B 1 110 ? -9.610 23.335 27.214 1.00 176.95 130 ASP B O 1
ATOM 2841 N N . GLY B 1 111 ? -9.411 22.745 25.058 1.00 174.47 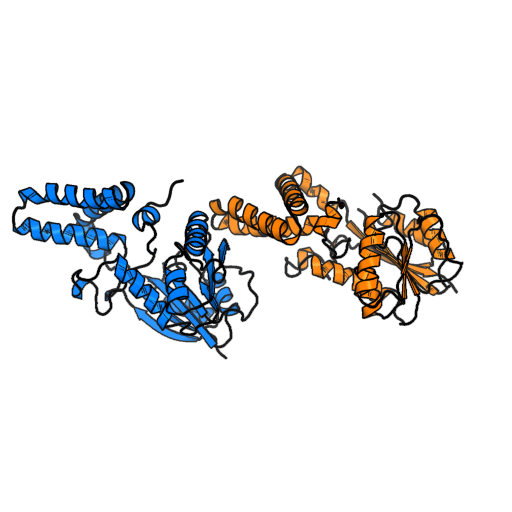131 GLY B N 1
ATOM 2842 C CA . GLY B 1 111 ? -9.911 21.408 25.330 1.00 170.18 131 GLY B CA 1
ATOM 2843 C C . GLY B 1 111 ? -8.907 20.428 25.891 1.00 178.41 131 GLY B C 1
ATOM 2844 O O . GLY B 1 111 ? -9.254 19.280 26.177 1.00 171.40 131 GLY B O 1
ATOM 2845 N N . ALA B 1 112 ? -7.645 20.833 26.003 1.00 194.45 132 ALA B N 1
ATOM 2846 C CA . ALA B 1 112 ? -6.629 20.016 26.660 1.00 198.67 132 ALA B CA 1
ATOM 2847 C C . ALA B 1 112 ? -6.654 20.170 28.178 1.00 183.30 132 ALA B C 1
ATOM 2848 O O . ALA B 1 112 ? -6.441 19.194 28.907 1.00 178.98 132 ALA B O 1
ATOM 2850 N N . GLN B 1 113 ? -6.886 21.392 28.660 1.00 174.10 133 GLN B N 1
ATOM 2851 C CA . GLN B 1 113 ? -6.882 21.736 30.082 1.00 165.79 133 GLN B CA 1
ATOM 2852 C C . GLN B 1 113 ? -8.244 22.274 30.506 1.00 166.93 133 GLN B C 1
ATOM 2853 O O . GLN B 1 113 ? -8.616 23.392 30.129 1.00 170.10 133 GLN B O 1
ATOM 2859 N N . LEU B 1 114 ? -8.971 21.501 31.329 1.00 163.09 134 LEU B N 1
ATOM 2860 C CA . LEU B 1 114 ? -10.283 21.982 31.750 1.00 166.23 134 LEU B CA 1
ATOM 2861 C C . LEU B 1 114 ? -10.209 22.589 33.143 1.00 182.36 134 LEU B C 1
ATOM 2862 O O . LEU B 1 114 ? -9.665 21.954 34.063 1.00 177.46 134 LEU B O 1
ATOM 2867 N N . PRO B 1 115 ? -10.726 23.814 33.329 1.00 195.11 135 PRO B N 1
ATOM 2868 C CA . PRO B 1 115 ? -10.739 24.411 34.675 1.00 197.28 135 PRO B CA 1
ATOM 2869 C C . PRO B 1 115 ? -11.675 23.698 35.627 1.00 200.94 135 PRO B C 1
ATOM 2870 O O . PRO B 1 115 ? -11.487 23.787 36.846 1.00 213.31 135 PRO B O 1
ATOM 2874 N N . TYR B 1 116 ? -12.677 23.003 35.097 1.00 190.39 136 TYR B N 1
ATOM 2875 C CA . TYR B 1 116 ? -13.705 22.369 35.901 1.00 179.54 136 TYR B CA 1
ATOM 2876 C C . TYR B 1 116 ? -13.051 21.347 36.837 1.00 182.24 136 TYR B C 1
ATOM 2877 O O . TYR B 1 116 ? -11.985 20.803 36.529 1.00 185.58 136 TYR B O 1
ATOM 2886 N N . PRO B 1 117 ? -13.644 21.084 37.995 1.00 179.13 137 PRO B N 1
ATOM 2887 C CA . PRO B 1 117 ? -13.051 20.125 38.934 1.00 183.57 137 PRO B CA 1
ATOM 2888 C C . PRO B 1 117 ? -13.286 18.672 38.520 1.00 191.93 137 PRO B C 1
ATOM 2889 O O . PRO B 1 117 ? -13.998 18.371 37.559 1.00 195.09 137 PRO B O 1
ATOM 2893 N N . ASP B 1 118 ? -12.655 17.764 39.275 1.00 192.85 138 ASP B N 1
ATOM 2894 C CA . ASP B 1 118 ? -12.761 16.326 39.031 1.00 190.21 138 ASP B CA 1
ATOM 2895 C C . ASP B 1 118 ? -14.173 15.819 39.342 1.00 181.00 138 ASP B C 1
ATOM 2896 O O . ASP B 1 118 ? -14.840 16.303 40.261 1.00 175.98 138 ASP B O 1
ATOM 2901 N N . GLY B 1 119 ? -14.617 14.815 38.590 1.00 178.80 139 GLY B N 1
ATOM 2902 C CA . GLY B 1 119 ? -15.895 14.173 38.891 1.00 176.91 139 GLY B CA 1
ATOM 2903 C C . GLY B 1 119 ? -17.087 15.110 38.964 1.00 174.89 139 GLY B C 1
ATOM 2904 O O . GLY B 1 119 ? -17.946 14.940 39.840 1.00 173.44 139 GLY B O 1
ATOM 2905 N N . PHE B 1 120 ? -17.157 16.104 38.071 1.00 174.33 140 PHE B N 1
ATOM 2906 C CA . PHE B 1 120 ? -18.151 17.182 38.152 1.00 169.93 140 PHE B CA 1
ATOM 2907 C C . PHE B 1 120 ? -19.440 16.860 37.371 1.00 165.16 140 PHE B C 1
ATOM 2908 O O . PHE B 1 120 ? -20.524 16.806 37.960 1.00 159.74 140 PHE B O 1
ATOM 2916 N N . PHE B 1 121 ? -19.350 16.656 36.052 1.00 163.81 141 PHE B N 1
ATOM 2917 C CA . PHE B 1 121 ? -20.546 16.512 35.222 1.00 155.24 141 PHE B CA 1
ATOM 2918 C C . PHE B 1 121 ? -21.140 15.102 35.287 1.00 153.68 141 PHE B C 1
ATOM 2919 O O . PHE B 1 121 ? -20.427 14.101 35.408 1.00 149.63 141 PHE B O 1
ATOM 2927 N N . GLN B 1 122 ? -22.467 15.031 35.133 1.00 156.26 142 GLN B N 1
ATOM 2928 C CA . GLN B 1 122 ? -23.174 13.762 34.996 1.00 153.44 142 GLN B CA 1
ATOM 2929 C C . GLN B 1 122 ? -23.207 13.245 33.564 1.00 141.63 142 GLN B C 1
ATOM 2930 O O . GLN B 1 122 ? -23.544 12.072 33.356 1.00 140.78 142 GLN B O 1
ATOM 2936 N N . ALA B 1 123 ? -22.918 14.092 32.573 1.00 130.38 143 ALA B N 1
ATOM 2937 C CA . ALA B 1 123 ? -22.788 13.602 31.206 1.00 123.25 143 ALA B CA 1
ATOM 2938 C C . ALA B 1 123 ? -21.880 14.529 30.398 1.00 124.45 143 ALA B C 1
ATOM 2939 O O . ALA B 1 123 ? -21.720 15.710 30.720 1.00 129.68 143 ALA B O 1
ATOM 2941 N N . ALA B 1 124 ? -21.311 13.994 29.312 1.00 118.27 144 ALA B N 1
ATOM 2942 C CA . ALA B 1 124 ? -20.481 14.795 28.417 1.00 109.11 144 ALA B CA 1
ATOM 2943 C C . ALA B 1 124 ? -20.687 14.379 26.967 1.00 111.05 144 ALA B C 1
ATOM 2944 O O . ALA B 1 124 ? -21.039 13.235 26.675 1.00 111.05 144 ALA B O 1
ATOM 2946 N N . TRP B 1 125 ? -20.426 15.326 26.061 1.00 113.43 145 TRP B N 1
ATOM 2947 C CA . TRP B 1 125 ? -20.589 15.197 24.619 1.00 123.47 145 TRP B CA 1
ATOM 2948 C C . TRP B 1 125 ? -19.322 15.600 23.875 1.00 125.34 145 TRP B C 1
ATOM 2949 O O . TRP B 1 125 ? -18.542 16.418 24.356 1.00 123.80 145 TRP B O 1
ATOM 2960 N N . ALA B 1 126 ? -19.082 14.976 22.725 1.00 129.35 146 ALA B N 1
ATOM 2961 C CA . ALA B 1 126 ? -18.340 15.634 21.652 1.00 131.20 146 ALA B CA 1
ATOM 2962 C C . ALA B 1 126 ? -19.063 15.311 20.346 1.00 137.23 146 ALA B C 1
ATOM 2963 O O . ALA B 1 126 ? -19.000 14.170 19.869 1.00 143.45 146 ALA B O 1
ATOM 2965 N N . MET B 1 127 ? -19.722 16.309 19.746 1.00 136.65 147 MET B N 1
ATOM 2966 C CA . MET B 1 127 ? -20.380 16.119 18.451 1.00 132.96 147 MET B CA 1
ATOM 2967 C C . MET B 1 127 ? -19.422 16.543 17.347 1.00 124.32 147 MET B C 1
ATOM 2968 O O . MET B 1 127 ? -19.295 17.729 17.044 1.00 104.00 147 MET B O 1
ATOM 2973 N N . GLN B 1 128 ? -18.829 15.562 16.674 1.00 138.55 148 GLN B N 1
ATOM 2974 C CA . GLN B 1 128 ? -17.962 15.801 15.522 1.00 151.36 148 GLN B CA 1
ATOM 2975 C C . GLN B 1 128 ? -16.879 16.848 15.837 1.00 164.24 148 GLN B C 1
ATOM 2976 O O . GLN B 1 128 ? -16.375 17.539 14.945 1.00 174.12 148 GLN B O 1
ATOM 2982 N N . SER B 1 129 ? -16.515 16.981 17.125 1.00 163.72 149 SER B N 1
ATOM 2983 C CA . SER B 1 129 ? -15.397 17.822 17.561 1.00 151.65 149 SER B CA 1
ATOM 2984 C C . SER B 1 129 ? -14.033 17.126 17.562 1.00 147.70 149 SER B C 1
ATOM 2985 O O . SER B 1 129 ? -13.033 17.737 17.162 1.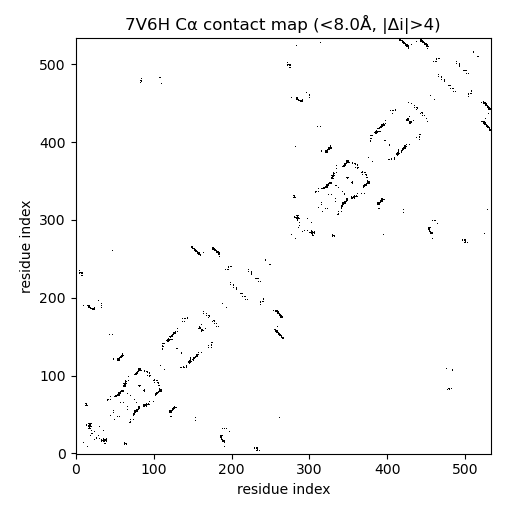00 143.56 149 SER B O 1
ATOM 2988 N N . VAL B 1 130 ? -13.967 15.869 18.024 1.00 143.38 150 VAL B N 1
ATOM 2989 C CA . VAL B 1 130 ? -12.685 15.316 18.474 1.00 144.12 150 VAL B CA 1
ATOM 2990 C C . VAL B 1 130 ? -11.741 14.971 17.317 1.00 144.23 150 VAL B C 1
ATOM 2991 O O . VAL B 1 130 ? -10.515 15.122 17.455 1.00 134.94 150 VAL B O 1
ATOM 2995 N N . VAL B 1 131 ? -12.269 14.536 16.161 1.00 144.01 151 VAL B N 1
ATOM 2996 C CA . VAL B 1 131 ? -11.384 14.167 15.052 1.00 144.19 151 VAL B CA 1
ATOM 2997 C C . VAL B 1 131 ? -10.533 15.362 14.652 1.00 151.58 151 VAL B C 1
ATOM 2998 O O . VAL B 1 131 ? -9.351 15.222 14.305 1.00 153.56 151 VAL B O 1
ATOM 3002 N N . GLN B 1 132 ? -11.120 16.554 14.702 1.00 152.74 152 GLN B N 1
ATOM 3003 C CA . GLN B 1 132 ? -10.432 17.787 14.375 1.00 155.29 152 GLN B CA 1
ATOM 3004 C C . GLN B 1 132 ? -9.951 18.558 15.606 1.00 149.95 152 GLN B C 1
ATOM 3005 O O . GLN B 1 132 ? -9.351 19.626 15.448 1.00 148.51 152 GLN B O 1
ATOM 3011 N N . ILE B 1 133 ? -10.153 18.036 16.823 1.00 155.75 153 ILE B N 1
ATOM 3012 C CA . ILE B 1 133 ? -9.415 18.553 17.976 1.00 159.34 153 ILE B CA 1
ATOM 3013 C C . ILE B 1 133 ? -7.993 18.011 17.910 1.00 174.03 153 ILE B C 1
ATOM 3014 O O . ILE B 1 133 ? -7.771 16.845 17.554 1.00 178.53 153 ILE B O 1
ATOM 3019 N N . VAL B 1 134 ? -7.022 18.878 18.223 1.00 172.33 154 VAL B N 1
ATOM 3020 C CA . VAL B 1 134 ? -5.601 18.556 18.069 1.00 180.73 154 VAL B CA 1
ATOM 3021 C C . VAL B 1 134 ? -5.102 17.675 19.215 1.00 197.06 154 VAL B C 1
ATOM 3022 O O . VAL B 1 134 ? -4.373 16.700 18.987 1.00 199.57 154 VAL B O 1
ATOM 3026 N N . ASP B 1 135 ? -5.456 18.007 20.465 1.00 198.35 155 ASP B N 1
ATOM 3027 C CA . ASP B 1 135 ? -5.025 17.211 21.619 1.00 196.09 155 ASP B CA 1
ATOM 3028 C C . ASP B 1 135 ? -6.174 16.308 22.056 1.00 194.24 155 ASP B C 1
ATOM 3029 O O . ASP B 1 135 ? -7.000 16.671 22.898 1.00 187.39 155 ASP B O 1
ATOM 3034 N N . GLN B 1 136 ? -6.139 15.074 21.541 1.00 198.37 156 GLN B N 1
ATOM 3035 C CA . GLN B 1 136 ? -7.185 14.063 21.657 1.00 192.15 156 GLN B CA 1
ATOM 3036 C C . GLN B 1 136 ? -7.086 13.228 22.934 1.00 193.19 156 GLN B C 1
ATOM 3037 O O . GLN B 1 136 ? -8.068 13.092 23.677 1.00 197.83 156 GLN B O 1
ATOM 3043 N N . ALA B 1 137 ? -5.896 12.685 23.207 1.00 187.85 157 ALA B N 1
ATOM 3044 C CA . ALA B 1 137 ? -5.690 11.882 24.407 1.00 178.72 157 ALA B CA 1
ATOM 3045 C C . ALA B 1 137 ? -5.972 12.697 25.660 1.00 177.35 157 ALA B C 1
ATOM 3046 O O . ALA B 1 137 ? -6.757 12.278 26.517 1.00 174.67 157 ALA B O 1
ATOM 3048 N N . ALA B 1 138 ? -5.320 13.864 25.787 1.00 177.73 158 ALA B N 1
ATOM 3049 C CA . ALA B 1 138 ? -5.546 14.738 26.939 1.00 176.21 158 ALA B CA 1
ATOM 3050 C C . ALA B 1 138 ? -7.003 15.163 27.029 1.00 175.62 158 ALA B C 1
ATOM 3051 O O . ALA B 1 138 ? -7.553 15.275 28.131 1.00 178.12 158 ALA B O 1
ATOM 3053 N N . ALA B 1 139 ? -7.625 15.476 25.890 1.00 168.72 159 ALA B N 1
ATOM 3054 C CA . ALA B 1 139 ? -9.046 15.792 25.919 1.00 160.26 159 ALA B CA 1
ATOM 3055 C C . ALA B 1 139 ? -9.851 14.657 26.557 1.00 166.36 159 ALA B C 1
ATOM 3056 O O . ALA B 1 139 ? -10.731 14.915 27.388 1.00 176.87 159 ALA B O 1
ATOM 3058 N N . ILE B 1 140 ? -9.556 13.393 26.205 1.00 161.98 160 ILE B N 1
ATOM 3059 C CA . ILE B 1 140 ? -10.418 12.293 26.659 1.00 153.89 160 ILE B CA 1
ATOM 3060 C C . ILE B 1 140 ? -10.076 11.815 28.083 1.00 167.12 160 ILE B C 1
ATOM 3061 O O . ILE B 1 140 ? -10.982 11.521 28.878 1.00 164.13 160 ILE B O 1
ATOM 3066 N N . ARG B 1 141 ? -8.786 11.682 28.429 1.00 174.06 161 ARG B N 1
ATOM 3067 C CA . ARG B 1 141 ? -8.437 11.456 29.834 1.00 191.75 161 ARG B CA 1
ATOM 3068 C C . ARG B 1 141 ? -8.984 12.578 30.715 1.00 216.79 161 ARG B C 1
ATOM 3069 O O . ARG B 1 141 ? -9.342 12.343 31.880 1.00 226.86 161 ARG B O 1
ATOM 3077 N N . GLU B 1 142 ? -9.020 13.805 30.175 1.00 221.74 162 GLU B N 1
ATOM 3078 C CA . GLU B 1 142 ? -9.634 14.944 30.859 1.00 213.65 162 GLU B CA 1
ATOM 3079 C C . GLU B 1 142 ? -11.122 14.697 31.099 1.00 208.86 162 GLU B C 1
ATOM 3080 O O . GLU B 1 142 ? -11.622 14.894 32.212 1.00 212.07 162 GLU B O 1
ATOM 3086 N N . VAL B 1 143 ? -11.847 14.258 30.061 1.00 201.44 163 VAL B N 1
ATOM 3087 C CA . VAL B 1 143 ? -13.287 14.017 30.197 1.00 193.52 163 VAL B CA 1
ATOM 3088 C C . VAL B 1 143 ? -13.567 12.890 31.194 1.00 188.02 163 VAL B C 1
ATOM 3089 O O . VAL B 1 143 ? -14.544 12.947 31.955 1.00 185.68 163 VAL B O 1
ATOM 3093 N N . HIS B 1 144 ? -12.719 11.856 31.220 1.00 186.06 164 HIS B N 1
ATOM 3094 C CA . HIS B 1 144 ? -12.848 10.828 32.254 1.00 183.98 164 HIS B CA 1
ATOM 3095 C C . HIS B 1 144 ? -12.626 11.410 33.646 1.00 179.34 164 HIS B C 1
ATOM 3096 O O . HIS B 1 144 ? -13.383 11.109 34.578 1.00 173.44 164 HIS B O 1
ATOM 3103 N N . ARG B 1 145 ? -11.576 12.231 33.807 1.00 185.03 165 ARG B N 1
ATOM 3104 C CA . ARG B 1 145 ? -11.338 12.933 35.072 1.00 182.57 165 ARG B CA 1
ATOM 3105 C C . ARG B 1 145 ? -12.571 13.711 35.517 1.00 193.80 165 ARG B C 1
ATOM 3106 O O . ARG B 1 145 ? -12.875 13.786 36.716 1.00 188.70 165 ARG B O 1
ATOM 3114 N N . ILE B 1 146 ? -13.269 14.325 34.554 1.00 205.76 166 ILE B N 1
ATOM 3115 C CA . ILE B 1 146 ? -14.382 15.237 34.817 1.00 205.11 166 ILE B CA 1
ATOM 3116 C C . ILE B 1 146 ? -15.675 14.495 35.175 1.00 206.20 166 ILE B C 1
ATOM 3117 O O . ILE B 1 146 ? -16.489 15.010 35.947 1.00 216.74 166 ILE B O 1
ATOM 3122 N N . LEU B 1 147 ? -15.904 13.298 34.639 1.00 186.80 167 LEU B N 1
ATOM 3123 C CA . LEU B 1 147 ? -17.195 12.653 34.843 1.00 166.01 167 LEU B CA 1
ATOM 3124 C C . LEU B 1 147 ? -17.324 11.949 36.192 1.00 183.13 167 LEU B C 1
ATOM 3125 O O . LEU B 1 147 ? -16.341 11.540 36.822 1.00 183.25 167 LEU B O 1
ATOM 3130 N N . GLU B 1 148 ? -18.575 11.850 36.633 1.00 192.87 168 GLU B N 1
ATOM 3131 C CA . GLU B 1 148 ? -18.987 10.929 37.680 1.00 199.65 168 GLU B CA 1
ATOM 3132 C C . GLU B 1 148 ? -18.714 9.487 37.251 1.00 197.20 168 GLU B C 1
ATOM 3133 O O . GLU B 1 148 ? -18.897 9.148 36.075 1.00 203.26 168 GLU B O 1
ATOM 3139 N N . PRO B 1 149 ? -18.304 8.609 38.167 1.00 187.49 169 PRO B N 1
ATOM 3140 C CA . PRO B 1 149 ? -18.457 7.172 37.911 1.00 180.87 169 PRO B CA 1
ATOM 3141 C C . PRO B 1 149 ? -19.901 6.846 37.558 1.00 178.04 169 PRO B C 1
ATOM 3142 O O . PRO B 1 149 ? -20.835 7.243 38.256 1.00 181.35 169 PRO B O 1
ATOM 3146 N N . GLY B 1 150 ? -20.085 6.106 36.469 1.00 171.05 170 GLY B N 1
ATOM 3147 C CA . GLY B 1 150 ? -21.405 5.863 35.931 1.00 163.65 170 GLY B CA 1
ATOM 3148 C C . GLY B 1 150 ? -21.903 6.931 34.983 1.00 153.79 170 GLY B C 1
ATOM 3149 O O . GLY B 1 150 ? -22.921 6.708 34.313 1.00 153.85 170 GLY B O 1
ATOM 3150 N N . GLY B 1 151 ? -21.244 8.090 34.938 1.00 151.85 171 GLY B N 1
ATOM 3151 C CA . GLY B 1 151 ? -21.653 9.151 34.026 1.00 146.43 171 GLY B CA 1
ATOM 3152 C C . GLY B 1 151 ? -21.269 8.839 32.587 1.00 140.16 171 GLY B C 1
ATOM 3153 O O . GLY B 1 151 ? -20.137 8.444 32.297 1.00 126.79 171 GLY B O 1
ATOM 3154 N N . ARG B 1 152 ? -22.219 9.068 31.673 1.00 142.51 172 ARG B N 1
ATOM 3155 C CA . ARG B 1 152 ? -22.048 8.788 30.247 1.00 148.75 172 ARG B CA 1
ATOM 3156 C C . ARG B 1 152 ? -21.319 9.892 29.461 1.00 147.77 172 ARG B C 1
ATOM 3157 O O . ARG B 1 152 ? -21.331 11.074 29.830 1.00 149.63 172 ARG B O 1
ATOM 3165 N N . PHE B 1 153 ? -20.678 9.472 28.356 1.00 147.05 173 PHE B N 1
ATOM 3166 C CA . PHE B 1 153 ? -19.935 10.331 27.420 1.00 147.43 173 PHE B CA 1
ATOM 3167 C C . PHE B 1 153 ? -20.217 9.908 25.980 1.00 142.05 173 PHE B C 1
ATOM 3168 O O . PHE B 1 153 ? -19.910 8.769 25.612 1.00 147.13 173 PHE B O 1
ATOM 3176 N N . VAL B 1 154 ? -20.741 10.820 25.149 1.00 137.83 174 VAL B N 1
ATOM 3177 C CA . VAL B 1 154 ? -21.188 10.483 23.787 1.00 137.05 174 VAL B CA 1
ATOM 3178 C C . VAL B 1 154 ? -20.418 11.339 22.785 1.00 135.53 174 VAL B C 1
ATOM 3179 O O . VAL B 1 154 ? -20.666 12.546 22.668 1.00 127.81 174 VAL B O 1
ATOM 3183 N N . LEU B 1 155 ? -19.546 10.696 22.012 1.00 144.05 175 LEU B N 1
ATOM 3184 C CA . LEU B 1 155 ? -18.753 11.297 20.949 1.00 155.45 175 LEU B CA 1
ATOM 3185 C C . LEU B 1 155 ? -19.170 10.719 19.597 1.00 155.37 175 LEU B C 1
ATOM 3186 O O . LEU B 1 155 ? -19.657 9.593 19.516 1.00 153.80 175 LEU B O 1
ATOM 3191 N N . GLY B 1 156 ? -19.007 11.503 18.538 1.00 151.90 176 GLY B N 1
ATOM 3192 C CA . GLY B 1 156 ? -19.156 10.971 17.192 1.00 146.54 176 GLY B CA 1
ATOM 3193 C C . GLY B 1 156 ? -18.254 11.723 16.244 1.00 146.29 176 GLY B C 1
ATOM 3194 O O . GLY B 1 156 ? -17.912 12.882 16.488 1.00 143.49 176 GLY B O 1
ATOM 3195 N N . ASP B 1 157 ? -17.845 11.053 15.160 1.00 149.27 177 ASP B N 1
ATOM 3196 C CA . ASP B 1 157 ? -16.831 11.626 14.265 1.00 157.86 177 ASP B CA 1
ATOM 3197 C C . ASP B 1 157 ? -16.691 10.809 12.985 1.00 160.55 177 ASP B C 1
ATOM 3198 O O . ASP B 1 157 ? -17.435 9.857 12.736 1.00 158.57 177 ASP B O 1
ATOM 3203 N N . ILE B 1 158 ? -15.723 11.222 12.158 1.00 165.49 178 ILE B N 1
ATOM 3204 C CA . ILE B 1 158 ? -15.527 10.715 10.804 1.00 175.60 178 ILE B CA 1
ATOM 3205 C C . ILE B 1 158 ? -14.500 9.579 10.794 1.00 186.98 178 ILE B C 1
ATOM 3206 O O . ILE B 1 158 ? -13.492 9.633 11.511 1.00 192.31 178 ILE B O 1
ATOM 3211 N N . ILE B 1 159 ? -14.733 8.572 9.934 1.00 186.67 179 ILE B N 1
ATOM 3212 C CA . ILE B 1 159 ? -13.985 7.311 9.839 1.00 188.54 179 ILE B CA 1
ATOM 3213 C C . ILE B 1 159 ? -13.819 6.917 8.373 1.00 177.70 179 ILE B C 1
ATOM 3214 O O . ILE B 1 159 ? -13.994 7.747 7.480 1.00 172.89 179 ILE B O 1
ATOM 3219 N N . THR B 1 160 ? -13.373 5.686 8.120 1.00 172.77 180 THR B N 1
ATOM 3220 C CA . THR B 1 160 ? -13.367 5.135 6.760 1.00 160.96 180 THR B CA 1
ATOM 3221 C C . THR B 1 160 ? -14.495 4.119 6.580 1.00 160.98 180 THR B C 1
ATOM 3222 O O . THR B 1 160 ? -15.431 4.336 5.805 1.00 157.23 180 THR B O 1
ATOM 3226 N N . ALA B 1 177 ? -9.795 11.527 8.866 1.00 185.71 197 ALA B N 1
ATOM 3227 C CA . ALA B 1 177 ? -8.491 11.467 9.523 1.00 198.33 197 ALA B CA 1
ATOM 3228 C C . ALA B 1 177 ? -8.257 10.099 10.173 1.00 202.33 197 ALA B C 1
ATOM 3229 O O . ALA B 1 177 ? -7.275 9.417 9.881 1.00 197.80 197 ALA B O 1
ATOM 3231 N N . HIS B 1 178 ? -9.145 9.733 11.091 1.00 205.62 198 HIS B N 1
ATOM 3232 C CA . HIS B 1 178 ? -9.030 8.519 11.882 1.00 206.23 198 HIS B CA 1
ATOM 3233 C C . HIS B 1 178 ? -9.906 7.425 11.260 1.00 206.29 198 HIS B C 1
ATOM 3234 O O . HIS B 1 178 ? -10.561 7.627 10.232 1.00 207.81 198 HIS B O 1
ATOM 3241 N N . THR B 1 179 ? -9.930 6.252 11.893 1.00 201.99 199 THR B N 1
ATOM 3242 C CA . THR B 1 179 ? -10.758 5.142 11.434 1.00 195.17 199 THR B CA 1
ATOM 3243 C C . THR B 1 179 ? -11.537 4.554 12.602 1.00 187.82 199 THR B C 1
ATOM 3244 O O . THR B 1 179 ? -11.288 4.866 13.770 1.00 183.74 199 THR B O 1
ATOM 3248 N N . LEU B 1 180 ? -12.478 3.670 12.246 1.00 185.00 200 LEU B N 1
ATOM 3249 C CA . LEU B 1 180 ? -13.420 3.087 13.203 1.00 176.36 200 LEU B CA 1
ATOM 3250 C C . LEU B 1 180 ? -12.713 2.406 14.377 1.00 172.31 200 LEU B C 1
ATOM 3251 O O . LEU B 1 180 ? -13.177 2.481 15.523 1.00 163.69 200 LEU B O 1
ATOM 3256 N N . ASN B 1 181 ? -11.608 1.713 14.101 1.00 173.87 201 ASN B N 1
ATOM 3257 C CA . ASN B 1 181 ? -10.829 1.046 15.144 1.00 175.36 201 ASN B CA 1
ATOM 3258 C C . ASN B 1 181 ? -10.182 2.027 16.125 1.00 180.05 201 ASN B C 1
ATOM 3259 O O . ASN B 1 181 ? -10.276 1.860 17.353 1.00 175.60 201 ASN B O 1
ATOM 3264 N N . SER B 1 182 ? -9.515 3.057 15.599 1.00 192.28 202 SER B N 1
ATOM 3265 C CA . SER B 1 182 ? -8.645 3.891 16.427 1.00 206.66 202 SER B CA 1
ATOM 3266 C C . SER B 1 182 ? -9.420 4.651 17.505 1.00 223.32 202 SER B C 1
ATOM 3267 O O . SER B 1 182 ? -8.940 4.787 18.642 1.00 220.73 202 SER B O 1
ATOM 3270 N N . PHE B 1 183 ? -10.628 5.129 17.177 1.00 241.26 203 PHE B N 1
ATOM 3271 C CA . PHE B 1 183 ? -11.476 5.784 18.176 1.00 245.70 203 PHE B CA 1
ATOM 3272 C C . PHE B 1 183 ? -11.785 4.847 19.344 1.00 241.14 203 PHE B C 1
ATOM 3273 O O . PHE B 1 183 ? -11.569 5.195 20.519 1.00 243.74 203 PHE B O 1
ATOM 3281 N N . THR B 1 184 ? -12.280 3.643 19.031 1.00 220.35 204 THR B N 1
ATOM 3282 C CA . THR B 1 184 ? -12.586 2.664 20.068 1.00 196.17 204 THR B CA 1
ATOM 3283 C C . THR B 1 184 ? -11.367 2.443 20.949 1.00 190.42 204 THR B C 1
ATOM 3284 O O . THR B 1 184 ? -11.483 2.314 22.181 1.00 183.58 204 THR B O 1
ATOM 3288 N N . ALA B 1 185 ? -10.179 2.462 20.327 1.00 184.97 205 ALA B N 1
ATOM 3289 C CA . ALA B 1 185 ? -8.933 2.338 21.075 1.00 187.63 205 ALA B CA 1
ATOM 3290 C C . ALA B 1 185 ? -8.754 3.467 22.096 1.00 194.74 205 ALA B C 1
ATOM 3291 O O . ALA B 1 185 ? -8.625 3.204 23.300 1.00 208.59 205 ALA B O 1
ATOM 3293 N N . LEU B 1 186 ? -8.760 4.738 21.653 1.00 194.82 206 LEU B N 1
ATOM 3294 C CA . LEU B 1 186 ? -8.454 5.821 22.604 1.00 191.15 206 LEU B CA 1
ATOM 3295 C C . LEU B 1 186 ? -9.492 5.913 23.723 1.00 212.15 206 LEU B C 1
ATOM 3296 O O . LEU B 1 186 ? -9.147 6.221 24.875 1.00 213.02 206 LEU B O 1
ATOM 3301 N N . VAL B 1 187 ? -10.769 5.667 23.415 1.00 224.73 207 VAL B N 1
ATOM 3302 C CA . VAL B 1 187 ? -11.762 5.860 24.474 1.00 231.87 207 VAL B CA 1
ATOM 3303 C C . VAL B 1 187 ? -11.813 4.670 25.447 1.00 242.86 207 VAL B C 1
ATOM 3304 O O . VAL B 1 187 ? -12.081 4.866 26.640 1.00 247.96 207 VAL B O 1
ATOM 3308 N N . SER B 1 188 ? -11.554 3.431 24.999 1.00 244.16 208 SER B N 1
ATOM 3309 C CA . SER B 1 188 ? -11.475 2.351 25.988 1.00 240.96 208 SER B CA 1
ATOM 3310 C C . SER B 1 188 ? -10.202 2.452 26.835 1.00 230.80 208 SER B C 1
ATOM 3311 O O . SER B 1 188 ? -10.227 2.150 28.035 1.00 232.71 208 SER B O 1
ATOM 3314 N N . GLU B 1 189 ? -9.077 2.853 26.225 1.00 223.12 209 GLU B N 1
ATOM 3315 C CA . GLU B 1 189 ? -7.800 3.027 26.925 1.00 213.23 209 GLU B CA 1
ATOM 3316 C C . GLU B 1 189 ? -7.651 4.354 27.680 1.00 215.15 209 GLU B C 1
ATOM 3317 O O . GLU B 1 189 ? -6.607 4.559 28.310 1.00 213.60 209 GLU B O 1
ATOM 3323 N N . ALA B 1 190 ? -8.625 5.267 27.638 1.00 216.86 210 ALA B N 1
ATOM 3324 C CA . ALA B 1 190 ? -8.536 6.494 28.432 1.00 210.05 210 ALA B CA 1
ATOM 3325 C C . ALA B 1 190 ? -9.205 6.383 29.802 1.00 201.18 210 ALA B C 1
ATOM 3326 O O . ALA B 1 190 ? -9.267 7.380 30.531 1.00 196.96 210 ALA B O 1
ATOM 3328 N N . GLY B 1 191 ? -9.685 5.196 30.174 1.00 194.69 211 GLY B N 1
ATOM 3329 C CA . GLY B 1 191 ? -10.310 4.948 31.458 1.00 189.59 211 GLY B CA 1
ATOM 3330 C C . GLY B 1 191 ? -11.801 4.711 31.385 1.00 189.25 211 GLY B C 1
ATOM 3331 O O . GLY B 1 191 ? -12.403 4.300 32.386 1.00 178.45 211 GLY B O 1
ATOM 3332 N N . PHE B 1 192 ? -12.419 4.971 30.241 1.00 193.51 212 PHE B N 1
ATOM 3333 C CA . PHE B 1 192 ? -13.845 4.752 30.092 1.00 201.83 212 PHE B CA 1
ATOM 3334 C C . PHE B 1 192 ? -14.146 3.262 29.942 1.00 204.32 212 PHE B C 1
ATOM 3335 O O . PHE B 1 192 ? -13.292 2.454 29.568 1.00 209.71 212 PHE B O 1
ATOM 3343 N N . GLU B 1 193 ? -15.384 2.912 30.249 1.00 203.92 213 GLU B N 1
ATOM 3344 C CA . GLU B 1 193 ? -15.906 1.564 30.076 1.00 201.51 213 GLU B CA 1
ATOM 3345 C C . GLU B 1 193 ? -16.723 1.595 28.789 1.00 188.54 213 GLU B C 1
ATOM 3346 O O . GLU B 1 193 ? -17.843 2.114 28.779 1.00 183.13 213 GLU B O 1
ATOM 3352 N N . ILE B 1 194 ? -16.192 1.012 27.714 1.00 187.06 214 ILE B N 1
ATOM 3353 C CA . ILE B 1 194 ? -16.833 1.180 26.411 1.00 189.73 214 ILE B CA 1
ATOM 3354 C C . ILE B 1 194 ? -18.003 0.221 26.330 1.00 181.97 214 ILE B C 1
ATOM 3355 O O . ILE B 1 194 ? -17.831 -1.000 26.379 1.00 192.48 214 ILE B O 1
ATOM 3360 N N . LEU B 1 195 ? -19.200 0.771 26.251 1.00 162.32 215 LEU B N 1
ATOM 3361 C CA . LEU B 1 195 ? -20.372 -0.060 26.113 1.00 159.29 215 LEU B CA 1
ATOM 3362 C C . LEU B 1 195 ? -20.998 -0.059 24.723 1.00 157.46 215 LEU B C 1
ATOM 3363 O O . LEU B 1 195 ? -21.840 -0.922 24.450 1.00 156.52 215 LEU B O 1
ATOM 3368 N N . GLU B 1 196 ? -20.588 0.830 23.820 1.00 154.71 216 GLU B N 1
ATOM 3369 C CA . GLU B 1 196 ? -21.226 0.872 22.507 1.00 156.92 216 GLU B CA 1
ATOM 3370 C C . GLU B 1 196 ? -20.322 1.543 21.482 1.00 155.64 216 GLU B C 1
ATOM 3371 O O . GLU B 1 196 ? -19.669 2.542 21.794 1.00 155.49 216 GLU B O 1
ATOM 3377 N N . VAL B 1 197 ? -20.341 1.029 20.250 1.00 154.65 217 VAL B N 1
ATOM 3378 C CA . VAL B 1 197 ? -19.713 1.675 19.094 1.00 151.02 217 VAL B CA 1
ATOM 3379 C C . VAL B 1 197 ? -20.501 1.289 17.849 1.00 155.41 217 VAL B C 1
ATOM 3380 O O . VAL B 1 197 ? -20.993 0.159 17.745 1.00 148.71 217 VAL B O 1
ATOM 3384 N N . THR B 1 198 ? -20.645 2.232 16.909 1.00 160.47 218 THR B N 1
ATOM 3385 C CA . THR B 1 198 ? -21.412 1.933 15.705 1.00 161.92 218 THR B CA 1
ATOM 3386 C C . THR B 1 198 ? -20.867 2.668 14.479 1.00 161.97 218 THR B C 1
ATOM 3387 O O . THR B 1 198 ? -20.514 3.854 14.550 1.00 152.41 218 THR B O 1
ATOM 3391 N N . ASP B 1 199 ? -20.847 1.944 13.349 1.00 173.34 219 ASP B N 1
ATOM 3392 C CA . ASP B 1 199 ? -20.496 2.481 12.036 1.00 178.96 219 ASP B CA 1
ATOM 3393 C C . ASP B 1 199 ? -21.758 2.986 11.349 1.00 181.68 219 ASP B C 1
ATOM 3394 O O . ASP B 1 199 ? -22.577 2.200 10.858 1.00 181.26 219 ASP B O 1
ATOM 3399 N N . LEU B 1 200 ? -21.875 4.304 11.268 1.00 181.33 220 LEU B N 1
ATOM 3400 C CA . LEU B 1 200 ? -23.015 4.980 10.678 1.00 177.84 220 LEU B CA 1
ATOM 3401 C C . LEU B 1 200 ? -22.780 5.399 9.243 1.00 177.58 220 LEU B C 1
ATOM 3402 O O . LEU B 1 200 ? -23.599 6.144 8.696 1.00 181.86 220 LEU B O 1
ATOM 3407 N N . THR B 1 201 ? -21.669 4.972 8.635 1.00 174.96 221 THR B N 1
ATOM 3408 C CA . THR B 1 201 ? -21.335 5.355 7.267 1.00 166.24 221 THR B CA 1
ATOM 3409 C C . THR B 1 201 ? -22.605 5.209 6.440 1.00 151.65 221 THR B C 1
ATOM 3410 O O . THR B 1 201 ? -22.954 6.084 5.642 1.00 144.36 221 THR B O 1
ATOM 3414 N N . ALA B 1 202 ? -23.347 4.138 6.713 1.00 147.06 222 ALA B N 1
ATOM 3415 C CA . ALA B 1 202 ? -24.584 3.880 5.994 1.00 138.08 222 ALA B CA 1
ATOM 3416 C C . ALA B 1 202 ? -25.610 4.997 6.183 1.00 131.48 222 ALA B C 1
ATOM 3417 O O . ALA B 1 202 ? -26.330 5.351 5.241 1.00 123.36 222 ALA B O 1
ATOM 3419 N N . GLN B 1 203 ? -25.710 5.547 7.394 1.00 137.17 223 GLN B N 1
ATOM 3420 C CA . GLN B 1 203 ? -26.859 6.356 7.802 1.00 142.54 223 GLN B CA 1
ATOM 3421 C C . GLN B 1 203 ? -26.662 7.875 7.783 1.00 136.81 223 GLN B C 1
ATOM 3422 O O . GLN B 1 203 ? -27.580 8.597 8.181 1.00 125.08 223 GLN B O 1
ATOM 3428 N N . THR B 1 204 ? -25.523 8.393 7.340 1.00 146.57 224 THR B N 1
ATOM 3429 C CA . THR B 1 204 ? -25.223 9.805 7.551 1.00 149.45 224 THR B CA 1
ATOM 3430 C C . THR B 1 204 ? -24.840 10.527 6.264 1.00 142.87 224 THR B C 1
ATOM 3431 O O . THR B 1 204 ? -24.403 9.907 5.291 1.00 151.16 224 THR B O 1
ATOM 3435 N N . ARG B 1 205 ? -25.027 11.858 6.275 1.00 123.01 225 ARG B N 1
ATOM 3436 C CA . ARG B 1 205 ? -24.461 12.748 5.261 1.00 105.58 225 ARG B CA 1
ATOM 3437 C C . ARG B 1 205 ? -24.066 14.111 5.819 1.00 106.09 225 ARG B C 1
ATOM 3438 O O . ARG B 1 205 ? -24.762 14.694 6.656 1.00 97.75 225 ARG B O 1
ATOM 3446 N N . CYS B 1 206 ? -22.970 14.633 5.260 1.00 113.12 226 CYS B N 1
ATOM 3447 C CA . CYS B 1 206 ? -22.534 16.017 5.414 1.00 90.26 226 CYS B CA 1
ATOM 3448 C C . CYS B 1 206 ? -23.620 16.995 4.956 1.00 81.98 226 CYS B C 1
ATOM 3449 O O . CYS B 1 206 ? -24.325 16.749 3.973 1.00 84.34 226 CYS B O 1
ATOM 3452 N N . MET B 1 207 ? -23.765 18.109 5.683 1.00 80.25 227 MET B N 1
ATOM 3453 C CA . MET B 1 207 ? -24.616 19.214 5.222 1.00 66.11 227 MET B CA 1
ATOM 3454 C C . MET B 1 207 ? -24.310 19.609 3.773 1.00 88.05 227 MET B C 1
ATOM 3455 O O . MET B 1 207 ? -25.217 19.714 2.933 1.00 89.96 227 MET B O 1
ATOM 3460 N N . VAL B 1 208 ? -23.040 19.899 3.472 1.00 90.57 228 VAL B N 1
ATOM 3461 C CA . VAL B 1 208 ? -22.700 20.326 2.116 1.00 89.98 228 VAL B CA 1
ATOM 3462 C C . VAL B 1 208 ? -22.973 19.210 1.125 1.00 92.05 228 VAL B C 1
ATOM 3463 O O . VAL B 1 208 ? -23.566 19.422 0.054 1.00 91.80 228 VAL B O 1
ATOM 3467 N N . SER B 1 209 ? -22.527 18.002 1.466 1.00 99.05 229 SER B N 1
ATOM 3468 C CA . SER B 1 209 ? -22.775 16.859 0.602 1.00 102.29 229 SER B CA 1
ATOM 3469 C C . SER B 1 209 ? -24.269 16.707 0.319 1.00 99.03 229 SER B C 1
ATOM 3470 O O . SER B 1 209 ? -24.657 16.430 -0.819 1.00 109.72 229 SER B O 1
ATOM 3473 N N . TRP B 1 210 ? -25.125 16.974 1.316 1.00 81.23 230 TRP B N 1
ATOM 3474 C CA . TRP B 1 210 ? -26.567 16.901 1.079 1.00 82.41 230 TRP B CA 1
ATOM 3475 C C . TRP B 1 210 ? -27.043 17.978 0.106 1.00 87.26 230 TRP B C 1
ATOM 3476 O O . TRP B 1 210 ? -27.756 17.670 -0.855 1.00 94.43 230 TRP B O 1
ATOM 3487 N N . TYR B 1 211 ? -26.729 19.256 0.371 1.00 87.80 231 TYR B N 1
ATOM 3488 C CA . TYR B 1 211 ? -27.134 20.312 -0.568 1.00 84.94 231 TYR B CA 1
ATOM 3489 C C . TYR B 1 211 ? -26.751 19.967 -2.003 1.00 87.54 231 TYR B C 1
ATOM 3490 O O . TYR B 1 211 ? -27.559 20.146 -2.935 1.00 87.03 231 TYR B O 1
ATOM 3499 N N . VAL B 1 212 ? -25.526 19.463 -2.203 1.00 85.76 232 VAL B N 1
ATOM 3500 C CA . VAL B 1 212 ? -25.139 19.038 -3.545 1.00 86.46 232 VAL B CA 1
ATOM 3501 C C . VAL B 1 212 ? -26.023 17.878 -4.022 1.00 93.25 232 VAL B C 1
ATOM 3502 O O . VAL B 1 212 ? -26.427 17.822 -5.197 1.00 85.84 232 VAL B O 1
ATOM 3506 N N . ASP B 1 213 ? -26.391 16.969 -3.108 1.00 94.69 233 ASP B N 1
ATOM 3507 C CA . ASP B 1 213 ? -27.243 15.840 -3.488 1.00 81.57 233 ASP B CA 1
ATOM 3508 C C . ASP B 1 213 ? -28.580 16.323 -4.038 1.00 83.42 233 ASP B C 1
ATOM 3509 O O . ASP B 1 213 ? -29.009 15.901 -5.120 1.00 82.15 233 ASP B O 1
ATOM 3514 N N . GLU B 1 214 ? -29.248 17.222 -3.302 1.00 92.10 234 GLU B N 1
ATOM 3515 C CA . GLU B 1 214 ? -30.505 17.826 -3.754 1.00 103.28 234 GLU B CA 1
ATOM 3516 C C . GLU B 1 214 ? -30.368 18.444 -5.148 1.00 98.28 234 GLU B C 1
ATOM 3517 O O . GLU B 1 214 ? -31.176 18.168 -6.063 1.00 88.62 234 GLU B O 1
ATOM 3523 N N . LEU B 1 215 ? -29.368 19.323 -5.311 1.00 90.56 235 LEU B N 1
ATOM 3524 C CA . LEU B 1 215 ? -29.197 19.992 -6.595 1.00 86.11 235 LEU B CA 1
ATOM 3525 C C . LEU B 1 215 ? -29.040 18.987 -7.727 1.00 85.03 235 LEU B C 1
ATOM 3526 O O . LEU B 1 215 ? -29.789 19.016 -8.713 1.00 85.45 235 LEU B O 1
ATOM 3531 N N . LEU B 1 216 ? -28.069 18.081 -7.605 1.00 85.05 236 LEU B N 1
ATOM 3532 C CA . LEU B 1 216 ? -27.797 17.192 -8.728 1.00 90.27 236 LEU B CA 1
ATOM 3533 C C . LEU B 1 216 ? -28.963 16.249 -8.998 1.00 84.77 236 LEU B C 1
ATOM 3534 O O . LEU B 1 216 ? -29.175 15.855 -10.155 1.00 89.18 236 LEU B O 1
ATOM 3539 N N . ARG B 1 217 ? -29.732 15.903 -7.957 1.00 88.06 237 ARG B N 1
ATOM 3540 C CA . ARG B 1 217 ? -30.979 15.157 -8.105 1.00 93.76 237 ARG B CA 1
ATOM 3541 C C . ARG B 1 217 ? -31.908 15.872 -9.068 1.00 86.37 237 ARG B C 1
ATOM 3542 O O . ARG B 1 217 ? -32.161 15.401 -10.188 1.00 89.82 237 ARG B O 1
ATOM 3550 N N . LYS B 1 218 ? -32.408 17.031 -8.640 1.00 84.43 238 LYS B N 1
ATOM 3551 C CA . LYS B 1 218 ? -33.392 17.710 -9.475 1.00 87.08 238 LYS B CA 1
ATOM 3552 C C . LYS B 1 218 ? -32.821 18.103 -10.840 1.00 92.76 238 LYS B C 1
ATOM 3553 O O . LYS B 1 218 ? -33.566 18.150 -11.828 1.00 96.61 238 LYS B O 1
ATOM 3559 N N . LEU B 1 219 ? -31.508 18.349 -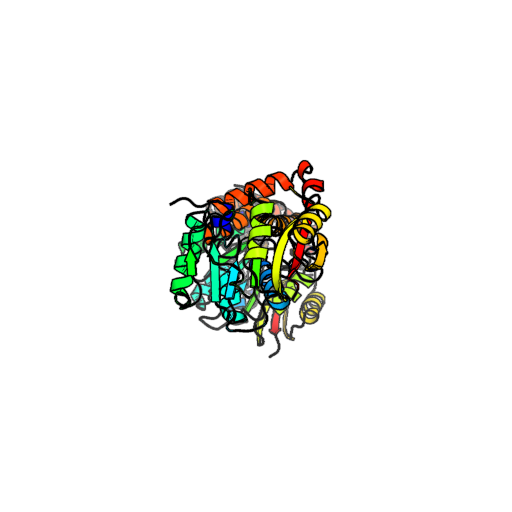10.942 1.00 100.35 239 LEU B N 1
ATOM 3560 C CA . LEU B 1 219 ? -30.977 18.651 -12.270 1.00 105.03 239 LEU B CA 1
ATOM 3561 C C . LEU B 1 219 ? -31.038 17.435 -13.168 1.00 110.41 239 LEU B C 1
ATOM 3562 O O . LEU B 1 219 ? -31.230 17.570 -14.383 1.00 116.14 239 LEU B O 1
ATOM 3567 N N . ASP B 1 220 ? -30.877 16.247 -12.591 1.00 113.34 240 ASP B N 1
ATOM 3568 C CA . ASP B 1 220 ? -30.883 15.058 -13.422 1.00 115.69 240 ASP B CA 1
ATOM 3569 C C . ASP B 1 220 ? -32.305 14.611 -13.772 1.00 108.98 240 ASP B C 1
ATOM 3570 O O . ASP B 1 220 ? -32.521 14.070 -14.863 1.00 115.23 240 ASP B O 1
ATOM 3575 N N . GLU B 1 221 ? -33.287 14.819 -12.887 1.00 96.39 241 GLU B N 1
ATOM 3576 C CA . GLU B 1 221 ? -34.682 14.651 -13.308 1.00 93.38 241 GLU B CA 1
ATOM 3577 C C . GLU B 1 221 ? -34.992 15.611 -14.455 1.00 95.82 241 GLU B C 1
ATOM 3578 O O . GLU B 1 221 ? -35.328 15.201 -15.571 1.00 99.54 241 GLU B O 1
ATOM 3584 N N . LEU B 1 222 ? -34.807 16.910 -14.195 1.00 90.63 242 LEU B N 1
ATOM 3585 C CA . LEU B 1 222 ? -35.112 17.944 -15.172 1.00 89.14 242 LEU B CA 1
ATOM 3586 C C . LEU B 1 222 ? -34.388 17.690 -16.481 1.00 90.82 242 LEU B C 1
ATOM 3587 O O . LEU B 1 222 ? -34.855 18.121 -17.549 1.00 77.70 242 LEU B O 1
ATOM 3592 N N . ALA B 1 223 ? -33.237 17.016 -16.417 1.00 103.91 243 ALA B N 1
ATOM 3593 C CA . ALA B 1 223 ? -32.449 16.797 -17.623 1.00 112.46 243 ALA B CA 1
ATOM 3594 C C . ALA B 1 223 ? -33.227 15.950 -18.626 1.00 111.65 243 ALA B C 1
ATOM 3595 O O . ALA B 1 223 ? -33.191 16.216 -19.837 1.00 105.24 243 ALA B O 1
ATOM 3597 N N . GLY B 1 224 ? -33.962 14.948 -18.135 1.00 111.44 244 GLY B N 1
ATOM 3598 C CA . GLY B 1 224 ? -34.814 14.122 -18.978 1.00 113.86 244 GLY B CA 1
ATOM 3599 C C . GLY B 1 224 ? -36.072 14.801 -19.504 1.00 117.33 244 GLY B C 1
ATOM 3600 O O . GLY B 1 224 ? -36.729 14.238 -20.383 1.00 122.44 244 GLY B O 1
ATOM 3601 N N . VAL B 1 225 ? -36.419 15.984 -19.008 1.00 114.36 245 VAL B N 1
ATOM 3602 C CA . VAL B 1 225 ? -37.632 16.671 -19.445 1.00 97.94 245 VAL B CA 1
ATOM 3603 C C . VAL B 1 225 ? -37.292 17.776 -20.434 1.00 97.52 245 VAL B C 1
ATOM 3604 O O . VAL B 1 225 ? -37.520 17.646 -21.643 1.00 102.58 245 VAL B O 1
ATOM 3608 N N . GLU B 1 226 ? -36.744 18.875 -19.915 1.00 93.26 246 GLU B N 1
ATOM 3609 C CA . GLU B 1 226 ? -36.317 20.019 -20.712 1.00 95.28 246 GLU B CA 1
ATOM 3610 C C . GLU B 1 226 ? -34.845 20.210 -20.380 1.00 95.63 246 GLU B C 1
ATOM 3611 O O . GLU B 1 226 ? -34.497 20.896 -19.408 1.00 97.44 246 GLU B O 1
ATOM 3617 N N . PRO B 1 227 ? -33.946 19.590 -21.140 1.00 94.30 247 PRO B N 1
ATOM 3618 C CA . PRO B 1 227 ? -32.511 19.769 -20.858 1.00 91.47 247 PRO B CA 1
ATOM 3619 C C . PRO B 1 227 ? -32.062 21.218 -20.885 1.00 81.03 247 PRO B C 1
ATOM 3620 O O . PRO B 1 227 ? -31.205 21.608 -20.080 1.00 92.17 247 PRO B O 1
ATOM 3624 N N . ALA B 1 228 ? -32.636 22.035 -21.774 1.00 79.02 248 ALA B N 1
ATOM 3625 C CA . ALA B 1 228 ? -32.287 23.460 -21.832 1.00 83.73 248 ALA B CA 1
ATOM 3626 C C . ALA B 1 228 ? -32.604 24.213 -20.544 1.00 84.82 248 ALA B C 1
ATOM 3627 O O . ALA B 1 228 ? -32.069 25.311 -20.332 1.00 92.79 248 ALA B O 1
ATOM 3629 N N . ALA B 1 229 ? -33.461 23.669 -19.682 1.00 64.48 249 ALA B N 1
ATOM 3630 C CA . ALA B 1 229 ? -33.700 24.384 -18.445 1.00 69.58 249 ALA B CA 1
ATOM 3631 C C . ALA B 1 229 ? -32.623 24.124 -17.390 1.00 83.50 249 ALA B C 1
ATOM 3632 O O . ALA B 1 229 ? -32.548 24.891 -16.421 1.00 93.04 249 ALA B O 1
ATOM 3634 N N . VAL B 1 230 ? -31.769 23.104 -17.565 1.00 85.48 250 VAL B N 1
ATOM 3635 C CA . VAL B 1 230 ? -30.943 22.634 -16.449 1.00 86.98 250 VAL B CA 1
ATOM 3636 C C . VAL B 1 230 ? -30.122 23.776 -15.871 1.00 89.13 250 VAL B C 1
ATOM 3637 O O . VAL B 1 230 ? -30.276 24.136 -14.694 1.00 89.96 250 VAL B O 1
ATOM 3641 N N . GLY B 1 231 ? -29.273 24.393 -16.705 1.00 82.45 251 GLY B N 1
ATOM 3642 C CA . GLY B 1 231 ? -28.481 25.520 -16.228 1.00 76.49 251 GLY B CA 1
ATOM 3643 C C . GLY B 1 231 ? -29.337 26.541 -15.505 1.00 77.14 251 GLY B C 1
ATOM 3644 O O . GLY B 1 231 ? -29.063 26.914 -14.358 1.00 82.51 251 GLY B O 1
ATOM 3645 N N . THR B 1 232 ? -30.462 26.907 -16.111 1.00 69.15 252 THR B N 1
ATOM 3646 C CA . THR B 1 232 ? -31.321 27.894 -15.483 1.00 66.91 252 THR B CA 1
ATOM 3647 C C . THR B 1 232 ? -31.767 27.407 -14.116 1.00 72.73 252 THR B C 1
ATOM 3648 O O . THR B 1 232 ? -31.552 28.085 -13.105 1.00 77.99 252 THR B O 1
ATOM 3652 N N . TYR B 1 233 ? -32.319 26.190 -14.055 1.00 76.42 253 TYR B N 1
ATOM 3653 C CA . TYR B 1 233 ? -32.762 25.672 -12.769 1.00 73.71 253 TYR B CA 1
ATOM 3654 C C . TYR B 1 233 ? -31.626 25.757 -11.770 1.00 75.31 253 TYR B C 1
ATOM 3655 O O . TYR B 1 233 ? -31.814 26.255 -10.648 1.00 69.88 253 TYR B O 1
ATOM 3664 N N . GLN B 1 234 ? -30.416 25.354 -12.205 1.00 68.34 254 GLN B N 1
ATOM 3665 C CA . GLN B 1 234 ? -29.257 25.373 -11.320 1.00 66.12 254 GLN B CA 1
ATOM 3666 C C . GLN B 1 234 ? -29.071 26.753 -10.723 1.00 69.48 254 GLN B C 1
ATOM 3667 O O . GLN B 1 234 ? -29.074 26.908 -9.494 1.00 66.79 254 GLN B O 1
ATOM 3673 N N . GLN 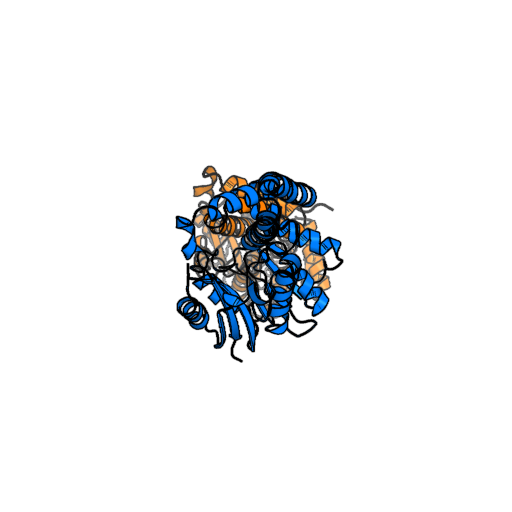B 1 235 ? -29.000 27.783 -11.587 1.00 71.14 255 GLN B N 1
ATOM 3674 C CA . GLN B 1 235 ? -28.851 29.149 -11.093 1.00 70.62 255 GLN B CA 1
ATOM 3675 C C . GLN B 1 235 ? -29.964 29.504 -10.120 1.00 74.81 255 GLN B C 1
ATOM 3676 O O . GLN B 1 235 ? -29.695 29.962 -9.003 1.00 93.86 255 GLN B O 1
ATOM 3682 N N . ARG B 1 236 ? -31.213 29.188 -10.471 1.00 65.96 256 ARG B N 1
ATOM 3683 C CA . ARG B 1 236 ? -32.285 29.494 -9.533 1.00 76.00 256 ARG B CA 1
ATOM 3684 C C . ARG B 1 236 ? -32.048 28.765 -8.222 1.00 84.90 256 ARG B C 1
ATOM 3685 O O . ARG B 1 236 ? -32.103 29.380 -7.147 1.00 93.47 256 ARG B O 1
ATOM 3693 N N . TYR B 1 237 ? -31.689 27.480 -8.296 1.00 81.28 257 TYR B N 1
ATOM 3694 C CA . TYR B 1 237 ? -31.419 26.738 -7.075 1.00 76.07 257 TYR B CA 1
ATOM 3695 C C . TYR B 1 237 ? -30.349 27.455 -6.259 1.00 79.47 257 TYR B C 1
ATOM 3696 O O . TYR B 1 237 ? -30.564 27.773 -5.079 1.00 81.74 257 TYR B O 1
ATOM 3705 N N . LEU B 1 238 ? -29.227 27.813 -6.910 1.00 79.24 258 LEU B N 1
ATOM 3706 C CA . LEU B 1 238 ? -28.161 28.528 -6.208 1.00 71.58 258 LEU B CA 1
ATOM 3707 C C . LEU B 1 238 ? -28.672 29.839 -5.641 1.00 74.05 258 LEU B C 1
ATOM 3708 O O . LEU B 1 238 ? -28.467 30.132 -4.453 1.00 79.01 258 LEU B O 1
ATOM 3713 N N . GLY B 1 239 ? -29.435 30.581 -6.448 1.00 67.62 259 GLY B N 1
ATOM 3714 C CA . GLY B 1 239 ? -30.066 31.792 -5.956 1.00 69.92 259 GLY B CA 1
ATOM 3715 C C . GLY B 1 239 ? -30.769 31.593 -4.625 1.00 80.28 259 GLY B C 1
ATOM 3716 O O . GLY B 1 239 ? -30.535 32.362 -3.679 1.00 79.97 259 GLY B O 1
ATOM 3717 N N . ASP B 1 240 ? -31.601 30.525 -4.510 1.00 77.17 260 ASP B N 1
ATOM 3718 C CA . ASP B 1 240 ? -32.362 30.320 -3.270 1.00 87.04 260 ASP B CA 1
ATOM 3719 C C . ASP B 1 240 ? -31.426 30.199 -2.083 1.00 88.55 260 ASP B C 1
ATOM 3720 O O . ASP B 1 240 ? -31.652 30.819 -1.032 1.00 81.59 260 ASP B O 1
ATOM 3725 N N . ILE B 1 241 ? -30.348 29.429 -2.244 1.00 80.45 261 ILE B N 1
ATOM 3726 C CA . ILE B 1 241 ? -29.353 29.344 -1.187 1.00 69.95 261 ILE B CA 1
ATOM 3727 C C . ILE B 1 241 ? -28.777 30.726 -0.900 1.00 77.21 261 ILE B C 1
ATOM 3728 O O . ILE B 1 241 ? -28.756 31.192 0.252 1.00 78.82 261 ILE B O 1
ATOM 3733 N N . ALA B 1 242 ? -28.332 31.417 -1.950 1.00 85.36 262 ALA B N 1
ATOM 3734 C CA . ALA B 1 242 ? -27.816 32.769 -1.761 1.00 84.15 262 ALA B CA 1
ATOM 3735 C C . ALA B 1 242 ? -28.819 33.619 -1.008 1.00 82.83 262 ALA B C 1
ATOM 3736 O O . ALA B 1 242 ? -28.446 34.417 -0.137 1.00 81.03 262 ALA B O 1
ATOM 3738 N N . ALA B 1 243 ? -30.106 33.436 -1.310 1.00 83.70 263 ALA B N 1
ATOM 3739 C CA . ALA B 1 243 ? -31.123 34.235 -0.641 1.00 79.50 263 ALA B CA 1
ATOM 3740 C C . ALA B 1 243 ? -31.153 33.947 0.856 1.00 79.88 263 ALA B C 1
ATOM 3741 O O . ALA B 1 243 ? -31.186 34.870 1.674 1.00 81.37 263 ALA B O 1
ATOM 3743 N N . LYS B 1 244 ? -31.157 32.669 1.233 1.00 95.58 264 LYS B N 1
ATOM 3744 C CA . LYS B 1 244 ? -31.360 32.311 2.634 1.00 98.21 264 LYS B CA 1
ATOM 3745 C C . LYS B 1 244 ? -30.098 32.553 3.461 1.00 96.14 264 LYS B C 1
ATOM 3746 O O . LYS B 1 244 ? -30.148 33.180 4.532 1.00 86.86 264 LYS B O 1
ATOM 3752 N N . HIS B 1 245 ? -28.971 32.013 2.994 1.00 95.19 265 HIS B N 1
ATOM 3753 C CA . HIS B 1 245 ? -27.762 31.906 3.788 1.00 89.37 265 HIS B CA 1
ATOM 3754 C C . HIS B 1 245 ? -26.692 32.887 3.399 1.00 97.21 265 HIS B C 1
ATOM 3755 O O . HIS B 1 245 ? -25.633 32.925 4.042 1.00 113.81 265 HIS B O 1
ATOM 3762 N N . GLY B 1 246 ? -26.935 33.688 2.387 1.00 90.13 266 GLY B N 1
ATOM 3763 C CA . GLY B 1 246 ? -25.925 34.605 1.943 1.00 64.71 266 GLY B CA 1
ATOM 3764 C C . GLY B 1 246 ? -25.240 34.008 0.747 1.00 69.90 266 GLY B C 1
ATOM 3765 O O . GLY B 1 246 ? -25.393 32.819 0.451 1.00 83.58 266 GLY B O 1
ATOM 3766 N N . PRO B 1 247 ? -24.518 34.845 -0.005 1.00 72.27 267 PRO B N 1
ATOM 3767 C CA . PRO B 1 247 ? -23.935 34.371 -1.273 1.00 77.76 267 PRO B CA 1
ATOM 3768 C C . PRO B 1 247 ? -22.775 33.400 -1.099 1.00 83.86 267 PRO B C 1
ATOM 3769 O O . PRO B 1 247 ? -22.655 32.456 -1.891 1.00 86.12 267 PRO B O 1
ATOM 3773 N N . GLY B 1 248 ? -21.930 33.575 -0.082 1.00 85.30 268 GLY B N 1
ATOM 3774 C CA . GLY B 1 248 ? -20.820 32.668 0.095 1.00 86.79 268 GLY B CA 1
ATOM 3775 C C . GLY B 1 248 ? -21.256 31.211 0.050 1.00 87.88 268 GLY B C 1
ATOM 3776 O O . GLY B 1 248 ? -20.828 30.446 -0.829 1.00 84.73 268 GLY B O 1
ATOM 3777 N N . PRO B 1 249 ? -22.213 30.832 0.908 1.00 82.34 269 PRO B N 1
ATOM 3778 C CA . PRO B 1 249 ? -22.654 29.427 0.907 1.00 85.89 269 PRO B CA 1
ATOM 3779 C C . PRO B 1 249 ? -23.017 28.929 -0.479 1.00 85.84 269 PRO B C 1
ATOM 3780 O O . PRO B 1 249 ? -22.513 27.885 -0.923 1.00 79.51 269 PRO B O 1
ATOM 3784 N N . ALA B 1 250 ? -23.797 29.726 -1.215 1.00 89.62 270 ALA B N 1
ATOM 3785 C CA . ALA B 1 250 ? -24.241 29.312 -2.537 1.00 82.13 270 ALA B CA 1
ATOM 3786 C C . ALA B 1 250 ? -23.047 29.029 -3.441 1.00 91.85 270 ALA B C 1
ATOM 3787 O O . ALA B 1 250 ? -22.930 27.940 -4.023 1.00 96.84 270 ALA B O 1
ATOM 3789 N N . GLN B 1 251 ? -22.114 29.981 -3.517 1.00 90.67 271 GLN B N 1
ATOM 3790 C CA . GLN B 1 251 ? -20.957 29.789 -4.378 1.00 81.83 271 GLN B CA 1
ATOM 3791 C C . GLN B 1 251 ? -20.149 28.583 -3.919 1.00 86.74 271 GLN B C 1
ATOM 3792 O O . GLN B 1 251 ? -19.658 27.803 -4.749 1.00 91.97 271 GLN B O 1
ATOM 3798 N N . LEU B 1 252 ? -20.102 28.353 -2.605 1.00 86.78 272 LEU B N 1
ATOM 3799 C CA . LEU B 1 252 ? -19.542 27.116 -2.082 1.00 79.20 272 LEU B CA 1
ATOM 3800 C C . LEU B 1 252 ? -20.131 25.937 -2.830 1.00 75.96 272 LEU B C 1
ATOM 3801 O O . LEU B 1 252 ? -19.432 25.240 -3.568 1.00 88.51 272 LEU B O 1
ATOM 3806 N N . ILE B 1 253 ? -21.428 25.736 -2.656 1.00 76.76 273 ILE B N 1
ATOM 3807 C CA . ILE B 1 253 ? -22.112 24.619 -3.291 1.00 76.68 273 ILE B CA 1
ATOM 3808 C C . ILE B 1 253 ? -21.885 24.588 -4.797 1.00 75.87 273 ILE B C 1
ATOM 3809 O O . ILE B 1 253 ? -21.647 23.516 -5.371 1.00 84.00 273 ILE B O 1
ATOM 3814 N N . ALA B 1 254 ? -21.907 25.755 -5.457 1.00 70.37 274 ALA B N 1
ATOM 3815 C CA . ALA B 1 254 ? -21.720 25.752 -6.907 1.00 69.59 274 ALA B CA 1
ATOM 3816 C C . ALA B 1 254 ? -20.410 25.069 -7.288 1.00 76.04 274 ALA B C 1
ATOM 3817 O O . ALA B 1 254 ? -20.327 24.359 -8.298 1.00 88.44 274 ALA B O 1
ATOM 3819 N N . ALA B 1 255 ? -19.371 25.278 -6.498 1.00 81.60 275 ALA B N 1
ATOM 3820 C CA . ALA B 1 255 ? -18.103 24.647 -6.821 1.00 94.74 275 ALA B CA 1
ATOM 3821 C C . ALA B 1 255 ? -18.146 23.154 -6.518 1.00 94.98 275 ALA B C 1
ATOM 3822 O O . ALA B 1 255 ? -17.689 22.347 -7.337 1.00 106.50 275 ALA B O 1
ATOM 3824 N N . VAL B 1 256 ? -18.726 22.764 -5.372 1.00 89.35 276 VAL B N 1
ATOM 3825 C CA . VAL B 1 256 ? -18.806 21.342 -5.027 1.00 86.55 276 VAL B CA 1
ATOM 3826 C C . VAL B 1 256 ? -19.579 20.589 -6.107 1.00 94.76 276 VAL B C 1
ATOM 3827 O O . VAL B 1 256 ? -19.151 19.522 -6.578 1.00 99.72 276 VAL B O 1
ATOM 3831 N N . ALA B 1 257 ? -20.711 21.162 -6.542 1.00 84.89 277 ALA B N 1
ATOM 3832 C CA . ALA B 1 257 ? -21.452 20.633 -7.682 1.00 75.54 277 ALA B CA 1
ATOM 3833 C C . ALA B 1 257 ? -20.543 20.428 -8.893 1.00 84.56 277 ALA B C 1
ATOM 3834 O O . ALA B 1 257 ? -20.501 19.334 -9.466 1.00 98.25 277 ALA B O 1
ATOM 3836 N N . GLU B 1 258 ? -19.773 21.456 -9.278 1.00 85.19 278 GLU B N 1
ATOM 3837 C CA . GLU B 1 258 ? -18.909 21.284 -10.446 1.00 87.11 278 GLU B CA 1
ATOM 3838 C C . GLU B 1 258 ? -17.879 20.172 -10.240 1.00 94.53 278 GLU B C 1
ATOM 3839 O O . GLU B 1 258 ? -17.467 19.530 -11.214 1.00 99.04 278 GLU B O 1
ATOM 3845 N N . TYR B 1 259 ? -17.440 19.921 -8.996 1.00 104.52 279 TYR B N 1
ATOM 3846 C CA . TYR B 1 259 ? -16.470 18.844 -8.823 1.00 110.93 279 TYR B CA 1
ATOM 3847 C C . TYR B 1 259 ? -17.140 17.473 -8.774 1.00 114.60 279 TYR B C 1
ATOM 3848 O O . TYR B 1 259 ? -16.467 16.471 -9.037 1.00 119.05 279 TYR B O 1
ATOM 3857 N N . ARG B 1 260 ? -18.439 17.393 -8.451 1.00 121.07 280 ARG B N 1
ATOM 3858 C CA . ARG B 1 260 ? -19.129 16.101 -8.461 1.00 132.22 280 ARG B CA 1
ATOM 3859 C C . ARG B 1 260 ? -19.789 15.759 -9.796 1.00 151.37 280 ARG B C 1
ATOM 3860 O O . ARG B 1 260 ? -20.273 14.632 -9.954 1.00 155.44 280 ARG B O 1
ATOM 3868 N N . LYS B 1 261 ? -19.831 16.701 -10.743 1.00 162.00 281 LYS B N 1
ATOM 3869 C CA . LYS B 1 261 ? -20.102 16.437 -12.155 1.00 160.55 281 LYS B CA 1
ATOM 3870 C C . LYS B 1 261 ? -18.845 15.961 -12.875 1.00 160.63 281 LYS B C 1
ATOM 3871 O O . LYS B 1 261 ? -18.815 15.864 -14.105 1.00 160.09 281 LYS B O 1
ATOM 3877 N N . HIS B 1 262 ? -17.793 15.730 -12.101 1.00 163.56 282 HIS B N 1
ATOM 3878 C CA . HIS B 1 262 ? -16.564 15.115 -12.521 1.00 170.11 282 HIS B CA 1
ATOM 3879 C C . HIS B 1 262 ? -16.398 13.828 -11.720 1.00 179.68 282 HIS B C 1
ATOM 3880 O O . HIS B 1 262 ? -16.669 13.816 -10.509 1.00 177.38 282 HIS B O 1
ATOM 3887 N N . PRO B 1 263 ? -16.026 12.716 -12.362 1.00 186.53 283 PRO B N 1
ATOM 3888 C CA . PRO B 1 263 ? -15.893 11.436 -11.637 1.00 182.73 283 PRO B CA 1
ATOM 3889 C C . PRO B 1 263 ? -14.682 11.319 -10.706 1.00 177.87 283 PRO B C 1
ATOM 3890 O O . PRO B 1 263 ? -14.681 10.396 -9.878 1.00 167.17 283 PRO B O 1
ATOM 3894 N N . ASP B 1 264 ? -13.667 12.198 -10.787 1.00 181.08 284 ASP B N 1
ATOM 3895 C CA . ASP B 1 264 ? -12.589 12.148 -9.793 1.00 184.65 284 ASP B CA 1
ATOM 3896 C C . ASP B 1 264 ? -13.111 12.261 -8.368 1.00 185.35 284 ASP B C 1
ATOM 3897 O O . ASP B 1 264 ? -12.349 12.024 -7.425 1.00 187.07 284 ASP B O 1
ATOM 3902 N N . TYR B 1 265 ? -14.373 12.657 -8.197 1.00 181.49 285 TYR B N 1
ATOM 3903 C CA . TYR B 1 265 ? -15.044 12.598 -6.908 1.00 179.97 285 TYR B CA 1
ATOM 3904 C C . TYR B 1 265 ? -15.534 11.201 -6.546 1.00 179.87 285 TYR B C 1
ATOM 3905 O O . TYR B 1 265 ? -15.576 10.866 -5.356 1.00 181.73 285 TYR B O 1
ATOM 3914 N N . ALA B 1 266 ? -15.860 10.368 -7.545 1.00 180.69 286 ALA B N 1
ATOM 3915 C CA . ALA B 1 266 ? -16.855 9.306 -7.370 1.00 173.62 286 ALA B CA 1
ATOM 3916 C C . ALA B 1 266 ? -16.609 8.461 -6.118 1.00 168.58 286 ALA B C 1
ATOM 3917 O O . ALA B 1 266 ? -17.495 8.330 -5.266 1.00 154.74 286 ALA B O 1
ATOM 3919 N N . ARG B 1 267 ? -15.415 7.873 -5.985 1.00 178.09 287 ARG B N 1
ATOM 3920 C CA . ARG B 1 267 ? -15.145 7.035 -4.817 1.00 189.55 287 ARG B CA 1
ATOM 3921 C C . ARG B 1 267 ? -14.713 7.848 -3.592 1.00 190.49 287 ARG B C 1
ATOM 3922 O O . ARG B 1 267 ? -14.705 7.309 -2.477 1.00 192.06 287 ARG B O 1
ATOM 3930 N N . ASN B 1 268 ? -14.405 9.142 -3.759 1.00 190.58 288 ASN B N 1
ATOM 3931 C CA . ASN B 1 268 ? -13.948 9.957 -2.636 1.00 188.84 288 ASN B CA 1
ATOM 3932 C C . ASN B 1 268 ? -15.022 10.192 -1.584 1.00 193.40 288 ASN B C 1
ATOM 3933 O O . ASN B 1 268 ? -14.687 10.548 -0.451 1.00 190.57 288 ASN B O 1
ATOM 3938 N N . GLU B 1 269 ? -16.295 10.033 -1.929 1.00 201.30 289 GLU B N 1
ATOM 3939 C CA . GLU B 1 269 ? -17.362 10.257 -0.962 1.00 208.65 289 GLU B CA 1
ATOM 3940 C C . GLU B 1 269 ? -17.308 9.326 0.246 1.00 209.61 289 GLU B C 1
ATOM 3941 O O . GLU B 1 269 ? -17.050 9.771 1.368 1.00 212.74 289 GLU B O 1
ATOM 3947 N N . GLU B 1 270 ? -17.559 8.037 0.029 1.00 205.91 290 GLU B N 1
ATOM 3948 C CA . GLU B 1 270 ? -17.787 7.091 1.116 1.00 201.81 290 GLU B CA 1
ATOM 3949 C C . GLU B 1 270 ? -16.506 6.532 1.724 1.00 194.62 290 GLU B C 1
ATOM 3950 O O . GLU B 1 270 ? -16.587 5.781 2.705 1.00 203.17 290 GLU B O 1
ATOM 3956 N N . SER B 1 271 ? -15.332 6.869 1.179 1.00 180.26 291 SER B N 1
ATOM 3957 C CA . SER B 1 271 ? -14.080 6.450 1.800 1.00 163.43 291 SER B CA 1
ATOM 3958 C C . SER B 1 271 ? -13.912 7.033 3.196 1.00 162.33 291 SER B C 1
ATOM 3959 O O . SER B 1 271 ? -13.036 6.577 3.942 1.00 159.70 291 SER B O 1
ATOM 3962 N N . MET B 1 272 ? -14.731 8.024 3.550 1.00 160.69 292 MET B N 1
ATOM 3963 C CA . MET B 1 272 ? -14.994 8.450 4.917 1.00 161.66 292 MET B CA 1
ATOM 3964 C C . MET B 1 272 ? -16.422 8.025 5.269 1.00 156.62 292 MET B C 1
ATOM 3965 O O . MET B 1 272 ? -17.270 7.845 4.391 1.00 148.09 292 MET B O 1
ATOM 3970 N N . GLY B 1 273 ? -16.677 7.845 6.561 1.00 162.52 293 GLY B N 1
ATOM 3971 C CA . GLY B 1 273 ? -17.969 7.433 7.065 1.00 163.82 293 GLY B CA 1
ATOM 3972 C C . GLY B 1 273 ? -18.146 8.072 8.424 1.00 165.45 293 GLY B C 1
ATOM 3973 O O . GLY B 1 273 ? -17.316 8.870 8.859 1.00 165.05 293 GLY B O 1
ATOM 3974 N N . PHE B 1 274 ? -19.243 7.753 9.094 1.00 166.39 294 PHE B N 1
ATOM 3975 C CA . PHE B 1 274 ? -19.500 8.383 10.378 1.00 168.21 294 PHE B CA 1
ATOM 3976 C C . PHE B 1 274 ? -19.629 7.299 11.442 1.00 175.33 294 PHE B C 1
ATOM 3977 O O . PHE B 1 274 ? -20.118 6.197 11.177 1.00 179.42 294 PHE B O 1
ATOM 3985 N N . MET B 1 275 ? -19.187 7.633 12.652 1.00 172.57 295 MET B N 1
ATOM 3986 C CA . MET B 1 275 ? -19.164 6.722 13.784 1.00 168.93 295 MET B CA 1
ATOM 3987 C C . MET B 1 275 ? -19.775 7.383 15.009 1.00 167.82 295 MET B C 1
ATOM 3988 O O . MET B 1 275 ? -19.634 8.600 15.220 1.00 168.02 295 MET B O 1
ATOM 3993 N N . LEU B 1 276 ? -20.376 6.545 15.860 1.00 164.60 296 LEU B N 1
ATOM 3994 C CA . LEU B 1 276 ? -20.922 6.992 17.134 1.00 156.09 296 LEU B CA 1
ATOM 3995 C C . LEU B 1 276 ? -20.375 6.134 18.271 1.00 155.48 296 LEU B C 1
ATOM 3996 O O . LEU B 1 276 ? -20.368 4.898 18.192 1.00 158.33 296 LEU B O 1
ATOM 4001 N N . LEU B 1 277 ? -19.922 6.817 19.319 1.00 151.63 297 LEU B N 1
ATOM 4002 C CA . LEU B 1 277 ? -19.309 6.268 20.522 1.00 146.71 297 LEU B CA 1
ATOM 4003 C C . LEU B 1 277 ? -20.074 6.716 21.757 1.00 154.50 297 LEU B C 1
ATOM 4004 O O . LEU B 1 277 ? -20.203 7.920 21.993 1.00 147.77 297 LEU B O 1
ATOM 4009 N N . GLN B 1 278 ? -20.555 5.765 22.558 1.00 171.71 298 GLN B N 1
ATOM 4010 C CA . GLN B 1 278 ? -21.021 6.070 23.908 1.00 181.23 298 GLN B CA 1
ATOM 4011 C C . GLN B 1 278 ? -20.259 5.221 24.922 1.00 182.09 298 GLN B C 1
ATOM 4012 O O . GLN B 1 278 ? -20.165 3.996 24.778 1.00 188.46 298 GLN B O 1
ATOM 4018 N N . ALA B 1 279 ? -19.722 5.875 25.944 1.00 169.67 299 ALA B N 1
ATOM 4019 C CA . ALA B 1 279 ? -18.923 5.223 26.964 1.00 167.22 299 ALA B CA 1
ATOM 4020 C C . ALA B 1 279 ? -19.465 5.626 28.330 1.00 172.84 299 ALA B C 1
ATOM 4021 O O . ALA B 1 279 ? -20.241 6.578 28.456 1.00 174.13 299 ALA B O 1
ATOM 4023 N N . ARG B 1 280 ? -19.065 4.881 29.362 1.00 170.56 300 ARG B N 1
ATOM 4024 C CA . ARG B 1 280 ? -19.480 5.160 30.729 1.00 164.06 300 ARG B CA 1
ATOM 4025 C C . ARG B 1 280 ? -18.296 4.893 31.646 1.00 165.59 300 ARG B C 1
ATOM 4026 O O . ARG B 1 280 ? -17.408 4.115 31.303 1.00 176.24 300 ARG B O 1
ATOM 4034 N N . LYS B 1 281 ? -18.265 5.566 32.795 1.00 158.10 301 LYS B N 1
ATOM 4035 C CA . LYS B 1 281 ? -17.197 5.402 33.776 1.00 152.47 301 LYS B CA 1
ATOM 4036 C C . LYS B 1 281 ? -17.625 4.432 34.879 1.00 168.01 301 LYS B C 1
ATOM 4037 O O . LYS B 1 281 ? -18.773 4.455 35.327 1.00 173.73 301 LYS B O 1
ATOM 4043 N N . LYS B 1 282 ? -16.705 3.553 35.286 1.00 173.39 302 LYS B N 1
ATOM 4044 C CA . LYS B 1 282 ? -17.001 2.527 36.284 1.00 179.73 302 LYS B CA 1
ATOM 4045 C C . LYS B 1 282 ? -17.203 3.135 37.670 1.00 181.45 302 LYS B C 1
ATOM 4046 O O . LYS B 1 282 ? -16.592 4.149 38.021 1.00 179.42 302 LYS B O 1
ATOM 4052 N N . GLN B 1 283 ? -18.061 2.483 38.462 1.00 183.97 303 GLN B N 1
ATOM 4053 C CA . GLN B 1 283 ? -18.311 2.807 39.876 1.00 175.72 303 GLN B CA 1
ATOM 4054 C C . GLN B 1 283 ? -17.021 2.976 40.688 1.00 160.71 303 GLN B C 1
ATOM 4055 O O . GLN B 1 283 ? -16.596 2.058 41.394 1.00 147.68 303 GLN B O 1
#

Radius of gyration: 32.04 Å; Cα contacts (8 Å, |Δi|>4): 1002; chains: 2; bounding box: 66×46×100 Å

Sequence (534 aa):
MVESIFDALAHGRPLHHGYWAGGYREDAGATPWSDAADQLTDLFIDKAALRPGAHLFDLGCGNGQPVVRAACASGVRVTGITVNAQHLAAATRLANETGLAGSLEFDLVDGAQLPYPDGFFQAAWAMQSVVQIVDQAAAIREVHRILEPGGRFVLGDIITAHTLNSFTALVSEAGFEILEVTDLTAQTRCMVSWYVDELLRKLDELAGVEPAAVGTYQQRYLGDIAAKHGPGPAQLIAAVAEYRKHPDYARNEESMGFMLLQARKKQMVESIFDALAHGRPLHHGYWAGGYREDAGATPWSDAADQLTDLFIDKAALRPGAHLFDLGCGNGQPVVRAACASGVRVTGITVNAQHLAAATRLANETGLAGSLEFDLVDGAQLPYPDGFFQAAWAMQSVVQIVDQAAAIREVHRILEPGGRFVLGDIITAHTLNSFTALVSEAGFEILEVTDLTAQTRCMVSWYVDELLRKLDELAGVEPAAVGTYQQRYLGDIAAKHGPGPAQLIAAVAEYRKHPDYARNEESMGFMLLQARKKQ

B-factor: mean 116.24, std 39.7, range [46.44, 251.82]

Secondary structure (DSSP, 8-state):
----HHHHHHTTS-SS-EE-TT-HHHHTTSS-HHHHHHHHHHHHHHHS---TT-EEEEEE-TTSHHHHHHHHHS--EEEEEES-HHHHHHHHHHHHHTT-TTT-EEEE--TTS--SPTT-EEEEEEES-GGG-S-HHHHHHHHHHHEEEEEEEEEEEEE----HHHHHHHHHTTT-EEEEEEE-GGGEE-HHHHHHHHHHHHHHHHHTT-GGGHHHHHHHHHHHHHHHH-HHHHHHHHHHHHHHTSGGGGGGTTTSEEEEEEEE---/----HHHHHHTTS-SS-EE-TT-TGGGTT-S-HHHHHHHHHHHHHHHS--STT-EEEEEE-TTSHHHHHHHHHT--EEEEEES-HHHHHHHHHHHHHTT-TTT-EEEE--SSS--SPTT-EEEEEEES-GGG-S-HHHHHHHHHHHEEEEEEEEEEEEE----HHHHHHHHHHTT-EEEEEEE-GGGEE-HHHHHHHHHHHHHHHHHHH-GGGHHHHHHHHHHHHHHHH-HHHHHHHHHHHHHHTSGGGGGGTTTSEEEEEEEE---

Nearest PDB structures (foldseek):
  7v6h-assembly2_B  TM=9.976E-01  e=6.728E-57  Saccharopolyspora spinosa
  4pne-assembly3_B  TM=7.671E-01  e=1.813E-25  Saccharopolyspora spinosa
  3bus-assembly1_A  TM=7.327E-01  e=1.517E-23  Lentzea aerocolonigenes
  6uvq-assembly1_A  TM=7.048E-01  e=5.133E-23  Actinomadura melliaura
  2o57-assembly2_C  TM=7.171E-01  e=5.025E-17  Galdieria sulphuraria

Solvent-accessible surface area: 24866 Å² total; per-residue (Å²): 185,129,79,58,61,125,29,28,0,1,106,43,48,0,65,10,29,0,41,6,74,56,14,22,200,110,31,67,28,92,45,45,1,41,72,0,0,22,84,0,0,34,33,0,17,85,52,14,13,133,143,98,52,2,11,3,0,2,5,22,2,14,12,0,37,8,0,13,90,2,6,86,78,17,37,6,104,0,16,0,2,14,44,48,28,64,26,9,58,43,0,51,174,39,3,88,123,68,71,34,53,79,40,2,110,6,36,0,12,32,7,23,100,7,81,38,82,100,32,87,0,53,0,0,4,0,16,27,10,0,43,149,35,135,70,23,40,22,0,0,127,29,0,40,70,0,0,58,77,18,4,79,1,0,0,0,0,47,11,102,90,37,59,59,119,41,0,30,38,24,0,52,139,14,51,11,76,56,72,72,45,45,78,14,47,70,32,7,44,50,19,18,25,31,16,0,15,24,0,42,64,60,12,107,109,42,34,74,117,88,87,83,30,36,50,88,69,26,117,150,23,12,34,70,7,31,83,142,22,23,91,24,3,8,126,29,0,24,48,40,0,102,167,57,102,92,99,126,53,56,208,100,54,112,58,108,12,2,1,4,0,16,0,51,26,152,129,187,135,92,58,63,120,30,22,0,0,112,36,44,0,50,11,26,0,36,6,68,44,9,28,198,92,26,82,31,86,39,53,0,36,76,0,0,24,92,1,0,39,38,0,15,99,70,9,14,140,198,89,55,14,18,2,0,1,4,22,3,14,17,0,32,7,0,12,84,2,8,87,79,20,34,8,123,0,15,0,3,13,118,55,68,60,31,37,55,43,0,57,167,48,4,85,116,62,72,31,49,81,42,2,112,18,62,102,15,80,9,29,137,8,86,28,75,99,39,94,0,80,0,0,3,0,13,34,10,2,18,145,38,150,57,42,55,7,0,2,157,19,1,39,78,0,0,77,60,24,4,80,0,0,0,0,0,30,1,93,90,54,61,67,117,43,12,30,46,56,0,35,139,18,44,10,69,78,61,64,48,49,67,10,41,71,42,10,35,44,17,14,17,25,20,0,19,27,0,36,68,49,8,110,67,5,42,73,61,59,90,79,0,32,42,50,30,28,118,79,30,18,36,78,6,33,85,142,31,22,96,21,4,7,120,35,0,33,53,39,0,110,164,46,108,86,102,110,49,63,200,101,47,90,53,96,9,1,1,5,2,17,0,73,31,142,162

InterPro domains:
  IPR013216 Methyltransferase type 11 [PF08241] (73-170)
  IPR029063 S-adenosyl-L-methionine-dependent methyltransferase superfamily [G3DSA:3.40.50.150] (6-297)
  IPR029063 S-adenosyl-L-methionine-dependent methyltransferase superfamily [SSF53335] (19-255)
  IPR050447 Erg6/SMT methyltransferase [PTHR44068] (48-229)

Organism: Saccharopolyspora spinosa (NCBI:txid60894)